Protein AF-A0A8K1C584-F1 (afdb_monomer_lite)

Secondary structure (DSSP, 8-state):
---------PPPP-----------PPP------PPPHHHHHHHHHHS----HHHHHHHHHHHHHHHHHHHHHHHHHHHHHHHHHHHHHHHHHHHHHHHHHHHHHHHHHHHHHHHHHHHHHHHHHHHHHHHHHHS--S-HHHHHHHHHHHHHHHHHHHHGGGS----THHHHTTSTT--PPPP----TTTTTTSS-HHHHHHS-HHHHHHHHHHHHTTS--S-------HHHHHHHHS-HHHHHHHHHHHHHHTS--S--HHHHHH---------------------S-HHHHHHHHHHHHHHHHHHHHHHHHHHHHHHHHHHH-S--EE-TTT-PBPPHHHHHTT--B-TTT-PBPEESS-HHHHHHHHHHHHHHHHHHHHHHHHHHHHHHHHTTSS----------HHHHHHHHHHHHHHHHHHHHHHHHHHHHHHHHH--------HHHHHS----HHHHHHHHHHHHHHHHHHHHHHHHHHHHHHHHHHTT------S-HHHHHHHHHHHHHHHHHHHHHHHHHHHHHHHTTTS--

Foldseek 3Di:
DDDDDDDDDDDDDDDDDDDDDDDDDDDDDDDDDDDDPVVVVVVVVVDDDPDPVNVVVVVVVVVVVVVVVVVVVVVVVVVVVVVVVVVVVVVVVVVVVVVVVVVVVVVVVVVVLVVVLVVLVVVLVVVVVVVVVDPDPDPVVVVVVVVVSVVVNVCSVVVVPDDDDDPVPPVVPPPPDDDDDDDDDDLPCVVVVQDVVNCVVDDPLRNVVVVVVSVVPPDPDDDDDDDPVVVVVVSPDDPVVVVVVVVVVVVVPPDPPDDVVNVVVCPDPPPPPPPPPPDDDDDDDPDPPPVVVVVVVVVVVVVVVVVVVVVVVVVVVQVVLVPDPFFFAFPPPRHGDGPVCVVVVPQADPVPRGGTHGPDDCVVCVVVVVVVVVVVVVVVVVVVVVVVCCVVVVPPDDPPDPPPPQDVVNVVVVVVVVVVVVVVVVVVVVVVVVVVVVVVCPDDPPCPVVNVVPCPDDPVVVVVVVVVVVVVVVVVVVVVVVVVVVVVVVVVVCPPPVPPDDPVVVVVVVVVVVVVVVVVVVVVVVVVVVVVVVPPPDD

Sequence (539 aa):
MSSALASFARGQQEEVVVDVEEEYAKSEDETTTRPTLMDVAREQAATKATTLMEVAQAEQTKTKSKARTQLAALAAQMDQEEEVASQQRAAKIQQAIELTSVQVQKERQNARAADVRQALQEAVKEAEQAYQDDEFETPEDAMAIQRAAELLTQKANSAAAKPALSADRHVLKQQRRLPPSKSTTKAKTMKEQLSQFQFEQLSTTQRRLFLAMLVDDEAKSTPKKRCNMHVINQLAMDKASKERQQRVLEKTRRPVYAKLDDARHCRFKPRLKGTNQSSSRANDSDDDGDNQRTEDFIRRMEATERVRTETIRRTRAEREYNALVDKKECPQCGNPQSYAELTQKRKKCPNCGVTYRSRLAWCEIADEFLERMAAHLRTRLEWQQRQKEDAEGGAKSNNQKQPAPKTWQHVQDEFLGRVQLDMMQRELSKDLILQELTQECTFQPVISDRAKRLQLGDFDERLRRDLENRRIRQEQYRVLTRAIAKAEAHQRRGDNKPLRGGFQKRLRADLEKRRERLNVHSNQRETSRMAWSTGHKRA

Structure (mmCIF, N/CA/C/O backbone):
data_AF-A0A8K1C584-F1
#
_entry.id   AF-A0A8K1C584-F1
#
loop_
_atom_site.group_PDB
_atom_site.id
_atom_site.type_symbol
_atom_site.label_atom_id
_atom_site.label_alt_id
_atom_site.label_comp_id
_atom_site.label_asym_id
_atom_site.label_entity_id
_atom_site.label_seq_id
_atom_site.pdbx_PDB_ins_code
_atom_site.Cartn_x
_atom_site.Cartn_y
_atom_site.Cartn_z
_atom_site.occupancy
_atom_site.B_iso_or_equiv
_atom_site.auth_seq_id
_atom_site.auth_comp_id
_atom_site.auth_asym_id
_atom_site.auth_atom_id
_atom_site.pdbx_PDB_model_num
ATOM 1 N N . MET A 1 1 ? 20.722 41.756 45.043 1.00 38.00 1 MET A N 1
ATOM 2 C CA . MET A 1 1 ? 20.997 43.070 44.429 1.00 38.00 1 MET A CA 1
ATOM 3 C C . MET A 1 1 ? 20.006 43.284 43.296 1.00 38.00 1 MET A C 1
ATOM 5 O O . MET A 1 1 ? 19.945 42.446 42.412 1.00 38.00 1 MET A O 1
ATOM 9 N N . SER A 1 2 ? 19.238 44.370 43.406 1.00 34.06 2 SER A N 1
ATOM 10 C CA . SER A 1 2 ? 18.438 45.059 42.377 1.00 34.06 2 SER A CA 1
ATOM 11 C C . SER A 1 2 ? 17.270 44.340 41.681 1.00 34.06 2 SER A C 1
ATOM 13 O O . SER A 1 2 ? 17.416 43.664 40.673 1.00 34.06 2 SER A O 1
ATOM 15 N N . SER A 1 3 ? 16.095 44.590 42.263 1.00 38.28 3 SER A N 1
ATOM 16 C CA . SER A 1 3 ? 14.815 45.039 41.694 1.00 38.28 3 SER A CA 1
ATOM 17 C C . SER A 1 3 ? 14.615 45.234 40.176 1.00 38.28 3 SER A C 1
ATOM 19 O O . SER A 1 3 ? 15.440 45.839 39.500 1.00 38.28 3 SER A O 1
ATOM 21 N N . ALA A 1 4 ? 13.353 44.963 39.797 1.00 39.34 4 ALA A N 1
ATOM 22 C CA . ALA A 1 4 ? 12.437 45.771 38.966 1.00 39.34 4 ALA A CA 1
ATOM 23 C C . ALA A 1 4 ? 12.147 45.332 37.513 1.00 39.34 4 ALA A C 1
ATOM 25 O O . ALA A 1 4 ? 13.041 45.289 36.677 1.00 39.34 4 ALA A O 1
ATOM 26 N N . LEU A 1 5 ? 10.838 45.131 37.253 1.00 43.69 5 LEU A N 1
ATOM 27 C CA . LEU A 1 5 ? 9.981 45.575 36.120 1.00 43.69 5 LEU A CA 1
ATOM 28 C C . LEU A 1 5 ? 8.956 44.463 35.778 1.00 43.69 5 LEU A C 1
ATOM 30 O O . LEU A 1 5 ? 9.338 43.407 35.296 1.00 43.69 5 LEU A O 1
ATOM 34 N N . ALA A 1 6 ? 7.699 44.510 36.237 1.00 39.28 6 ALA A N 1
ATOM 35 C CA . ALA A 1 6 ? 6.565 45.388 35.884 1.00 39.28 6 ALA A CA 1
ATOM 36 C C . ALA A 1 6 ? 5.687 44.859 34.719 1.00 39.28 6 ALA A C 1
ATOM 38 O O . ALA A 1 6 ? 6.057 44.932 33.555 1.00 39.28 6 ALA A O 1
ATOM 39 N N . SER A 1 7 ? 4.514 44.341 35.114 1.00 41.69 7 SER A N 1
ATOM 40 C CA . SER A 1 7 ? 3.141 44.517 34.593 1.00 41.69 7 SER A CA 1
ATOM 41 C C . SER A 1 7 ? 2.867 44.844 33.117 1.00 41.69 7 SER A C 1
ATOM 43 O O . SER A 1 7 ? 3.251 45.907 32.657 1.00 41.69 7 SER A O 1
ATOM 45 N N . PHE A 1 8 ? 2.015 44.034 32.468 1.00 36.62 8 PHE A N 1
ATOM 46 C CA . PHE A 1 8 ? 1.116 44.361 31.333 1.00 36.62 8 PHE A CA 1
ATOM 47 C C . PHE A 1 8 ? 0.236 43.112 31.065 1.00 36.62 8 PHE A C 1
ATOM 49 O O . PHE A 1 8 ? 0.772 42.012 31.104 1.00 36.62 8 PHE A O 1
ATOM 56 N N . ALA A 1 9 ? -1.062 43.091 30.754 1.00 40.66 9 ALA A N 1
ATOM 57 C CA . ALA A 1 9 ? -2.231 43.955 30.909 1.00 40.66 9 ALA A CA 1
ATOM 58 C C . ALA A 1 9 ? -3.471 43.051 30.659 1.00 40.66 9 ALA A C 1
ATOM 60 O O . ALA A 1 9 ? -3.378 42.039 29.964 1.00 40.66 9 ALA A O 1
ATOM 61 N N . ARG A 1 10 ? -4.619 43.400 31.254 1.00 40.81 10 ARG A N 1
ATOM 62 C CA . ARG A 1 10 ? -5.932 42.742 31.100 1.00 40.81 10 ARG A CA 1
ATOM 63 C C . ARG A 1 10 ? -6.479 42.914 29.677 1.00 40.81 10 ARG A C 1
ATOM 65 O O . ARG A 1 10 ? -6.512 44.037 29.188 1.00 40.81 10 ARG A O 1
ATOM 72 N N . GLY A 1 11 ? -6.974 41.833 29.074 1.00 35.19 11 GLY A N 1
ATOM 73 C CA . GLY A 1 11 ? -7.800 41.858 27.862 1.00 35.19 11 GLY A CA 1
ATOM 74 C C . GLY A 1 11 ? -9.282 41.748 28.219 1.00 35.19 11 GLY A C 1
ATOM 75 O O . GLY A 1 11 ? -9.690 40.774 28.849 1.00 35.19 11 GLY A O 1
ATOM 76 N N . GLN A 1 12 ? -10.042 42.782 27.863 1.00 39.00 12 GLN A N 1
ATOM 77 C CA . GLN A 1 12 ? -11.489 42.922 28.022 1.00 39.00 12 GLN A CA 1
ATOM 78 C C . GLN A 1 12 ? -12.244 42.059 26.998 1.00 39.00 12 GLN A C 1
ATOM 80 O O . GLN A 1 12 ? -11.796 41.901 25.864 1.00 39.00 12 GLN A O 1
ATOM 85 N N . GLN A 1 13 ? -13.386 41.510 27.414 1.00 34.94 13 GLN A N 1
ATOM 86 C CA . GLN A 1 13 ? -14.408 40.938 26.538 1.00 34.94 13 GLN A CA 1
ATOM 87 C C . GLN A 1 13 ? -15.344 42.075 26.103 1.00 34.94 13 GLN A C 1
ATOM 89 O O . GLN A 1 13 ? -15.922 42.740 26.960 1.00 34.94 13 GLN A O 1
ATOM 94 N N . GLU A 1 14 ? -15.459 42.307 24.796 1.00 42.66 14 GLU A N 1
ATOM 95 C CA . GLU A 1 14 ? -16.462 43.186 24.185 1.00 42.66 14 GLU A CA 1
ATOM 96 C C . GLU A 1 14 ? -17.694 42.351 23.808 1.00 42.66 14 GLU A C 1
ATOM 98 O O . GLU A 1 14 ? -17.618 41.445 22.976 1.00 42.66 14 GLU A O 1
ATOM 103 N N . GLU A 1 15 ? -18.824 42.653 24.450 1.00 38.62 15 GLU A N 1
ATOM 104 C CA . GLU A 1 15 ? -20.166 42.288 23.996 1.00 38.62 15 GLU A CA 1
ATOM 105 C C . GLU A 1 15 ? -20.544 43.174 22.804 1.00 38.62 15 GLU A C 1
ATOM 107 O O . GLU A 1 15 ? -20.558 44.400 22.910 1.00 38.62 15 GLU A O 1
ATOM 112 N N . VAL A 1 16 ? -20.880 42.552 21.674 1.00 44.66 16 VAL A N 1
ATOM 113 C CA . VAL A 1 16 ? -21.474 43.232 20.519 1.00 44.66 16 VAL A CA 1
ATOM 114 C C . VAL A 1 16 ? -22.989 43.068 20.603 1.00 44.66 16 VAL A C 1
ATOM 116 O O . VAL A 1 16 ? -23.525 41.987 20.362 1.00 44.66 16 VAL A O 1
ATOM 119 N N . VAL A 1 17 ? -23.661 44.160 20.963 1.00 38.69 17 VAL A N 1
ATOM 120 C CA . VAL A 1 17 ? -25.110 44.357 20.841 1.00 38.69 17 VAL A CA 1
ATOM 121 C C . VAL A 1 17 ? -25.399 44.741 19.387 1.00 38.69 17 VAL A C 1
ATOM 123 O O . VAL A 1 17 ? -24.793 45.676 18.869 1.00 38.69 17 VAL A O 1
ATOM 126 N N . VAL A 1 18 ? -26.285 44.002 18.715 1.00 46.09 18 VAL A N 1
ATOM 127 C CA . VAL A 1 18 ? -26.754 44.318 17.358 1.00 46.09 18 VAL A CA 1
ATOM 128 C C . VAL A 1 18 ? -28.174 44.867 17.466 1.00 46.09 18 VAL A C 1
ATOM 130 O O . VAL A 1 18 ? -29.098 44.129 17.804 1.00 46.09 18 VAL A O 1
ATOM 133 N N . ASP A 1 19 ? -28.305 46.166 17.198 1.00 35.56 19 ASP A N 1
ATOM 134 C CA . ASP A 1 19 ? -29.565 46.885 17.006 1.00 35.56 19 ASP A CA 1
ATOM 135 C C . ASP A 1 19 ? -30.297 46.378 15.753 1.00 35.56 19 ASP A C 1
ATOM 137 O O . ASP A 1 19 ? -29.706 46.230 14.680 1.00 35.56 19 ASP A O 1
ATOM 141 N N . VAL A 1 20 ? -31.598 46.122 15.896 1.00 45.09 20 VAL A N 1
ATOM 142 C CA . VAL A 1 20 ? -32.529 45.802 14.807 1.00 45.09 20 VAL A CA 1
ATOM 143 C C . VAL A 1 20 ? -33.456 47.004 14.650 1.00 45.09 20 VAL A C 1
ATOM 145 O O . VAL A 1 20 ? -34.381 47.180 15.440 1.00 45.09 20 VAL A O 1
ATOM 148 N N . GLU A 1 21 ? -33.189 47.844 13.650 1.00 45.06 21 GLU A N 1
ATOM 149 C CA . GLU A 1 21 ? -34.095 48.915 13.227 1.00 45.06 21 GLU A CA 1
ATOM 150 C C . GLU A 1 21 ? -35.191 48.352 12.310 1.00 45.06 21 GLU A C 1
ATOM 152 O O . GLU A 1 21 ? -34.932 47.709 11.291 1.00 45.06 21 GLU A O 1
ATOM 157 N N . GLU A 1 22 ? -36.436 48.594 12.714 1.00 42.34 22 GLU A N 1
ATOM 158 C CA . GLU A 1 22 ? -37.676 48.204 12.052 1.00 42.34 22 GLU A CA 1
ATOM 159 C C . GLU A 1 22 ? -38.249 49.446 11.343 1.00 42.34 22 GLU A C 1
ATOM 161 O O . GLU A 1 22 ? -38.812 50.338 11.977 1.00 42.34 22 GLU A O 1
ATOM 166 N N . GLU A 1 23 ? -38.069 49.543 10.022 1.00 46.88 23 GLU A N 1
ATOM 167 C CA . GLU A 1 23 ? -38.537 50.678 9.215 1.00 46.88 23 GLU A CA 1
ATOM 168 C C . GLU A 1 23 ? -39.870 50.335 8.518 1.00 46.88 23 GLU A C 1
ATOM 170 O O . GLU A 1 23 ? -39.927 49.627 7.511 1.00 46.88 23 GLU A O 1
ATOM 175 N N . TYR A 1 24 ? -40.971 50.835 9.088 1.00 38.78 24 TYR A N 1
ATOM 176 C CA . TYR A 1 24 ? -42.315 50.826 8.504 1.00 38.78 24 TYR A CA 1
ATOM 177 C C . TYR A 1 24 ? -42.479 52.014 7.542 1.00 38.78 24 TYR A C 1
ATOM 179 O O . TYR A 1 24 ? -42.545 53.165 7.977 1.00 38.78 24 TYR A O 1
ATOM 187 N N . ALA A 1 25 ? -42.625 51.745 6.241 1.00 44.28 25 ALA A N 1
ATOM 188 C CA . ALA A 1 25 ? -42.972 52.753 5.238 1.00 44.28 25 ALA A CA 1
ATOM 189 C C . ALA A 1 25 ? -44.446 52.654 4.806 1.00 44.28 25 ALA A C 1
ATOM 191 O O . ALA A 1 25 ? -44.965 51.590 4.467 1.00 44.28 25 ALA A O 1
ATOM 192 N N . LYS A 1 26 ? -45.088 53.824 4.854 1.00 39.50 26 LYS A N 1
ATOM 193 C CA . LYS A 1 26 ? -46.493 54.151 4.595 1.00 39.50 26 LYS A CA 1
ATOM 194 C C . LYS A 1 26 ? -46.975 53.808 3.184 1.00 39.50 26 LYS A C 1
ATOM 196 O O . LYS A 1 26 ? -46.299 54.054 2.193 1.00 39.50 26 LYS A O 1
ATOM 201 N N . SER A 1 27 ? -48.226 53.365 3.146 1.00 37.41 27 SER A N 1
ATOM 202 C CA . SER A 1 27 ? -49.145 53.375 2.013 1.00 37.41 27 SER A CA 1
ATOM 203 C C . SER A 1 27 ? -49.559 54.801 1.625 1.00 37.41 27 SER A C 1
ATOM 205 O O . SER A 1 27 ? -50.009 55.555 2.491 1.00 37.41 27 SER A O 1
ATOM 207 N N . GLU A 1 28 ? -49.502 55.121 0.333 1.00 44.59 28 GLU A N 1
ATOM 208 C CA . GLU A 1 28 ? -50.219 56.249 -0.270 1.00 44.59 28 GLU A CA 1
ATOM 209 C C . GLU A 1 28 ? -51.244 55.719 -1.281 1.00 44.59 28 GLU A C 1
ATOM 211 O O . GLU A 1 28 ? -50.932 54.904 -2.152 1.00 44.59 28 GLU A O 1
ATOM 216 N N . ASP A 1 29 ? -52.486 56.162 -1.088 1.00 38.84 29 ASP A N 1
ATOM 217 C CA . ASP A 1 29 ? -53.618 56.011 -1.993 1.00 38.84 29 ASP A CA 1
ATOM 218 C C . ASP A 1 29 ? -53.401 56.876 -3.238 1.00 38.84 29 ASP A C 1
ATOM 220 O O . ASP A 1 29 ? -53.208 58.085 -3.117 1.00 38.84 29 ASP A O 1
ATOM 224 N N . GLU A 1 30 ? -53.558 56.307 -4.435 1.00 45.28 30 GLU A N 1
ATOM 225 C CA . GLU A 1 30 ? -53.890 57.122 -5.600 1.00 45.28 30 GLU A CA 1
ATOM 226 C C . GLU A 1 30 ? -54.935 56.442 -6.487 1.00 45.28 30 GLU A C 1
ATOM 228 O O . GLU A 1 30 ? -54.817 55.314 -6.968 1.00 45.28 30 GLU A O 1
ATOM 233 N N . THR A 1 31 ? -56.027 57.177 -6.635 1.00 45.78 31 THR A N 1
ATOM 234 C CA . THR A 1 31 ? -57.262 56.845 -7.323 1.00 45.78 31 THR A CA 1
ATOM 235 C C . THR A 1 31 ? -57.059 56.765 -8.830 1.00 45.78 31 THR A C 1
ATOM 237 O O . THR A 1 31 ? -56.782 57.773 -9.476 1.00 45.78 31 THR A O 1
ATOM 240 N N . THR A 1 32 ? -57.312 55.601 -9.423 1.00 46.44 32 THR A N 1
ATOM 241 C CA . THR A 1 32 ? -57.521 55.477 -10.871 1.00 46.44 32 THR A CA 1
ATOM 242 C C . THR A 1 32 ? -58.774 54.649 -11.148 1.00 46.44 32 THR A C 1
ATOM 244 O O . THR A 1 32 ? -58.867 53.461 -10.850 1.00 46.44 32 THR A O 1
ATOM 247 N N . THR A 1 33 ? -59.785 55.366 -11.638 1.00 54.75 33 THR A N 1
ATOM 248 C CA . THR A 1 33 ? -60.921 54.946 -12.472 1.00 54.75 33 THR A CA 1
ATOM 249 C C . THR A 1 33 ? -61.041 53.439 -12.732 1.00 54.75 33 THR A C 1
ATOM 251 O O . THR A 1 33 ? -60.396 52.883 -13.617 1.00 54.75 33 THR A O 1
ATOM 254 N N . ARG A 1 34 ? -61.937 52.776 -11.989 1.00 50.44 34 ARG A N 1
ATOM 255 C CA . ARG A 1 34 ? -62.334 51.388 -12.260 1.00 50.44 34 ARG A CA 1
ATOM 256 C C . ARG A 1 34 ? -63.116 51.306 -13.584 1.00 50.44 34 ARG A C 1
ATOM 258 O O . ARG A 1 34 ? -64.165 51.947 -13.674 1.00 50.44 34 ARG A O 1
ATOM 265 N N . PRO A 1 35 ? -62.676 50.505 -14.572 1.00 65.00 35 PRO A N 1
ATOM 266 C CA . PRO A 1 35 ? -63.495 50.167 -15.734 1.00 65.00 35 PRO A CA 1
ATOM 267 C C . PRO A 1 35 ? -64.724 49.371 -15.283 1.00 65.00 35 PRO A C 1
ATOM 269 O O . PRO A 1 35 ? -64.657 48.568 -14.346 1.00 65.00 35 PRO A O 1
ATOM 272 N N . THR A 1 36 ? -65.872 49.619 -15.911 1.00 68.94 36 THR A N 1
ATOM 273 C CA . THR A 1 36 ? -67.116 48.951 -15.524 1.00 68.94 36 THR A CA 1
ATOM 274 C C . THR A 1 36 ? -67.088 47.476 -15.930 1.00 68.94 36 THR A C 1
ATOM 276 O O . THR A 1 36 ? -66.428 47.090 -16.891 1.00 68.94 36 THR A O 1
ATOM 279 N N . LEU A 1 37 ? -67.808 46.620 -15.196 1.00 54.31 37 LEU A N 1
ATOM 280 C CA . LEU A 1 37 ? -67.831 45.161 -15.401 1.00 54.31 37 LEU A CA 1
ATOM 281 C C . LEU A 1 37 ? -68.178 44.759 -16.853 1.00 54.31 37 LEU A C 1
ATOM 283 O O . LEU A 1 37 ? -67.731 43.723 -17.340 1.00 54.31 37 LEU A O 1
ATOM 287 N N . MET A 1 38 ? -68.947 45.597 -17.554 1.00 61.03 38 MET A N 1
ATOM 288 C CA . MET A 1 38 ? -69.290 45.393 -18.963 1.00 61.03 38 MET A CA 1
ATOM 289 C C . MET A 1 38 ? -68.116 45.649 -19.919 1.00 61.03 38 MET A C 1
ATOM 291 O O . MET A 1 38 ? -68.039 44.990 -20.956 1.00 61.03 38 MET A O 1
ATOM 295 N N . ASP A 1 39 ? -67.187 46.540 -19.566 1.00 64.56 39 ASP A N 1
ATOM 296 C CA . ASP A 1 39 ? -65.988 46.822 -20.364 1.00 64.56 39 ASP A CA 1
ATOM 297 C C . ASP A 1 39 ? -64.989 45.659 -20.262 1.00 64.56 39 ASP A C 1
ATOM 299 O O . ASP A 1 39 ? -64.463 45.193 -21.273 1.00 64.56 39 ASP A O 1
ATOM 303 N N . VAL A 1 40 ? -64.844 45.081 -19.062 1.00 62.47 40 VAL A N 1
ATOM 304 C CA . VAL A 1 40 ? -64.011 43.887 -18.827 1.00 62.47 40 VAL A CA 1
ATOM 305 C C . VAL A 1 40 ? -64.585 42.650 -19.532 1.00 62.47 40 VAL A C 1
ATOM 307 O O . VAL A 1 40 ? -63.839 41.862 -20.114 1.00 62.47 40 VAL A O 1
ATOM 310 N N . ALA A 1 41 ? -65.912 42.485 -19.546 1.00 59.12 41 ALA A N 1
ATOM 311 C CA . ALA A 1 41 ? -66.555 41.357 -20.224 1.00 59.12 41 ALA A CA 1
ATOM 312 C C . ALA A 1 41 ? -66.424 41.423 -21.759 1.00 59.12 41 ALA A C 1
ATOM 314 O O . ALA A 1 41 ? -66.357 40.383 -22.416 1.00 59.12 41 ALA A O 1
ATOM 315 N N . ARG A 1 42 ? -66.356 42.628 -22.344 1.00 62.09 42 ARG A N 1
ATOM 316 C CA . ARG A 1 42 ? -66.184 42.802 -23.797 1.00 62.09 42 ARG A CA 1
ATOM 317 C C . ARG A 1 42 ? -64.745 42.570 -24.256 1.00 62.09 42 ARG A C 1
ATOM 319 O O . ARG A 1 42 ? -64.558 41.964 -25.310 1.00 62.09 42 ARG A O 1
ATOM 326 N N . GLU A 1 43 ? -63.739 42.953 -23.471 1.00 58.19 43 GLU A N 1
ATOM 327 C CA . GLU A 1 43 ? -62.333 42.652 -23.796 1.00 58.19 43 GLU A CA 1
ATOM 328 C C . GLU A 1 43 ? -61.975 41.165 -23.614 1.00 58.19 43 GLU A C 1
ATOM 330 O O . GLU A 1 43 ? -61.213 40.607 -24.411 1.00 58.19 43 GLU A O 1
ATOM 335 N N . GLN A 1 44 ? -62.579 40.478 -22.637 1.00 56.06 44 GLN A N 1
ATOM 336 C CA . GLN A 1 44 ? -62.366 39.037 -22.423 1.00 56.06 44 GLN A CA 1
ATOM 337 C C . GLN A 1 44 ? -63.030 38.145 -23.485 1.00 56.06 44 GLN A C 1
ATOM 339 O O . GLN A 1 44 ? -62.620 37.001 -23.660 1.00 56.06 44 GLN A O 1
ATOM 344 N N . ALA A 1 45 ? -64.012 38.654 -24.235 1.00 53.97 45 ALA A N 1
ATOM 345 C CA . ALA A 1 45 ? -64.607 37.928 -25.358 1.00 53.97 45 ALA A CA 1
ATOM 346 C C . ALA A 1 45 ? -63.774 38.031 -26.655 1.00 53.97 45 ALA A C 1
ATOM 348 O O . ALA A 1 45 ? -63.922 37.195 -27.547 1.00 53.97 45 ALA A O 1
ATOM 349 N N . ALA A 1 46 ? -62.896 39.037 -26.771 1.00 54.47 46 ALA A N 1
ATOM 350 C CA . ALA A 1 46 ? -62.122 39.313 -27.987 1.00 54.47 46 ALA A CA 1
ATOM 351 C C . ALA A 1 46 ? -60.694 38.732 -27.969 1.00 54.47 46 ALA A C 1
ATOM 353 O O . ALA A 1 46 ? -60.075 38.581 -29.026 1.00 54.47 46 ALA A O 1
ATOM 354 N N . THR A 1 47 ? -60.165 38.358 -26.800 1.00 57.12 47 THR A N 1
ATOM 355 C CA . THR A 1 47 ? -58.859 37.698 -26.683 1.00 57.12 47 THR A CA 1
ATOM 356 C C . THR A 1 47 ? -59.045 36.199 -26.462 1.00 57.12 47 THR A C 1
ATOM 358 O O . THR A 1 47 ? -59.751 35.745 -25.570 1.00 57.12 47 THR A O 1
ATOM 361 N N . LYS A 1 48 ? -58.459 35.415 -27.370 1.00 55.00 48 LYS A N 1
ATOM 362 C CA . LYS A 1 48 ? -58.546 33.953 -27.437 1.00 55.00 48 LYS A CA 1
ATOM 363 C C . LYS A 1 48 ? -58.324 33.320 -26.062 1.00 55.00 48 LYS A C 1
ATOM 365 O O . LYS A 1 48 ? -57.377 33.679 -25.372 1.00 55.00 48 LYS A O 1
ATOM 370 N N . ALA A 1 49 ? -59.169 32.347 -25.730 1.00 51.38 49 ALA A N 1
ATOM 371 C CA . ALA A 1 49 ? -59.140 31.551 -24.511 1.00 51.38 49 ALA A CA 1
ATOM 372 C C . ALA A 1 49 ? -57.772 30.881 -24.261 1.00 51.38 49 ALA A C 1
ATOM 374 O O . ALA A 1 49 ? -57.575 29.713 -24.579 1.00 51.38 49 ALA A O 1
ATOM 375 N N . THR A 1 50 ? -56.834 31.605 -23.658 1.00 57.50 50 THR A N 1
ATOM 376 C CA . THR A 1 50 ? -55.825 31.011 -22.782 1.00 57.50 50 THR A CA 1
ATOM 377 C C . THR A 1 50 ? -56.506 30.802 -21.446 1.00 57.50 50 THR A C 1
ATOM 379 O O . THR A 1 50 ? -56.876 31.760 -20.763 1.00 57.50 50 THR A O 1
ATOM 382 N N . THR A 1 51 ? -56.757 29.545 -21.108 1.00 62.41 51 THR A N 1
ATOM 383 C CA . THR A 1 51 ? -57.404 29.173 -19.850 1.00 62.41 51 THR A CA 1
ATOM 384 C C . THR A 1 51 ? -56.687 29.820 -18.660 1.00 62.41 51 THR A C 1
ATOM 386 O O . THR A 1 51 ? -55.463 29.788 -18.580 1.00 62.41 51 THR A O 1
ATOM 389 N N . LEU A 1 52 ? -57.434 30.369 -17.694 1.00 55.41 52 LEU A N 1
ATOM 390 C CA . LEU A 1 52 ? -56.904 30.925 -16.431 1.00 55.41 52 LEU A CA 1
ATOM 391 C C . LEU A 1 52 ? -55.909 29.977 -15.729 1.00 55.41 52 LEU A C 1
ATOM 393 O O . LEU A 1 52 ? -54.979 30.417 -15.056 1.00 55.41 52 LEU A O 1
ATOM 397 N N . MET A 1 53 ? -56.072 28.670 -15.945 1.00 54.72 53 MET A N 1
ATOM 398 C CA . MET A 1 53 ? -55.165 27.630 -15.470 1.00 54.72 53 MET A CA 1
ATOM 399 C C . MET A 1 53 ? -53.774 27.679 -16.131 1.00 54.72 53 MET A C 1
ATOM 401 O O . MET A 1 53 ? -52.779 27.469 -15.444 1.00 54.72 53 MET A O 1
ATOM 405 N N . GLU A 1 54 ? -53.668 28.012 -17.419 1.00 61.16 54 GLU A N 1
ATOM 406 C CA . GLU A 1 54 ? -52.384 28.189 -18.117 1.00 61.16 54 GLU A CA 1
ATOM 407 C C . GLU A 1 54 ? -51.666 29.467 -17.673 1.00 61.16 54 GLU A C 1
ATOM 409 O O . GLU A 1 54 ? -50.448 29.456 -17.507 1.00 61.16 54 GLU A O 1
ATOM 414 N N . VAL A 1 55 ? -52.406 30.548 -17.402 1.00 58.94 55 VAL A N 1
ATOM 415 C CA . VAL A 1 55 ? -51.827 31.792 -16.864 1.00 58.94 55 VAL A CA 1
ATOM 416 C C . VAL A 1 55 ? -51.287 31.562 -15.446 1.00 58.94 55 VAL A C 1
ATOM 418 O O . VAL A 1 55 ? -50.153 31.941 -15.152 1.00 58.94 55 VAL A O 1
ATOM 421 N N . ALA A 1 56 ? -52.028 30.844 -14.595 1.00 56.91 56 ALA A N 1
ATOM 422 C CA . ALA A 1 56 ? -51.568 30.471 -13.255 1.00 56.91 56 ALA A CA 1
ATOM 423 C C . ALA A 1 56 ? -50.351 29.520 -13.281 1.00 56.91 56 ALA A C 1
ATOM 425 O O . ALA A 1 56 ? -49.429 29.662 -12.474 1.00 56.91 56 ALA A O 1
ATOM 426 N N . GLN A 1 57 ? -50.297 28.576 -14.228 1.00 62.12 57 GLN A N 1
ATOM 427 C CA . GLN A 1 57 ? -49.135 27.697 -14.412 1.00 62.12 57 GLN A CA 1
ATOM 428 C C . GLN A 1 57 ? -47.910 28.456 -14.959 1.00 62.12 57 GLN A C 1
ATOM 430 O O . GLN A 1 57 ? -46.783 28.220 -14.511 1.00 62.12 57 GLN A O 1
ATOM 435 N N . ALA A 1 58 ? -48.100 29.410 -15.872 1.00 60.69 58 ALA A N 1
ATOM 436 C CA . ALA A 1 58 ? -47.023 30.251 -16.394 1.00 60.69 58 ALA A CA 1
ATOM 437 C C . ALA A 1 58 ? -46.434 31.184 -15.316 1.00 60.69 58 ALA A C 1
ATOM 439 O O . ALA A 1 58 ? -45.218 31.355 -15.242 1.00 60.69 58 ALA A O 1
ATOM 440 N N . GLU A 1 59 ? -47.263 31.739 -14.431 1.00 61.16 59 GLU A N 1
ATOM 441 C CA . GLU A 1 59 ? -46.823 32.533 -13.273 1.00 61.16 59 GLU A CA 1
ATOM 442 C C . GLU A 1 59 ? -46.039 31.681 -12.253 1.00 61.16 59 GLU A C 1
ATOM 444 O O . GLU A 1 59 ? -44.956 32.073 -11.806 1.00 61.16 59 GLU A O 1
ATOM 449 N N . GLN A 1 60 ? -46.506 30.463 -11.941 1.00 60.84 60 GLN A N 1
ATOM 450 C CA . GLN A 1 60 ? -45.800 29.551 -11.028 1.00 60.84 60 GLN A CA 1
ATOM 451 C C . GLN A 1 60 ? -44.450 29.063 -11.570 1.00 60.84 60 GLN A C 1
ATOM 453 O O . GLN A 1 60 ? -43.512 28.850 -10.800 1.00 60.84 60 GLN A O 1
ATOM 458 N N . THR A 1 61 ? -44.317 28.862 -12.882 1.00 63.94 61 THR A N 1
ATOM 459 C CA . THR A 1 61 ? -43.030 28.461 -13.477 1.00 63.94 61 THR A CA 1
ATOM 460 C C . THR A 1 61 ? -42.024 29.612 -13.489 1.00 63.94 61 THR A C 1
ATOM 462 O O . THR A 1 61 ? -40.846 29.374 -13.223 1.00 63.94 61 THR A O 1
ATOM 465 N N . LYS A 1 62 ? -42.476 30.859 -13.688 1.00 64.12 62 LYS A N 1
ATOM 466 C CA . LYS A 1 62 ? -41.630 32.065 -13.630 1.00 64.12 62 LYS A CA 1
ATOM 467 C C . LYS A 1 62 ? -41.132 32.382 -12.218 1.00 64.12 62 LYS A C 1
ATOM 469 O O . LYS A 1 62 ? -39.979 32.781 -12.048 1.00 64.12 62 LYS A O 1
ATOM 474 N N . THR A 1 63 ? -41.963 32.203 -11.191 1.00 65.56 63 THR A N 1
ATOM 475 C CA . THR A 1 63 ? -41.536 32.394 -9.792 1.00 65.56 63 THR A CA 1
ATOM 476 C C . THR A 1 63 ? -40.574 31.291 -9.351 1.00 65.56 63 THR A C 1
ATOM 478 O O . THR A 1 63 ? -39.526 31.589 -8.776 1.00 65.56 63 THR A O 1
ATOM 481 N N . LYS A 1 64 ? -40.838 30.030 -9.726 1.00 67.12 64 LYS A N 1
ATOM 482 C CA . LYS A 1 64 ? -39.917 28.904 -9.489 1.00 67.12 64 LYS A CA 1
ATOM 483 C C . LYS A 1 64 ? -38.584 29.066 -10.217 1.00 67.12 64 LYS A C 1
ATOM 485 O O . LYS A 1 64 ? -37.548 28.739 -9.642 1.00 67.12 64 LYS A O 1
ATOM 490 N N . SER A 1 65 ? -38.574 29.578 -11.451 1.00 72.12 65 SER A N 1
ATOM 491 C CA . SER A 1 65 ? -37.324 29.807 -12.183 1.00 72.12 65 SER A CA 1
ATOM 492 C C . SER A 1 65 ? -36.493 30.921 -11.549 1.00 72.12 65 SER A C 1
ATOM 494 O O . SER A 1 65 ? -35.290 30.748 -11.396 1.00 72.12 65 SER A O 1
ATOM 496 N N . LYS A 1 66 ? -37.116 32.025 -11.108 1.00 75.88 66 LYS A N 1
ATOM 497 C CA . LYS A 1 66 ? -36.418 33.107 -10.389 1.00 75.88 66 LYS A CA 1
ATOM 498 C C . LYS A 1 66 ? -35.835 32.628 -9.056 1.00 75.88 66 LYS A C 1
ATOM 500 O O . LYS A 1 66 ? -34.656 32.862 -8.808 1.00 75.88 66 LYS A O 1
ATOM 505 N N . ALA A 1 67 ? -36.614 31.896 -8.256 1.00 74.00 67 ALA A N 1
ATOM 506 C CA . ALA A 1 67 ? -36.142 31.323 -6.993 1.00 74.00 67 ALA A CA 1
ATOM 507 C C . ALA A 1 67 ? -34.992 30.323 -7.208 1.00 74.00 67 ALA A C 1
ATOM 509 O O . ALA A 1 67 ? -34.003 30.340 -6.481 1.00 74.00 67 ALA A O 1
ATOM 510 N N . ARG A 1 68 ? -35.066 29.488 -8.254 1.00 75.19 68 ARG A N 1
ATOM 511 C CA . ARG A 1 68 ? -33.991 28.549 -8.604 1.00 75.19 68 ARG A CA 1
ATOM 512 C C . ARG A 1 68 ? -32.708 29.267 -9.029 1.00 75.19 68 ARG A C 1
ATOM 514 O O . ARG A 1 68 ? -31.631 28.832 -8.639 1.00 75.19 68 ARG A O 1
ATOM 521 N N . THR A 1 69 ? -32.810 30.355 -9.791 1.00 82.31 69 THR A N 1
ATOM 522 C CA . THR A 1 69 ? -31.643 31.164 -10.176 1.00 82.31 69 THR A CA 1
ATOM 523 C C . THR A 1 69 ? -31.027 31.873 -8.970 1.00 82.31 69 THR A C 1
ATOM 525 O O . THR A 1 69 ? -29.808 31.899 -8.851 1.00 82.31 69 THR A O 1
ATOM 528 N N . GLN A 1 70 ? -31.843 32.388 -8.044 1.00 86.00 70 GLN A N 1
ATOM 529 C CA . GLN A 1 70 ? -31.354 32.997 -6.801 1.00 86.00 70 GLN A CA 1
ATOM 530 C C . GLN A 1 70 ? -30.651 31.976 -5.895 1.00 86.00 70 GLN A C 1
ATOM 532 O O . GLN A 1 70 ? -29.562 32.252 -5.404 1.00 86.00 70 GLN A O 1
ATOM 537 N N . LEU A 1 71 ? -31.210 30.771 -5.735 1.00 78.50 71 LEU A N 1
ATOM 538 C CA . LEU A 1 71 ? -30.566 29.700 -4.965 1.00 78.50 71 LEU A CA 1
ATOM 539 C C . LEU A 1 71 ? -29.268 29.212 -5.619 1.00 78.50 71 LEU A C 1
ATOM 541 O O . LEU A 1 71 ? -28.302 28.936 -4.918 1.00 78.50 71 LEU A O 1
ATOM 545 N N . ALA A 1 72 ? -29.218 29.144 -6.953 1.00 84.44 72 ALA A N 1
ATOM 546 C CA . ALA A 1 72 ? -27.991 28.809 -7.673 1.00 84.44 72 ALA A CA 1
ATOM 547 C C . ALA A 1 72 ? -26.911 29.895 -7.518 1.00 84.44 72 ALA A C 1
ATOM 549 O O . ALA A 1 72 ? -25.737 29.565 -7.383 1.00 84.44 72 ALA A O 1
ATOM 550 N N . ALA A 1 73 ? -27.299 31.174 -7.502 1.00 85.81 73 ALA A N 1
ATOM 551 C CA . ALA A 1 73 ? -26.379 32.281 -7.254 1.00 85.81 73 ALA A CA 1
ATOM 552 C C . ALA A 1 73 ? -25.833 32.263 -5.816 1.00 85.81 73 ALA A C 1
ATOM 554 O O . ALA A 1 73 ? -24.632 32.428 -5.627 1.00 85.81 73 ALA A O 1
ATOM 555 N N . LEU A 1 74 ? -26.685 31.989 -4.821 1.00 81.69 74 LEU A N 1
ATOM 556 C CA . LEU A 1 74 ? -26.261 31.832 -3.425 1.00 81.69 74 LEU A CA 1
ATOM 557 C C . LEU A 1 74 ? -25.324 30.633 -3.240 1.00 81.69 74 LEU A C 1
ATOM 559 O O . LEU A 1 74 ? -24.312 30.760 -2.561 1.00 81.69 74 LEU A O 1
ATOM 563 N N . ALA A 1 75 ? -25.612 29.497 -3.882 1.00 82.12 75 ALA A N 1
ATOM 564 C CA . ALA A 1 75 ? -24.720 28.338 -3.857 1.00 82.12 75 ALA A CA 1
ATOM 565 C C . ALA A 1 75 ? -23.345 28.670 -4.461 1.00 82.12 75 ALA A C 1
ATOM 567 O O . ALA A 1 75 ? -22.323 28.391 -3.846 1.00 82.12 75 ALA A O 1
ATOM 568 N N . ALA A 1 76 ? -23.313 29.356 -5.610 1.00 85.62 76 ALA A N 1
ATOM 569 C CA . ALA A 1 76 ? -22.058 29.781 -6.231 1.00 85.62 76 ALA A CA 1
ATOM 570 C C . ALA A 1 76 ? -21.270 30.778 -5.361 1.00 85.62 76 ALA A C 1
ATOM 572 O O . ALA A 1 76 ? -20.041 30.751 -5.363 1.00 85.62 76 ALA A O 1
ATOM 573 N N . GLN A 1 77 ? -21.956 31.648 -4.614 1.00 89.69 77 GLN A N 1
ATOM 574 C CA . GLN A 1 77 ? -21.310 32.551 -3.662 1.00 89.69 77 GLN A CA 1
ATOM 575 C C . GLN A 1 77 ? -20.716 31.783 -2.472 1.00 89.69 77 GLN A C 1
ATOM 577 O O . GLN A 1 77 ? -19.575 32.044 -2.098 1.00 89.69 77 GLN A O 1
ATOM 582 N N . MET A 1 78 ? -21.441 30.804 -1.920 1.00 82.50 78 MET A N 1
ATOM 583 C CA . MET A 1 78 ? -20.929 29.948 -0.844 1.00 82.50 78 MET A CA 1
ATOM 584 C C . MET A 1 78 ? -19.699 29.147 -1.284 1.00 82.50 78 MET A C 1
ATOM 586 O O . MET A 1 78 ? -18.721 29.092 -0.542 1.00 82.50 78 MET A O 1
ATOM 590 N N . ASP A 1 79 ? -19.714 28.595 -2.499 1.00 86.00 79 ASP A N 1
ATOM 591 C CA . ASP A 1 79 ? -18.571 27.865 -3.056 1.00 86.00 79 ASP A CA 1
ATOM 592 C C . ASP A 1 79 ? -17.342 28.784 -3.198 1.00 86.00 79 ASP A C 1
ATOM 594 O O . ASP A 1 79 ? -16.226 28.403 -2.842 1.00 86.00 79 ASP A O 1
ATOM 598 N N . GLN A 1 80 ? -17.533 30.030 -3.652 1.00 90.75 80 GLN A N 1
ATOM 599 C CA . GLN A 1 80 ? -16.450 31.019 -3.740 1.00 90.75 80 GLN A CA 1
ATOM 600 C C . GLN A 1 80 ? -15.896 31.404 -2.362 1.00 90.75 80 GLN A C 1
ATOM 602 O O . GLN A 1 80 ? -14.678 31.504 -2.191 1.00 90.75 80 GLN A O 1
ATOM 607 N N . GLU A 1 81 ? -16.761 31.611 -1.369 1.00 89.12 81 GLU A N 1
ATOM 608 C CA . GLU A 1 81 ? -16.343 31.913 0.003 1.00 89.12 81 GLU A CA 1
ATOM 609 C C . GLU A 1 81 ? -15.582 30.735 0.633 1.00 89.12 81 GLU A C 1
ATOM 611 O O . GLU A 1 81 ? -14.553 30.940 1.288 1.00 89.12 81 GLU A O 1
ATOM 616 N N . GLU A 1 82 ? -16.019 29.497 0.382 1.00 91.38 82 GLU A N 1
ATOM 617 C CA . GLU A 1 82 ? -15.330 28.289 0.836 1.00 91.38 82 GLU A CA 1
ATOM 618 C C . GLU A 1 82 ? -13.959 28.126 0.164 1.00 91.38 82 GLU A C 1
ATOM 620 O O . GLU A 1 82 ? -12.969 27.836 0.846 1.00 91.38 82 GLU A O 1
ATOM 625 N N . GLU A 1 83 ? -13.853 28.377 -1.144 1.00 89.62 83 GLU A N 1
ATOM 626 C CA . GLU A 1 83 ? -12.575 28.352 -1.861 1.00 89.62 83 GLU A CA 1
ATOM 627 C C . GLU A 1 83 ? -11.592 29.392 -1.308 1.00 89.62 83 GLU A C 1
ATOM 629 O O . GLU A 1 83 ? -10.430 29.064 -1.043 1.00 89.62 83 GLU A O 1
ATOM 634 N N . VAL A 1 84 ? -12.044 30.626 -1.067 1.00 93.38 84 VAL A N 1
ATOM 635 C CA . VAL A 1 84 ? -11.205 31.686 -0.484 1.00 93.38 84 VAL A CA 1
ATOM 636 C C . VAL A 1 84 ? -10.779 31.320 0.940 1.00 93.38 84 VAL A C 1
ATOM 638 O O . VAL A 1 84 ? -9.597 31.440 1.282 1.00 93.38 84 VAL A O 1
ATOM 641 N N . ALA A 1 85 ? -11.692 30.809 1.770 1.00 91.25 85 ALA A N 1
ATOM 642 C CA . ALA A 1 85 ? -11.371 30.357 3.122 1.00 91.25 85 ALA A CA 1
ATOM 643 C C . ALA A 1 85 ? -10.372 29.185 3.113 1.00 91.25 85 ALA A C 1
ATOM 645 O O . ALA A 1 85 ? -9.442 29.145 3.926 1.00 91.25 85 ALA A O 1
ATOM 646 N N . SER A 1 86 ? -10.520 28.249 2.174 1.00 91.00 86 SER A N 1
ATOM 647 C CA . SER A 1 86 ? -9.606 27.122 1.972 1.00 91.00 86 SER A CA 1
ATOM 648 C C . SER A 1 86 ? -8.209 27.594 1.555 1.00 91.00 86 SER A C 1
ATOM 650 O O . SER A 1 86 ? -7.212 27.177 2.151 1.00 91.00 86 SER A O 1
ATOM 652 N N . GLN A 1 87 ? -8.117 28.547 0.621 1.00 93.88 87 GLN A N 1
ATOM 653 C CA . GLN A 1 87 ? -6.846 29.151 0.206 1.00 93.88 87 GLN A CA 1
ATOM 654 C C . GLN A 1 87 ? -6.155 29.889 1.360 1.00 93.88 87 GLN A C 1
ATOM 656 O O . GLN A 1 87 ? -4.949 29.729 1.561 1.00 93.88 87 GLN A O 1
ATOM 661 N N . GLN A 1 88 ? -6.903 30.637 2.177 1.00 94.38 88 GLN A N 1
ATOM 662 C CA . GLN A 1 88 ? -6.352 31.305 3.361 1.00 94.38 88 GLN A CA 1
ATOM 663 C C . GLN A 1 88 ? -5.841 30.304 4.406 1.00 94.38 88 GLN A C 1
ATOM 665 O O . GLN A 1 88 ? -4.773 30.509 4.989 1.00 94.38 88 GLN A O 1
ATOM 670 N N . ARG A 1 89 ? -6.568 29.202 4.641 1.00 92.69 89 ARG A N 1
ATOM 671 C CA . ARG A 1 89 ? -6.118 28.116 5.529 1.00 92.69 89 ARG A CA 1
ATOM 672 C C . ARG A 1 89 ? -4.841 27.468 4.995 1.00 92.69 89 ARG A C 1
ATOM 674 O O . ARG A 1 89 ? -3.889 27.300 5.756 1.00 92.69 89 ARG A O 1
ATOM 681 N N . ALA A 1 90 ? -4.783 27.173 3.698 1.00 90.12 90 ALA A N 1
ATOM 682 C CA . ALA A 1 90 ? -3.595 26.620 3.053 1.00 90.12 90 ALA A CA 1
ATOM 683 C C . ALA A 1 90 ? -2.380 27.560 3.167 1.00 90.12 90 ALA A C 1
ATOM 685 O O . ALA A 1 90 ? -1.291 27.101 3.514 1.00 90.12 90 ALA A O 1
ATOM 686 N N . ALA A 1 91 ? -2.564 28.868 2.967 1.00 94.50 91 ALA A N 1
ATOM 687 C CA . ALA A 1 91 ? -1.500 29.861 3.121 1.00 94.50 91 ALA A CA 1
ATOM 688 C C . ALA A 1 91 ? -0.976 29.941 4.567 1.00 94.50 91 ALA A C 1
ATOM 690 O O . ALA A 1 91 ? 0.237 29.954 4.783 1.00 94.50 91 ALA A O 1
ATOM 691 N N . LYS A 1 92 ? -1.865 29.915 5.572 1.00 94.94 92 LYS A N 1
ATOM 692 C CA . LYS A 1 92 ? -1.470 29.879 6.995 1.00 94.94 92 LYS A CA 1
ATOM 693 C C . LYS A 1 92 ? -0.668 28.620 7.335 1.00 94.94 92 LYS A C 1
ATOM 695 O O . LYS A 1 92 ? 0.330 28.702 8.048 1.00 94.94 92 LYS A O 1
ATOM 700 N N . ILE A 1 93 ? -1.069 27.465 6.799 1.00 91.06 93 ILE A N 1
ATOM 701 C CA . ILE A 1 93 ? -0.341 26.201 6.983 1.00 91.06 93 ILE A CA 1
ATOM 702 C C . ILE A 1 93 ? 1.049 26.281 6.338 1.00 91.06 93 ILE A C 1
ATOM 704 O O . ILE A 1 93 ? 2.029 25.884 6.964 1.00 91.06 93 ILE A O 1
ATOM 708 N N . GLN A 1 94 ? 1.162 26.830 5.125 1.00 92.06 94 GLN A N 1
ATOM 709 C CA . GLN A 1 94 ? 2.455 27.002 4.454 1.00 92.06 94 GLN A CA 1
ATOM 710 C C . GLN A 1 94 ? 3.398 27.914 5.248 1.00 92.06 94 GLN A C 1
ATOM 712 O O . GLN A 1 94 ? 4.544 27.538 5.478 1.00 92.06 94 GLN A O 1
ATOM 717 N N . GLN A 1 95 ? 2.906 29.046 5.760 1.00 95.62 95 GLN A N 1
ATOM 718 C CA . GLN A 1 95 ? 3.699 29.939 6.613 1.00 95.62 95 GLN A CA 1
ATOM 719 C C . GLN A 1 95 ? 4.167 29.248 7.903 1.00 95.62 95 GLN A C 1
ATOM 721 O O . GLN A 1 95 ? 5.325 29.387 8.295 1.00 95.62 95 GLN A O 1
ATOM 726 N N . ALA A 1 96 ? 3.306 28.453 8.546 1.00 92.88 96 ALA A N 1
ATOM 727 C CA . ALA A 1 96 ? 3.684 27.685 9.733 1.00 92.88 96 ALA A CA 1
ATOM 728 C C . ALA A 1 96 ? 4.764 26.629 9.423 1.00 92.88 96 ALA A C 1
ATOM 730 O O . ALA A 1 96 ? 5.707 26.450 10.200 1.00 92.88 96 ALA A O 1
ATOM 731 N N . ILE A 1 97 ? 4.673 25.957 8.270 1.00 91.69 97 ILE A N 1
ATOM 732 C CA . ILE A 1 97 ? 5.690 25.000 7.809 1.00 91.69 97 ILE A CA 1
ATOM 733 C C . ILE A 1 97 ? 7.022 25.710 7.538 1.00 91.69 97 ILE A C 1
ATOM 735 O O . ILE A 1 97 ? 8.076 25.214 7.933 1.00 91.69 97 ILE A O 1
ATOM 739 N N . GLU A 1 98 ? 7.005 26.882 6.905 1.00 94.44 98 GLU A N 1
ATOM 740 C CA . GLU A 1 98 ? 8.224 27.649 6.641 1.00 94.44 98 GLU A CA 1
ATOM 741 C C . GLU A 1 98 ? 8.904 28.092 7.941 1.00 94.44 98 GLU A C 1
ATOM 743 O O . GLU A 1 98 ? 10.095 27.826 8.124 1.00 94.44 98 GLU A O 1
ATOM 748 N N . LEU A 1 99 ? 8.150 28.667 8.884 1.00 95.62 99 LEU A N 1
ATOM 749 C CA . LEU A 1 99 ? 8.675 29.092 10.186 1.00 95.62 99 LEU A CA 1
ATOM 750 C C . LEU A 1 99 ? 9.276 27.924 10.979 1.00 95.62 99 LEU A C 1
ATOM 752 O O . LEU A 1 99 ? 10.403 28.020 11.471 1.00 95.62 99 LEU A O 1
ATOM 756 N N . THR A 1 100 ? 8.566 26.795 11.048 1.00 92.62 100 THR A N 1
ATOM 757 C CA . THR A 1 100 ? 9.071 25.591 11.729 1.00 92.62 100 THR A CA 1
ATOM 758 C C . THR A 1 100 ? 10.301 25.017 11.028 1.00 92.62 100 THR A C 1
ATOM 760 O O . THR A 1 100 ? 11.252 24.609 11.693 1.00 92.62 100 THR A O 1
ATOM 763 N N . SER A 1 101 ? 10.357 25.052 9.693 1.00 92.88 101 SER A N 1
ATOM 764 C CA . SER A 1 101 ? 11.527 24.585 8.941 1.00 92.88 101 SER A CA 1
ATOM 765 C C . SER A 1 101 ? 12.782 25.420 9.222 1.00 92.88 101 SER A C 1
ATOM 767 O O . SER A 1 101 ? 13.866 24.857 9.392 1.00 92.88 101 SER A O 1
ATOM 769 N N . VAL A 1 102 ? 12.641 26.746 9.341 1.00 95.12 102 VAL A N 1
ATOM 770 C CA . VAL A 1 102 ? 13.738 27.660 9.689 1.00 95.12 102 VAL A CA 1
ATOM 771 C C . VAL A 1 102 ? 14.212 27.405 11.119 1.00 95.12 102 VAL A C 1
ATOM 773 O O . VAL A 1 102 ? 15.420 27.341 11.364 1.00 95.12 102 VAL A O 1
ATOM 776 N N . GLN A 1 103 ? 13.285 27.189 12.054 1.00 94.94 103 GLN A N 1
ATOM 777 C CA . GLN A 1 103 ? 13.626 26.861 13.436 1.00 94.94 103 GLN A CA 1
ATOM 778 C C . GLN A 1 103 ? 14.390 25.533 13.537 1.00 94.94 103 GLN A C 1
ATOM 780 O O . GLN A 1 103 ? 15.472 25.499 14.122 1.00 94.94 103 GLN A O 1
ATOM 785 N N . VAL A 1 104 ? 13.909 24.473 12.880 1.00 93.62 104 VAL A N 1
ATOM 786 C CA . VAL A 1 104 ? 14.587 23.165 12.851 1.00 93.62 104 VAL A CA 1
ATOM 787 C C . VAL A 1 104 ? 15.970 23.265 12.203 1.00 93.62 104 VAL A C 1
ATOM 789 O O . VAL A 1 104 ? 16.921 22.623 12.653 1.00 93.62 104 VAL A O 1
ATOM 792 N N . GLN A 1 105 ? 16.132 24.075 11.151 1.00 92.06 105 GLN A N 1
ATOM 793 C CA . GLN A 1 105 ? 17.449 24.311 10.554 1.00 92.06 105 GLN A CA 1
ATOM 794 C C . GLN A 1 105 ? 18.406 25.000 11.531 1.00 92.06 105 GLN A C 1
ATOM 796 O O . GLN A 1 105 ? 19.563 24.584 11.626 1.00 92.06 105 GLN A O 1
ATOM 801 N N . LYS A 1 106 ? 17.935 26.005 12.277 1.00 93.69 106 LYS A N 1
ATOM 802 C CA . LYS A 1 106 ? 18.728 26.705 13.294 1.00 93.69 106 LYS A CA 1
ATOM 803 C C . LYS A 1 106 ? 19.116 25.777 14.447 1.00 93.69 106 LYS A C 1
ATOM 805 O O . LYS A 1 106 ? 20.281 25.740 14.829 1.00 93.69 106 LYS A O 1
ATOM 810 N N . GLU A 1 107 ? 18.181 24.975 14.950 1.00 92.75 107 GLU A N 1
ATOM 811 C CA . GLU A 1 107 ? 18.448 23.978 15.994 1.00 92.75 107 GLU A CA 1
ATOM 812 C C . GLU A 1 107 ? 19.466 22.932 15.529 1.00 92.75 107 GLU A C 1
ATOM 814 O O . GLU A 1 107 ? 20.419 22.642 16.245 1.00 92.75 107 GLU A O 1
ATOM 819 N N . ARG A 1 108 ? 19.357 22.442 14.287 1.00 89.88 108 ARG A N 1
ATOM 820 C CA . ARG A 1 108 ? 20.345 21.517 13.705 1.00 89.88 108 ARG A CA 1
ATOM 821 C C . ARG A 1 108 ? 21.724 22.145 13.534 1.00 89.88 108 ARG A C 1
ATOM 823 O O . ARG A 1 108 ? 22.725 21.454 13.706 1.00 89.88 108 ARG A O 1
ATOM 830 N N . GLN A 1 109 ? 21.800 23.420 13.157 1.00 89.81 109 GLN A N 1
ATOM 831 C CA . GLN A 1 109 ? 23.077 24.134 13.078 1.00 89.81 109 GLN A CA 1
ATOM 832 C C . GLN A 1 109 ? 23.706 24.290 14.465 1.00 89.81 109 GLN A C 1
ATOM 834 O O . GLN A 1 109 ? 24.901 24.047 14.612 1.00 89.81 109 GLN A O 1
ATOM 839 N N . ASN A 1 110 ? 22.900 24.615 15.476 1.00 91.94 110 ASN A N 1
ATOM 840 C CA . ASN A 1 110 ? 23.352 24.718 16.860 1.00 91.94 110 ASN A CA 1
ATOM 841 C C . ASN A 1 110 ? 23.818 23.365 17.414 1.00 91.94 110 ASN A C 1
ATOM 843 O O . ASN A 1 110 ? 24.885 23.309 18.016 1.00 91.94 110 ASN A O 1
ATOM 847 N N . ALA A 1 111 ? 23.074 22.284 17.159 1.00 91.12 111 ALA A N 1
ATOM 848 C CA . ALA A 1 111 ? 23.447 20.929 17.563 1.00 91.12 111 ALA A CA 1
ATOM 849 C C . ALA A 1 111 ? 24.781 20.511 16.932 1.00 91.12 111 ALA A C 1
ATOM 851 O O . ALA A 1 111 ? 25.712 20.169 17.645 1.00 91.12 111 ALA A O 1
ATOM 852 N N . ARG A 1 112 ? 24.949 20.692 15.613 1.00 88.75 112 ARG A N 1
ATOM 853 C CA . ARG A 1 112 ? 26.236 20.414 14.950 1.00 88.75 112 ARG A CA 1
ATOM 854 C C . ARG A 1 112 ? 27.381 21.257 15.501 1.00 88.75 112 ARG A C 1
ATOM 856 O O . ARG A 1 112 ? 28.502 20.774 15.596 1.00 88.75 112 ARG A O 1
ATOM 863 N N . ALA A 1 113 ? 27.127 22.526 15.820 1.00 86.94 113 ALA A N 1
ATOM 864 C CA . ALA A 1 113 ? 28.139 23.379 16.428 1.00 86.94 113 ALA A CA 1
ATOM 865 C C . ALA A 1 113 ? 28.513 22.894 17.839 1.00 86.94 113 ALA A C 1
ATOM 867 O O . ALA A 1 113 ? 29.676 23.010 18.213 1.00 86.94 113 ALA A O 1
ATOM 868 N N . ALA A 1 114 ? 27.562 22.347 18.602 1.00 90.62 114 ALA A N 1
ATOM 869 C CA . ALA A 1 114 ? 27.819 21.725 19.897 1.00 90.62 114 ALA A CA 1
ATOM 870 C C . ALA A 1 114 ? 28.609 20.414 19.749 1.00 90.62 114 ALA A C 1
ATOM 872 O O . ALA A 1 114 ? 29.642 20.278 20.398 1.00 90.62 114 ALA A O 1
ATOM 873 N N . ASP A 1 115 ? 28.213 19.530 18.830 1.00 88.69 115 ASP A N 1
ATOM 874 C CA . ASP A 1 115 ? 28.899 18.257 18.564 1.00 88.69 115 ASP A CA 1
ATOM 875 C C . ASP A 1 115 ? 30.358 18.483 18.147 1.00 88.69 115 ASP A C 1
ATOM 877 O O . ASP A 1 115 ? 31.267 17.831 18.649 1.00 88.69 115 ASP A O 1
ATOM 881 N N . VAL A 1 116 ? 30.611 19.459 17.264 1.00 88.31 116 VAL A N 1
ATOM 882 C CA . VAL A 1 116 ? 31.977 19.814 16.845 1.00 88.31 116 VAL A CA 1
ATOM 883 C C . VAL A 1 116 ? 32.795 20.353 18.020 1.00 88.31 116 VAL A C 1
ATOM 885 O O . VAL A 1 116 ? 33.974 20.028 18.133 1.00 88.31 116 VAL A O 1
ATOM 888 N N . ARG A 1 117 ? 32.197 21.158 18.910 1.00 85.69 117 ARG A N 1
ATOM 889 C CA . ARG A 1 117 ? 32.891 21.633 20.119 1.00 85.69 117 ARG A CA 1
ATOM 890 C C . ARG A 1 117 ? 33.216 20.480 21.062 1.00 85.69 117 ARG A C 1
ATOM 892 O O . ARG A 1 117 ? 34.326 20.446 21.578 1.00 85.69 117 ARG A O 1
ATOM 899 N N . GLN A 1 118 ? 32.284 19.552 21.261 1.00 90.88 118 GLN A N 1
ATOM 900 C CA . GLN A 1 118 ? 32.496 18.384 22.110 1.00 90.88 118 GLN A CA 1
ATOM 901 C C . GLN A 1 118 ? 33.586 17.473 21.534 1.00 90.88 118 GLN A C 1
ATOM 903 O O . GLN A 1 118 ? 34.532 17.152 22.243 1.00 90.88 118 GLN A O 1
ATOM 908 N N . ALA A 1 119 ? 33.524 17.145 20.242 1.00 87.69 119 ALA A N 1
ATOM 909 C CA . ALA A 1 119 ? 34.537 16.327 19.577 1.00 87.69 119 ALA A CA 1
ATOM 910 C C . ALA A 1 119 ? 35.932 16.975 19.622 1.00 87.69 119 ALA A C 1
ATOM 912 O O . ALA A 1 119 ? 36.930 16.286 19.808 1.00 87.69 119 ALA A O 1
ATOM 913 N N . LEU A 1 120 ? 36.019 18.307 19.496 1.00 86.12 120 LEU A N 1
ATOM 914 C CA . LEU A 1 120 ? 37.281 19.029 19.680 1.00 86.12 120 LEU A CA 1
ATOM 915 C C . LEU A 1 120 ? 37.790 18.938 21.124 1.00 86.12 120 LEU A C 1
ATOM 917 O O . LEU A 1 120 ? 38.984 18.752 21.324 1.00 86.12 120 LEU A O 1
ATOM 921 N N . GLN A 1 121 ? 36.914 19.054 22.126 1.00 85.50 121 GLN A N 1
ATOM 922 C CA . GLN A 1 121 ? 37.300 18.893 23.532 1.00 85.50 121 GLN A CA 1
ATOM 923 C C . GLN A 1 121 ? 37.757 17.464 23.845 1.00 85.50 121 GLN A C 1
ATOM 925 O O . GLN A 1 121 ? 38.724 17.287 24.578 1.00 85.50 121 GLN A O 1
ATOM 930 N N . GLU A 1 122 ? 37.088 16.453 23.293 1.00 88.56 122 GLU A N 1
ATOM 931 C CA . GLU A 1 122 ? 37.468 15.045 23.442 1.00 88.56 122 GLU A CA 1
ATOM 932 C C . GLU A 1 122 ? 38.816 14.759 22.774 1.00 88.56 122 GLU A C 1
ATOM 934 O O . GLU A 1 122 ? 39.686 14.186 23.418 1.00 88.56 122 GLU A O 1
ATOM 939 N N . ALA A 1 123 ? 39.042 15.250 21.551 1.00 82.94 123 ALA A N 1
ATOM 940 C CA . ALA A 1 123 ? 40.325 15.101 20.862 1.00 82.94 123 ALA A CA 1
ATOM 941 C C . ALA A 1 123 ? 41.482 15.795 21.602 1.00 82.94 123 ALA A C 1
ATOM 943 O O . ALA A 1 123 ? 42.601 15.290 21.612 1.00 82.94 123 ALA A O 1
ATOM 944 N N . VAL A 1 124 ? 41.224 16.945 22.239 1.00 84.44 124 VAL A N 1
ATOM 945 C CA . VAL A 1 124 ? 42.222 17.620 23.085 1.00 84.44 124 VAL A CA 1
ATOM 946 C C . VAL A 1 124 ? 42.525 16.792 24.334 1.00 84.44 124 VAL A C 1
ATOM 948 O O . VAL A 1 124 ? 43.695 16.601 24.640 1.00 84.44 124 VAL A O 1
ATOM 951 N N . LYS A 1 125 ? 41.510 16.237 25.008 1.00 85.56 125 LYS A N 1
ATOM 952 C CA . LYS A 1 125 ? 41.712 15.353 26.171 1.00 85.56 125 LYS A CA 1
ATOM 953 C C . LYS A 1 125 ? 42.455 14.067 25.812 1.00 85.56 125 LYS A C 1
ATOM 955 O O . LYS A 1 125 ? 43.311 13.637 26.571 1.00 85.56 125 LYS A O 1
ATOM 960 N N . GLU A 1 126 ? 42.131 13.456 24.674 1.00 86.19 126 GLU A N 1
ATOM 961 C CA . GLU A 1 126 ? 42.817 12.256 24.183 1.00 86.19 126 GLU A CA 1
ATOM 962 C C . GLU A 1 126 ? 44.287 12.560 23.871 1.00 86.19 126 GLU A C 1
ATOM 964 O O . GLU A 1 126 ? 45.167 11.801 24.267 1.00 86.19 126 GLU A O 1
ATOM 969 N N . ALA A 1 127 ? 44.569 13.708 23.241 1.00 79.31 127 ALA A N 1
ATOM 970 C CA . ALA A 1 127 ? 45.938 14.162 23.023 1.00 79.31 127 ALA A CA 1
ATOM 971 C C . ALA A 1 127 ? 46.673 14.415 24.352 1.00 79.31 127 ALA A C 1
ATOM 973 O O . ALA A 1 127 ? 47.797 13.957 24.514 1.00 79.31 127 ALA A O 1
ATOM 974 N N . GLU A 1 128 ? 46.045 15.090 25.320 1.00 78.12 128 GLU A N 1
ATOM 975 C CA . GLU A 1 128 ? 46.621 15.312 26.656 1.00 78.12 128 GLU A CA 1
ATOM 976 C C . GLU A 1 128 ? 46.940 13.999 27.385 1.00 78.12 128 GLU A C 1
ATOM 978 O O . GLU A 1 128 ? 47.991 13.905 28.010 1.00 78.12 128 GLU A O 1
ATOM 983 N N . GLN A 1 129 ? 46.070 12.988 27.290 1.00 80.44 129 GLN A N 1
ATOM 984 C CA . GLN A 1 129 ? 46.299 11.666 27.882 1.00 80.44 129 GLN A CA 1
ATOM 985 C C . GLN A 1 129 ? 47.438 10.917 27.188 1.00 80.44 129 GLN A C 1
ATOM 987 O O . GLN A 1 129 ? 48.335 10.428 27.865 1.00 80.44 129 GLN A O 1
ATOM 992 N N . ALA A 1 130 ? 47.456 10.894 25.851 1.00 76.56 130 ALA A N 1
ATOM 993 C CA . ALA A 1 130 ? 48.542 10.277 25.091 1.00 76.56 130 ALA A CA 1
ATOM 994 C C . ALA A 1 130 ? 49.907 10.901 25.436 1.00 76.56 130 ALA A C 1
ATOM 996 O O . ALA A 1 130 ? 50.905 10.197 25.533 1.00 76.56 130 ALA A O 1
ATOM 997 N N . TYR A 1 131 ? 49.941 12.211 25.695 1.00 73.19 131 TYR A N 1
ATOM 998 C CA . TYR A 1 131 ? 51.155 12.913 26.110 1.00 73.19 131 TYR A CA 1
ATOM 999 C C . TYR A 1 131 ? 51.546 12.716 27.581 1.00 73.19 131 TYR A C 1
ATOM 1001 O O . TYR A 1 131 ? 52.682 13.016 27.933 1.00 73.19 131 TYR A O 1
ATOM 1009 N N . GLN A 1 132 ? 50.647 12.250 28.450 1.00 72.19 132 GLN A N 1
ATOM 1010 C CA . GLN A 1 132 ? 51.005 11.882 29.827 1.00 72.19 132 GLN A CA 1
ATOM 1011 C C . GLN A 1 132 ? 51.661 10.500 29.903 1.00 72.19 132 GLN A C 1
ATOM 1013 O O . GLN A 1 132 ? 52.460 10.267 30.809 1.00 72.19 132 GLN A O 1
ATOM 1018 N N . ASP A 1 133 ? 51.340 9.614 28.958 1.00 70.56 133 ASP A N 1
ATOM 1019 C CA . ASP A 1 133 ? 51.890 8.258 28.896 1.00 70.56 133 ASP A CA 1
ATOM 1020 C C . ASP A 1 133 ? 53.273 8.206 28.212 1.00 70.56 133 ASP A C 1
ATOM 1022 O O . ASP A 1 133 ? 54.062 7.300 28.490 1.00 70.56 133 ASP A O 1
ATOM 1026 N N . ASP A 1 134 ? 53.599 9.189 27.365 1.00 67.19 134 ASP A N 1
ATOM 1027 C CA . ASP A 1 134 ? 54.923 9.337 26.753 1.00 67.19 134 ASP A CA 1
ATOM 1028 C C . ASP A 1 134 ? 55.859 10.152 27.674 1.00 67.19 134 ASP A C 1
ATOM 1030 O O . ASP A 1 134 ? 55.670 11.348 27.899 1.00 67.19 134 ASP A O 1
ATOM 1034 N N . GLU A 1 135 ? 56.898 9.510 28.217 1.00 64.75 135 GLU A N 1
ATOM 1035 C CA . GLU A 1 135 ? 57.916 10.139 29.071 1.00 64.75 135 GLU A CA 1
ATOM 1036 C C . GLU A 1 135 ? 58.765 11.125 28.243 1.00 64.75 135 GLU A C 1
ATOM 1038 O O . GLU A 1 135 ? 59.738 10.757 27.584 1.00 64.75 135 GLU A O 1
ATOM 1043 N N . PHE A 1 136 ? 58.356 12.395 28.214 1.00 58.78 136 PHE A N 1
ATOM 1044 C CA . PHE A 1 136 ? 59.074 13.444 27.490 1.00 58.78 136 PHE A CA 1
ATOM 1045 C C . PHE A 1 136 ? 60.468 13.686 28.077 1.00 58.78 136 PHE A C 1
ATOM 1047 O O . PHE A 1 136 ? 60.631 13.889 29.279 1.00 58.78 136 PHE A O 1
ATOM 1054 N N . GLU A 1 137 ? 61.474 13.759 27.202 1.00 60.56 137 GLU A N 1
ATOM 1055 C CA . GLU A 1 137 ? 62.880 13.935 27.586 1.00 60.56 137 GLU A CA 1
ATOM 1056 C C . GLU A 1 137 ? 63.169 15.297 28.254 1.00 60.56 137 GLU A C 1
ATOM 1058 O O . GLU A 1 137 ? 64.164 15.417 28.972 1.00 60.56 137 GLU A O 1
ATOM 1063 N N . THR A 1 138 ? 62.316 16.324 28.072 1.00 69.38 138 THR A N 1
ATOM 1064 C CA . THR A 1 138 ? 62.465 17.624 28.752 1.00 69.38 138 THR A CA 1
ATOM 1065 C C . THR A 1 138 ? 61.125 18.263 29.187 1.00 69.38 138 THR A C 1
ATOM 1067 O O . THR A 1 138 ? 60.158 18.270 28.422 1.00 69.38 138 THR A O 1
ATOM 1070 N N . PRO A 1 139 ? 61.036 18.866 30.395 1.00 72.38 139 PRO A N 1
ATOM 1071 C CA . PRO A 1 139 ? 59.817 19.534 30.887 1.00 72.38 139 PRO A CA 1
ATOM 1072 C C . PRO A 1 139 ? 59.375 20.774 30.087 1.00 72.38 139 PRO A C 1
ATOM 1074 O O . PRO A 1 139 ? 58.224 21.204 30.193 1.00 72.38 139 PRO A O 1
ATOM 1077 N N . GLU A 1 140 ? 60.277 21.387 29.317 1.00 74.19 140 GLU A N 1
ATOM 1078 C CA . GLU A 1 140 ? 59.996 22.617 28.563 1.00 74.19 140 GLU A CA 1
ATOM 1079 C C . GLU A 1 140 ? 59.129 22.352 27.322 1.00 74.19 140 GLU A C 1
ATOM 1081 O O . GLU A 1 140 ? 58.231 23.145 27.017 1.00 74.19 140 GLU A O 1
ATOM 1086 N N . ASP A 1 141 ? 59.323 21.205 26.665 1.00 71.62 141 ASP A N 1
ATOM 1087 C CA . ASP A 1 141 ? 58.561 20.810 25.476 1.00 71.62 141 ASP A CA 1
ATOM 1088 C C . ASP A 1 141 ? 57.092 20.509 25.811 1.00 71.62 141 ASP A C 1
ATOM 1090 O O . ASP A 1 141 ? 56.182 20.941 25.095 1.00 71.62 141 ASP A O 1
ATOM 1094 N N . ALA A 1 142 ? 56.837 19.869 26.958 1.00 70.38 142 ALA A N 1
ATOM 1095 C CA . ALA A 1 142 ? 55.484 19.600 27.447 1.00 70.38 142 ALA A CA 1
ATOM 1096 C C . ALA A 1 142 ? 54.680 20.899 27.667 1.00 70.38 142 ALA A C 1
ATOM 1098 O O . ALA A 1 142 ? 53.517 21.001 27.263 1.00 70.38 142 ALA A O 1
ATOM 1099 N N . MET A 1 143 ? 55.309 21.940 28.228 1.00 76.88 143 MET A N 1
ATOM 1100 C CA . MET A 1 143 ? 54.658 23.242 28.428 1.00 76.88 143 MET A CA 1
ATOM 1101 C C . MET A 1 143 ? 54.426 24.011 27.118 1.00 76.88 143 MET A C 1
ATOM 1103 O O . MET A 1 143 ? 53.427 24.728 26.992 1.00 76.88 143 MET A O 1
ATOM 1107 N N . ALA A 1 144 ? 55.318 23.883 26.130 1.00 78.31 144 ALA A N 1
ATOM 1108 C CA . ALA A 1 144 ? 55.144 24.513 24.821 1.00 78.31 144 ALA A CA 1
ATOM 1109 C C . ALA A 1 144 ? 53.953 23.913 24.051 1.00 78.31 144 ALA A C 1
ATOM 1111 O O . ALA A 1 144 ? 53.167 24.651 23.445 1.00 78.31 144 ALA A O 1
ATOM 1112 N N . ILE A 1 145 ? 53.782 22.590 24.131 1.00 73.19 145 ILE A N 1
ATOM 1113 C CA . ILE A 1 145 ? 52.669 21.862 23.508 1.00 73.19 145 ILE A CA 1
ATOM 1114 C C . ILE A 1 145 ? 51.339 22.208 24.194 1.00 73.19 145 ILE A C 1
ATOM 1116 O O . ILE A 1 145 ? 50.367 22.515 23.498 1.00 73.19 145 ILE A O 1
ATOM 1120 N N . GLN A 1 146 ? 51.301 22.272 25.531 1.00 75.38 146 GLN A N 1
ATOM 1121 C CA . GLN A 1 146 ? 50.103 22.693 26.274 1.00 75.38 146 GLN A CA 1
ATOM 1122 C C . GLN A 1 146 ? 49.644 24.107 25.881 1.00 75.38 146 GLN A C 1
ATOM 1124 O O . GLN A 1 146 ? 48.474 24.308 25.551 1.00 75.38 146 GLN A O 1
ATOM 1129 N N . ARG A 1 147 ? 50.561 25.083 25.786 1.00 80.44 147 ARG A N 1
ATOM 1130 C CA . ARG A 1 147 ? 50.204 26.440 25.318 1.00 80.44 147 ARG A CA 1
ATOM 1131 C C . ARG A 1 147 ? 49.697 26.458 23.876 1.00 80.44 147 ARG A C 1
ATOM 1133 O O . ARG A 1 147 ? 48.811 27.245 23.546 1.00 80.44 147 ARG A O 1
ATOM 1140 N N . ALA A 1 148 ? 50.247 25.621 22.996 1.00 78.50 148 ALA A N 1
ATOM 1141 C CA . ALA A 1 148 ? 49.778 25.525 21.616 1.00 78.50 148 ALA A CA 1
ATOM 1142 C C . ALA A 1 148 ? 48.351 24.946 21.536 1.00 78.50 148 ALA A C 1
ATOM 1144 O O . ALA A 1 148 ? 47.526 25.457 20.772 1.00 78.50 148 ALA A O 1
ATOM 1145 N N . ALA A 1 149 ? 48.035 23.939 22.358 1.00 76.44 149 ALA A N 1
ATOM 1146 C CA . ALA A 1 149 ? 46.694 23.365 22.470 1.00 76.44 149 ALA A CA 1
ATOM 1147 C C . ALA A 1 149 ? 45.671 24.374 23.034 1.00 76.44 149 ALA A C 1
ATOM 1149 O O . ALA A 1 149 ? 44.570 24.520 22.489 1.00 76.44 149 ALA A O 1
ATOM 1150 N N . GLU A 1 150 ? 46.049 25.152 24.054 1.00 79.12 150 GLU A N 1
ATOM 1151 C CA . GLU A 1 150 ? 45.224 26.240 24.601 1.00 79.12 150 GLU A CA 1
ATOM 1152 C C . GLU A 1 150 ? 44.951 27.347 23.569 1.00 79.12 150 GLU A C 1
ATOM 1154 O O . GLU A 1 150 ? 43.824 27.828 23.429 1.00 79.12 150 GLU A O 1
ATOM 1159 N N . LEU A 1 151 ? 45.956 27.734 22.776 1.00 79.38 151 LEU A N 1
ATOM 1160 C CA . LEU A 1 151 ? 45.776 28.730 21.717 1.00 79.38 151 LEU A CA 1
ATOM 1161 C C . LEU A 1 151 ? 44.850 28.227 20.597 1.00 79.38 151 LEU A C 1
ATOM 1163 O O . LEU A 1 151 ? 44.063 29.008 20.051 1.00 79.38 151 LEU A O 1
ATOM 1167 N N . LEU A 1 152 ? 44.897 26.933 20.260 1.00 75.19 152 LEU A N 1
ATOM 1168 C CA . LEU A 1 152 ? 43.996 26.330 19.272 1.00 75.19 152 LEU A CA 1
ATOM 1169 C C . LEU A 1 152 ? 42.548 26.259 19.775 1.00 75.19 152 LEU A C 1
ATOM 1171 O O . LEU A 1 152 ? 41.629 26.598 19.024 1.00 75.19 152 LEU A O 1
ATOM 1175 N N . THR A 1 153 ? 42.332 25.906 21.043 1.00 73.88 153 THR A N 1
ATOM 1176 C CA . THR A 1 153 ? 40.992 25.885 21.655 1.00 73.88 153 THR A CA 1
ATOM 1177 C C . THR A 1 153 ? 40.409 27.293 21.819 1.00 73.88 153 THR A C 1
ATOM 1179 O O . THR A 1 153 ? 39.247 27.519 21.467 1.00 73.88 153 THR A O 1
ATOM 1182 N N . GLN A 1 154 ? 41.203 28.289 22.226 1.00 77.44 154 GLN A N 1
ATOM 1183 C CA . GLN A 1 154 ? 40.766 29.695 22.259 1.00 77.44 154 GLN A CA 1
ATOM 1184 C C . GLN A 1 154 ? 40.422 30.239 20.861 1.00 77.44 154 GLN A C 1
ATOM 1186 O O . GLN A 1 154 ? 39.439 30.973 20.684 1.00 77.44 154 GLN A O 1
ATOM 1191 N N . LYS A 1 155 ? 41.186 29.852 19.833 1.00 76.81 155 LYS A N 1
ATOM 1192 C CA . LYS A 1 155 ? 40.915 30.239 18.442 1.00 76.81 155 LYS A CA 1
ATOM 1193 C C . LYS A 1 155 ? 39.651 29.572 17.888 1.00 76.81 155 LYS A C 1
ATOM 1195 O O . LYS A 1 155 ? 38.891 30.222 17.173 1.00 76.81 155 LYS A O 1
ATOM 1200 N N . ALA A 1 156 ? 39.379 28.319 18.254 1.00 66.75 156 ALA A N 1
ATOM 1201 C CA . ALA A 1 156 ? 38.141 27.627 17.894 1.00 66.75 156 ALA A CA 1
ATOM 1202 C C . ALA A 1 156 ? 36.901 28.276 18.541 1.00 66.75 156 ALA A C 1
ATOM 1204 O O . ALA A 1 156 ? 35.879 28.455 17.877 1.00 66.75 156 ALA A O 1
ATOM 1205 N N . ASN A 1 157 ? 37.009 28.715 19.800 1.00 68.81 157 ASN A N 1
ATOM 1206 C CA . ASN A 1 157 ? 35.914 29.373 20.520 1.00 68.81 157 ASN A CA 1
ATOM 1207 C C . ASN A 1 157 ? 35.607 30.789 19.997 1.00 68.81 157 ASN A C 1
ATOM 1209 O O . ASN A 1 157 ? 34.450 31.208 19.994 1.00 68.81 157 ASN A O 1
ATOM 1213 N N . SER A 1 158 ? 36.614 31.514 19.500 1.00 67.06 158 SER A N 1
ATOM 1214 C CA . SER A 1 158 ? 36.449 32.864 18.931 1.00 67.06 158 SER A CA 1
ATOM 1215 C C . SER A 1 158 ? 36.058 32.879 17.442 1.00 67.06 158 SER A C 1
ATOM 1217 O O . SER A 1 158 ? 35.469 33.853 16.968 1.00 67.06 158 SER A O 1
ATOM 1219 N N . ALA A 1 159 ? 36.304 31.793 16.698 1.00 57.88 159 ALA A N 1
ATOM 1220 C CA . ALA A 1 159 ? 35.950 31.674 15.278 1.00 57.88 159 ALA A CA 1
ATOM 1221 C C . ALA A 1 159 ? 34.442 31.475 15.011 1.00 57.88 159 ALA A C 1
ATOM 1223 O O . ALA A 1 159 ? 33.995 31.636 13.875 1.00 57.88 159 ALA A O 1
ATOM 1224 N N . ALA A 1 160 ? 33.633 31.195 16.039 1.00 54.81 160 ALA A N 1
ATOM 1225 C CA . ALA A 1 160 ? 32.184 31.011 15.910 1.00 54.81 160 ALA A CA 1
ATOM 1226 C C . ALA A 1 160 ? 31.401 32.298 15.554 1.00 54.81 160 ALA A C 1
ATOM 1228 O O . ALA A 1 160 ? 30.198 32.227 15.312 1.00 54.81 160 ALA A O 1
ATOM 1229 N N . ALA A 1 161 ? 32.054 33.468 15.500 1.00 51.81 161 ALA A N 1
ATOM 1230 C CA . ALA A 1 161 ? 31.391 34.759 15.296 1.00 51.81 161 ALA A CA 1
ATOM 1231 C C . ALA A 1 161 ? 31.472 35.340 13.867 1.00 51.81 161 ALA A C 1
ATOM 1233 O O . ALA A 1 161 ? 30.855 36.376 13.615 1.00 51.81 161 ALA A O 1
ATOM 1234 N N . LYS A 1 162 ? 32.199 34.735 12.909 1.00 51.44 162 LYS A N 1
ATOM 1235 C CA . LYS A 1 162 ? 32.256 35.251 11.521 1.00 51.44 162 LYS A CA 1
ATOM 1236 C C . LYS A 1 162 ? 32.294 34.125 10.477 1.00 51.44 162 LYS A C 1
ATOM 1238 O O . LYS A 1 162 ? 33.156 33.255 10.572 1.00 51.44 162 LYS A O 1
ATOM 1243 N N . PRO A 1 163 ? 31.439 34.152 9.435 1.00 45.34 163 PRO A N 1
ATOM 1244 C CA . PRO A 1 163 ? 31.550 33.221 8.318 1.00 45.34 163 PRO A CA 1
ATOM 1245 C C . PRO A 1 163 ? 32.800 33.570 7.495 1.00 45.34 163 PRO A C 1
ATOM 1247 O O . PRO A 1 163 ? 32.828 34.564 6.770 1.00 45.34 163 PRO A O 1
ATOM 1250 N N . ALA A 1 164 ? 33.863 32.778 7.633 1.00 42.50 164 ALA A N 1
ATOM 1251 C CA . ALA A 1 164 ? 35.087 32.955 6.863 1.00 42.50 164 ALA A CA 1
ATOM 1252 C C . ALA A 1 164 ? 34.869 32.531 5.400 1.00 42.50 164 ALA A C 1
ATOM 1254 O O . ALA A 1 164 ? 34.602 31.367 5.098 1.00 42.50 164 ALA A O 1
ATOM 1255 N N . LEU A 1 165 ? 34.999 33.488 4.478 1.00 46.53 165 LEU A N 1
ATOM 1256 C CA . LEU A 1 165 ? 35.139 33.222 3.049 1.00 46.53 165 LEU A CA 1
ATOM 1257 C C . LEU A 1 165 ? 36.476 32.505 2.795 1.00 46.53 165 LEU A C 1
ATOM 1259 O O . LEU A 1 165 ? 37.533 32.952 3.230 1.00 46.53 165 LEU A O 1
ATOM 1263 N N . SER A 1 166 ? 36.386 31.377 2.091 1.00 40.50 166 SER A N 1
ATOM 1264 C CA . SER A 1 166 ? 37.452 30.433 1.731 1.00 40.50 166 SER A CA 1
ATOM 1265 C C . SER A 1 166 ? 38.785 31.078 1.306 1.00 40.50 166 SER A C 1
ATOM 1267 O O . SER A 1 166 ? 38.865 31.783 0.297 1.00 40.50 166 SER A O 1
ATOM 1269 N N . ALA A 1 167 ? 39.852 30.740 2.038 1.00 46.78 167 ALA A N 1
ATOM 1270 C CA . ALA A 1 167 ? 41.247 31.071 1.732 1.00 46.78 167 ALA A CA 1
ATOM 1271 C C . ALA A 1 167 ? 41.898 30.135 0.680 1.00 46.78 167 ALA A C 1
ATOM 1273 O O . ALA A 1 167 ? 43.036 30.362 0.270 1.00 46.78 167 ALA A O 1
ATOM 1274 N N . ASP A 1 168 ? 41.182 29.126 0.166 1.00 47.75 168 ASP A N 1
ATOM 1275 C CA . ASP A 1 168 ? 41.748 28.113 -0.747 1.00 47.75 168 ASP A CA 1
ATOM 1276 C C . ASP A 1 168 ? 41.966 28.604 -2.184 1.00 47.75 168 ASP A C 1
ATOM 1278 O O . ASP A 1 168 ? 42.630 27.954 -2.997 1.00 47.75 168 ASP A O 1
ATOM 1282 N N . ARG A 1 169 ? 41.448 29.783 -2.539 1.00 47.78 169 ARG A N 1
ATOM 1283 C CA . ARG A 1 169 ? 41.534 30.273 -3.920 1.00 47.78 169 ARG A CA 1
ATOM 1284 C C . ARG A 1 169 ? 42.896 30.884 -4.276 1.00 47.78 169 ARG A C 1
ATOM 1286 O O . ARG A 1 169 ? 43.185 31.044 -5.464 1.00 47.78 169 ARG A O 1
ATOM 1293 N N . HIS A 1 170 ? 43.736 31.210 -3.289 1.00 44.38 170 HIS A N 1
ATOM 1294 C CA . HIS A 1 170 ? 45.014 31.896 -3.522 1.00 44.38 170 HIS A CA 1
ATOM 1295 C C . HIS A 1 170 ? 46.228 30.950 -3.588 1.00 44.38 170 HIS A C 1
ATOM 1297 O O . HIS A 1 170 ? 47.187 31.240 -4.303 1.00 44.38 170 HIS A O 1
ATOM 1303 N N . VAL A 1 171 ? 46.165 29.779 -2.944 1.00 48.16 171 VAL A N 1
ATOM 1304 C CA . VAL A 1 171 ? 47.275 28.801 -2.916 1.00 48.16 171 VAL A CA 1
ATOM 1305 C C . VAL A 1 171 ? 47.384 28.018 -4.236 1.00 48.16 171 VAL A C 1
ATOM 1307 O O . VAL A 1 171 ? 48.479 27.734 -4.720 1.00 48.16 171 VAL A O 1
ATOM 1310 N N . LEU A 1 172 ? 46.264 27.782 -4.925 1.00 47.75 172 LEU A N 1
ATOM 1311 C CA . LEU A 1 172 ? 46.224 27.027 -6.188 1.00 47.75 172 LEU A CA 1
ATOM 1312 C C . LEU A 1 172 ? 46.782 27.768 -7.421 1.00 47.75 172 LEU A C 1
ATOM 1314 O O . LEU A 1 172 ? 46.946 27.156 -8.478 1.00 47.75 172 LEU A O 1
ATOM 1318 N N . LYS A 1 173 ? 47.104 29.067 -7.328 1.00 47.22 173 LYS A N 1
ATOM 1319 C CA . LYS A 1 173 ? 47.656 29.837 -8.464 1.00 47.22 173 LYS A CA 1
ATOM 1320 C C . LYS A 1 173 ? 49.187 29.886 -8.525 1.00 47.22 173 LYS A C 1
ATOM 1322 O O . LYS A 1 173 ? 49.710 30.183 -9.598 1.00 47.22 173 LYS A O 1
ATOM 1327 N N . GLN A 1 174 ? 49.911 29.565 -7.450 1.00 46.03 174 GLN A N 1
ATOM 1328 C CA . GLN A 1 174 ? 51.378 29.698 -7.425 1.00 46.03 174 GLN A CA 1
ATOM 1329 C C . GLN A 1 174 ? 52.156 28.456 -7.899 1.00 46.03 174 GLN A C 1
ATOM 1331 O O . GLN A 1 174 ? 53.306 28.592 -8.300 1.00 46.03 174 GLN A O 1
ATOM 1336 N N . GLN A 1 175 ? 51.547 27.269 -7.992 1.00 44.03 175 GLN A N 1
ATOM 1337 C CA . GLN A 1 175 ? 52.259 26.039 -8.399 1.00 44.03 175 GLN A CA 1
ATOM 1338 C C . GLN A 1 175 ? 52.430 25.833 -9.919 1.00 44.03 175 GLN A C 1
ATOM 1340 O O . GLN A 1 175 ? 52.874 24.776 -10.360 1.00 44.03 175 GLN A O 1
ATOM 1345 N N . ARG A 1 176 ? 52.101 26.820 -10.764 1.00 44.38 176 ARG A N 1
ATOM 1346 C CA . ARG A 1 176 ? 52.086 26.644 -12.231 1.00 44.38 176 ARG A CA 1
ATOM 1347 C C . ARG A 1 176 ? 53.341 27.084 -12.990 1.00 44.38 176 ARG A C 1
ATOM 1349 O O . ARG A 1 176 ? 53.287 27.199 -14.213 1.00 44.38 176 ARG A O 1
ATOM 1356 N N . ARG A 1 177 ? 54.471 27.322 -12.321 1.00 41.09 177 ARG A N 1
ATOM 1357 C CA . ARG A 1 177 ? 55.707 27.742 -13.002 1.00 41.09 177 ARG A CA 1
ATOM 1358 C C . ARG A 1 177 ? 56.943 27.050 -12.437 1.00 41.09 177 ARG A C 1
ATOM 1360 O O . ARG A 1 177 ? 57.579 27.622 -11.572 1.00 41.09 177 ARG A O 1
ATOM 1367 N N . LEU A 1 178 ? 57.278 25.863 -12.949 1.00 44.28 178 LEU A N 1
ATOM 1368 C CA . LEU A 1 178 ? 58.647 25.318 -13.057 1.00 44.28 178 LEU A CA 1
ATOM 1369 C C . LEU A 1 178 ? 58.621 24.042 -13.933 1.00 44.28 178 LEU A C 1
ATOM 1371 O O . LEU A 1 178 ? 57.663 23.272 -13.838 1.00 44.28 178 LEU A O 1
ATOM 1375 N N . PRO A 1 179 ? 59.614 23.812 -14.815 1.00 46.06 179 PRO A N 1
ATOM 1376 C CA . PRO A 1 179 ? 59.631 22.654 -15.705 1.00 46.06 179 PRO A CA 1
ATOM 1377 C C . PRO A 1 179 ? 60.296 21.442 -15.024 1.00 46.06 179 PRO A C 1
ATOM 1379 O O . PRO A 1 179 ? 61.351 21.604 -14.410 1.00 46.06 179 PRO A O 1
ATOM 1382 N N . PRO A 1 180 ? 59.747 20.218 -15.139 1.00 44.16 180 PRO A N 1
ATOM 1383 C CA . PRO A 1 180 ? 60.381 19.044 -14.553 1.00 44.16 180 PRO A CA 1
ATOM 1384 C C . PRO A 1 180 ? 61.491 18.490 -15.458 1.00 44.16 180 PRO A C 1
ATOM 1386 O O . PRO A 1 180 ? 61.295 18.231 -16.650 1.00 44.16 180 PRO A O 1
ATOM 1389 N N . SER A 1 181 ? 62.663 18.291 -14.857 1.00 39.09 181 SER A N 1
ATOM 1390 C CA . SER A 1 181 ? 63.812 17.582 -15.413 1.00 39.09 181 SER A CA 1
ATOM 1391 C C . SER A 1 181 ? 63.553 16.070 -15.488 1.00 39.09 181 SER A C 1
ATOM 1393 O O . SER A 1 181 ? 62.797 15.488 -14.709 1.00 39.09 181 SER A O 1
ATOM 1395 N N . LYS A 1 182 ? 64.165 15.427 -16.485 1.00 46.25 182 LYS A N 1
ATOM 1396 C CA . LYS A 1 182 ? 64.024 13.998 -16.788 1.00 46.25 182 LYS A CA 1
ATOM 1397 C C . LYS A 1 182 ? 64.904 13.170 -15.846 1.00 46.25 182 LYS A C 1
ATOM 1399 O O . LYS A 1 182 ? 66.104 13.406 -15.786 1.00 46.25 182 LYS A O 1
ATOM 1404 N N . SER A 1 183 ? 64.327 12.159 -15.200 1.00 36.59 183 SER A N 1
ATOM 1405 C CA . SER A 1 183 ? 65.054 11.068 -14.542 1.00 36.59 183 SER A CA 1
ATOM 1406 C C . SER A 1 183 ? 64.348 9.742 -14.836 1.00 36.59 183 SER A C 1
ATOM 1408 O O . SER A 1 183 ? 63.124 9.627 -14.742 1.00 36.59 183 SER A O 1
ATOM 1410 N N . THR A 1 184 ? 65.137 8.782 -15.302 1.00 47.03 184 THR A N 1
ATOM 1411 C CA . THR A 1 184 ? 64.761 7.459 -15.799 1.00 47.03 184 THR A CA 1
ATOM 1412 C C . THR A 1 184 ? 64.637 6.432 -14.667 1.00 47.03 184 THR A C 1
ATOM 1414 O O . THR A 1 184 ? 65.272 6.569 -13.630 1.00 47.03 184 THR A O 1
ATOM 1417 N N . THR A 1 185 ? 63.871 5.362 -14.925 1.00 52.38 185 THR A N 1
ATOM 1418 C CA . THR A 1 185 ? 63.694 4.116 -14.133 1.00 52.38 185 THR A CA 1
ATOM 1419 C C . THR A 1 185 ? 62.818 4.202 -12.865 1.00 52.38 185 THR A C 1
ATOM 1421 O O . THR A 1 185 ? 63.301 4.440 -11.768 1.00 52.38 185 THR A O 1
ATOM 1424 N N . LYS A 1 186 ? 61.499 3.958 -13.012 1.00 50.06 186 LYS A N 1
ATOM 1425 C CA . LYS A 1 186 ? 60.511 3.881 -11.902 1.00 50.06 186 LYS A CA 1
ATOM 1426 C C . LYS A 1 186 ? 59.526 2.696 -11.957 1.00 50.06 186 LYS A C 1
ATOM 1428 O O . LYS A 1 186 ? 58.669 2.582 -11.090 1.00 50.06 186 LYS A O 1
ATOM 1433 N N . ALA A 1 187 ? 59.616 1.802 -12.943 1.00 48.34 187 ALA A N 1
ATOM 1434 C CA . ALA A 1 187 ? 58.597 0.756 -13.116 1.00 48.34 187 ALA A CA 1
ATOM 1435 C C . ALA A 1 187 ? 58.763 -0.448 -12.165 1.00 48.34 187 ALA A C 1
ATOM 1437 O O . ALA A 1 187 ? 57.783 -1.118 -11.853 1.00 48.34 187 ALA A O 1
ATOM 1438 N N . LYS A 1 188 ? 59.974 -0.716 -11.650 1.00 48.44 188 LYS A N 1
ATOM 1439 C CA . LYS A 1 188 ? 60.217 -1.898 -10.802 1.00 48.44 188 LYS A CA 1
ATOM 1440 C C . LYS A 1 188 ? 59.938 -1.691 -9.308 1.00 48.44 188 LYS A C 1
ATOM 1442 O O . LYS A 1 188 ? 59.719 -2.673 -8.616 1.00 48.44 188 LYS A O 1
ATOM 1447 N N . THR A 1 189 ? 59.868 -0.451 -8.821 1.00 49.53 189 THR A N 1
ATOM 1448 C CA . THR A 1 189 ? 59.744 -0.158 -7.380 1.00 49.53 189 THR A CA 1
ATOM 1449 C C . THR A 1 189 ? 58.310 0.104 -6.907 1.00 49.53 189 THR A C 1
ATOM 1451 O O . THR A 1 189 ? 58.036 -0.035 -5.723 1.00 49.53 189 THR A O 1
ATOM 1454 N N . MET A 1 190 ? 57.343 0.404 -7.787 1.00 49.50 190 MET A N 1
ATOM 1455 C CA . MET A 1 190 ? 55.957 0.673 -7.345 1.00 49.50 190 MET A CA 1
ATOM 1456 C C . MET A 1 190 ? 55.121 -0.578 -7.042 1.00 49.50 190 MET A C 1
ATOM 1458 O O . MET A 1 190 ? 54.094 -0.473 -6.376 1.00 49.50 190 MET A O 1
ATOM 1462 N N . LYS A 1 191 ? 55.555 -1.767 -7.482 1.00 51.09 191 LYS A N 1
ATOM 1463 C CA . LYS A 1 191 ? 54.923 -3.037 -7.084 1.00 51.09 191 LYS A CA 1
ATOM 1464 C C . LYS A 1 191 ? 55.279 -3.428 -5.641 1.00 51.09 191 LYS A C 1
ATOM 1466 O O . LYS A 1 191 ? 54.478 -4.092 -4.996 1.00 51.09 191 LYS A O 1
ATOM 1471 N N . GLU A 1 192 ? 56.439 -2.987 -5.149 1.00 52.62 192 GLU A N 1
ATOM 1472 C CA . GLU A 1 192 ? 56.924 -3.227 -3.779 1.00 52.62 192 GLU A CA 1
ATOM 1473 C C . GLU A 1 192 ? 56.566 -2.101 -2.796 1.00 52.62 192 GLU A C 1
ATOM 1475 O O . GLU A 1 192 ? 56.624 -2.311 -1.590 1.00 52.62 192 GLU A O 1
ATOM 1480 N N . GLN A 1 193 ? 56.157 -0.918 -3.274 1.00 55.19 193 GLN A N 1
ATOM 1481 C CA . GLN A 1 193 ? 55.808 0.211 -2.395 1.00 55.19 193 GLN A CA 1
ATOM 1482 C C . GLN A 1 193 ? 54.390 0.182 -1.818 1.00 55.19 193 GLN A C 1
ATOM 1484 O O . GLN A 1 193 ? 54.087 0.975 -0.930 1.00 55.19 193 GLN A O 1
ATOM 1489 N N . LEU A 1 194 ? 53.532 -0.737 -2.263 1.00 54.75 194 LEU A N 1
ATOM 1490 C CA . LEU A 1 194 ? 52.365 -1.098 -1.468 1.00 54.75 194 LEU A CA 1
ATOM 1491 C C . LEU A 1 194 ? 52.776 -2.270 -0.589 1.00 54.75 194 LEU A C 1
ATOM 1493 O O . LEU A 1 194 ? 53.001 -3.371 -1.094 1.00 54.75 194 LEU A O 1
ATOM 1497 N N . SER A 1 195 ? 52.854 -2.020 0.721 1.00 63.50 195 SER A N 1
ATOM 1498 C CA . SER A 1 195 ? 52.965 -3.083 1.723 1.00 63.50 195 SER A CA 1
ATOM 1499 C C . SER A 1 195 ? 51.964 -4.186 1.372 1.00 63.50 195 SER A C 1
ATOM 1501 O O . SER A 1 195 ? 50.834 -3.892 0.971 1.00 63.50 195 SER A O 1
ATOM 1503 N N . GLN A 1 196 ? 52.358 -5.454 1.496 1.00 62.38 196 GLN A N 1
ATOM 1504 C CA . GLN A 1 196 ? 51.518 -6.611 1.157 1.00 62.38 196 GLN A CA 1
ATOM 1505 C C . GLN A 1 196 ? 50.117 -6.505 1.796 1.00 62.38 196 GLN A C 1
ATOM 1507 O O . GLN A 1 196 ? 49.113 -6.852 1.174 1.00 62.38 196 GLN A O 1
ATOM 1512 N N . PHE A 1 197 ? 50.047 -5.862 2.966 1.00 57.12 197 PHE A N 1
ATOM 1513 C CA . PHE A 1 197 ? 48.823 -5.489 3.669 1.00 57.12 197 PHE A CA 1
ATOM 1514 C C . PHE A 1 197 ? 47.931 -4.486 2.908 1.00 57.12 197 PHE A C 1
ATOM 1516 O O . PHE A 1 197 ? 46.722 -4.674 2.805 1.00 57.12 197 PHE A O 1
ATOM 1523 N N . GLN A 1 198 ? 48.497 -3.435 2.311 1.00 67.94 198 GLN A N 1
ATOM 1524 C CA . GLN A 1 198 ? 47.760 -2.466 1.487 1.00 67.94 198 GLN A CA 1
ATOM 1525 C C . GLN A 1 198 ? 47.290 -3.083 0.168 1.00 67.94 198 GLN A C 1
ATOM 1527 O O . GLN A 1 198 ? 46.195 -2.778 -0.310 1.00 67.94 198 GLN A O 1
ATOM 1532 N N . PHE A 1 199 ? 48.077 -4.004 -0.396 1.00 68.75 199 PHE A N 1
ATOM 1533 C CA . PHE A 1 199 ? 47.649 -4.778 -1.557 1.00 68.75 199 PHE A CA 1
ATOM 1534 C C . PHE A 1 199 ? 46.479 -5.706 -1.205 1.00 68.75 199 PHE A C 1
ATOM 1536 O O . PHE A 1 199 ? 45.589 -5.913 -2.030 1.00 68.75 199 PHE A O 1
ATOM 1543 N N . GLU A 1 200 ? 46.429 -6.212 0.031 1.00 68.50 200 GLU A N 1
ATOM 1544 C CA . GLU A 1 200 ? 45.324 -7.021 0.543 1.00 68.50 200 GLU A CA 1
ATOM 1545 C C . GLU A 1 200 ? 44.053 -6.224 0.894 1.00 68.50 200 GLU A C 1
ATOM 1547 O O . GLU A 1 200 ? 42.936 -6.736 0.776 1.00 68.50 200 GLU A O 1
ATOM 1552 N N . GLN A 1 201 ? 44.186 -4.942 1.216 1.00 65.44 201 GLN A N 1
ATOM 1553 C CA . GLN A 1 201 ? 43.061 -4.044 1.509 1.00 65.44 201 GLN A CA 1
ATOM 1554 C C . GLN A 1 201 ? 42.299 -3.594 0.249 1.00 65.44 201 GLN A C 1
ATOM 1556 O O . GLN A 1 201 ? 41.127 -3.220 0.314 1.00 65.44 201 GLN A O 1
ATOM 1561 N N . LEU A 1 202 ? 42.929 -3.661 -0.928 1.00 70.62 202 LEU A N 1
ATOM 1562 C CA . LEU A 1 202 ? 42.270 -3.324 -2.188 1.00 70.62 202 LEU A CA 1
ATOM 1563 C C . LEU A 1 202 ? 41.218 -4.380 -2.551 1.00 70.62 202 LEU A C 1
ATOM 1565 O O . LEU A 1 202 ? 41.482 -5.588 -2.546 1.00 70.62 202 LEU A O 1
ATOM 1569 N N . SER A 1 203 ? 40.023 -3.927 -2.943 1.00 75.81 203 SER A N 1
ATOM 1570 C CA . SER A 1 203 ? 38.995 -4.822 -3.486 1.00 75.81 203 SER A CA 1
ATOM 1571 C C . SER A 1 203 ? 39.529 -5.563 -4.714 1.00 75.81 203 SER A C 1
ATOM 1573 O O . SER A 1 203 ? 40.358 -5.043 -5.460 1.00 75.81 203 SER A O 1
ATOM 1575 N N . THR A 1 204 ? 39.036 -6.772 -4.984 1.00 70.81 204 THR A N 1
ATOM 1576 C CA . THR A 1 204 ? 39.516 -7.601 -6.105 1.00 70.81 204 THR A CA 1
ATOM 1577 C C . THR A 1 204 ? 39.444 -6.865 -7.450 1.00 70.81 204 THR A C 1
ATOM 1579 O O . THR A 1 204 ? 40.282 -7.070 -8.322 1.00 70.81 204 THR A O 1
ATOM 1582 N N . THR A 1 205 ? 38.470 -5.967 -7.610 1.00 66.31 205 THR A N 1
ATOM 1583 C CA . THR A 1 205 ? 38.325 -5.067 -8.761 1.00 66.31 205 THR A CA 1
ATOM 1584 C C . THR A 1 205 ? 39.389 -3.976 -8.803 1.00 66.31 205 THR A C 1
ATOM 1586 O O . THR A 1 205 ? 39.960 -3.750 -9.864 1.00 66.31 205 THR A O 1
ATOM 1589 N N . GLN A 1 206 ? 39.713 -3.344 -7.673 1.00 77.88 206 GLN A N 1
ATOM 1590 C CA . GLN A 1 206 ? 40.796 -2.358 -7.593 1.00 77.88 206 GLN A CA 1
ATOM 1591 C C . GLN A 1 206 ? 42.165 -3.010 -7.796 1.00 77.88 206 GLN A C 1
ATOM 1593 O O . GLN A 1 206 ? 42.969 -2.463 -8.538 1.00 77.88 206 GLN A O 1
ATOM 1598 N N . ARG A 1 207 ? 42.407 -4.210 -7.244 1.00 76.19 207 ARG A N 1
ATOM 1599 C CA . ARG A 1 207 ? 43.639 -4.978 -7.504 1.00 76.19 207 ARG A CA 1
ATOM 1600 C C . ARG A 1 207 ? 43.794 -5.305 -8.984 1.00 76.19 207 ARG A C 1
ATOM 1602 O O . ARG A 1 207 ? 44.874 -5.147 -9.537 1.00 76.19 207 ARG A O 1
ATOM 1609 N N . ARG A 1 208 ? 42.712 -5.732 -9.645 1.00 67.81 208 ARG A N 1
ATOM 1610 C CA . ARG A 1 208 ? 42.717 -6.026 -11.087 1.00 67.81 208 ARG A CA 1
ATOM 1611 C C . ARG A 1 208 ? 42.905 -4.774 -11.937 1.00 67.81 208 ARG A C 1
ATOM 1613 O O . ARG A 1 208 ? 43.619 -4.850 -12.923 1.00 67.81 208 ARG A O 1
ATOM 1620 N N . LEU A 1 209 ? 42.302 -3.645 -11.559 1.00 68.06 209 LEU A N 1
ATOM 1621 C CA . LEU A 1 209 ? 42.510 -2.362 -12.237 1.00 68.06 209 LEU A CA 1
ATOM 1622 C C . LEU A 1 209 ? 43.943 -1.861 -12.051 1.00 68.06 209 LEU A C 1
ATOM 1624 O O . LEU A 1 209 ? 44.569 -1.469 -13.023 1.00 68.06 209 LEU A O 1
ATOM 1628 N N . PHE A 1 210 ? 44.485 -1.944 -10.838 1.00 75.31 210 PHE A N 1
ATOM 1629 C CA . PHE A 1 210 ? 45.866 -1.572 -10.540 1.00 75.31 210 PHE A CA 1
ATOM 1630 C C . PHE A 1 210 ? 46.865 -2.442 -11.315 1.00 75.31 210 PHE A C 1
ATOM 1632 O O . PHE A 1 210 ? 47.745 -1.916 -11.984 1.00 75.31 210 PHE A O 1
ATOM 1639 N N . LEU A 1 211 ? 46.676 -3.766 -11.320 1.00 71.81 211 LEU A N 1
ATOM 1640 C CA . LEU A 1 211 ? 47.488 -4.682 -12.125 1.00 71.81 211 LEU A CA 1
ATOM 1641 C C . LEU A 1 211 ? 47.325 -4.440 -13.632 1.00 71.81 211 LEU A C 1
ATOM 1643 O O . LEU A 1 211 ? 48.313 -4.497 -14.351 1.00 71.81 211 LEU A O 1
ATOM 1647 N N . ALA A 1 212 ? 46.116 -4.141 -14.115 1.00 65.31 212 ALA A N 1
ATOM 1648 C CA . ALA A 1 212 ? 45.887 -3.815 -15.522 1.00 65.31 212 ALA A CA 1
ATOM 1649 C C . ALA A 1 212 ? 46.593 -2.514 -15.934 1.00 65.31 212 ALA A C 1
ATOM 1651 O O . ALA A 1 212 ? 47.202 -2.480 -16.995 1.00 65.31 212 ALA A O 1
ATOM 1652 N N . MET A 1 213 ? 46.588 -1.490 -15.074 1.00 64.31 213 MET A N 1
ATOM 1653 C CA . MET A 1 213 ? 47.320 -0.242 -15.321 1.00 64.31 213 MET A CA 1
ATOM 1654 C C . MET A 1 213 ? 48.841 -0.436 -15.322 1.00 64.31 213 MET A C 1
ATOM 1656 O O . MET A 1 213 ? 49.535 0.291 -16.019 1.00 64.31 213 MET A O 1
ATOM 1660 N N . LEU A 1 214 ? 49.365 -1.414 -14.575 1.00 63.00 214 LEU A N 1
ATOM 1661 C CA . LEU A 1 214 ? 50.796 -1.739 -14.577 1.00 63.00 214 LEU A CA 1
ATOM 1662 C C . LEU A 1 214 ? 51.232 -2.550 -15.809 1.00 63.00 214 LEU A C 1
ATOM 1664 O O . LEU A 1 214 ? 52.393 -2.485 -16.201 1.00 63.00 214 LEU A O 1
ATOM 1668 N N . VAL A 1 215 ? 50.323 -3.316 -16.422 1.00 58.81 215 VAL A N 1
ATOM 1669 C CA . VAL A 1 215 ? 50.607 -4.110 -17.635 1.00 58.81 215 VAL A CA 1
ATOM 1670 C C . VAL A 1 215 ? 50.702 -3.226 -18.889 1.00 58.81 215 VAL A C 1
ATOM 1672 O O . VAL A 1 215 ? 51.364 -3.609 -19.854 1.00 58.81 215 VAL A O 1
ATOM 1675 N N . ASP A 1 216 ? 50.111 -2.028 -18.870 1.00 52.59 216 ASP A N 1
ATOM 1676 C CA . ASP A 1 216 ? 50.096 -1.105 -20.013 1.00 52.59 216 ASP A CA 1
ATOM 1677 C C . ASP A 1 216 ? 51.450 -0.404 -20.282 1.00 52.59 216 ASP A C 1
ATOM 1679 O O . ASP A 1 216 ? 51.652 0.117 -21.381 1.00 52.59 216 ASP A O 1
ATOM 1683 N N . ASP A 1 217 ? 52.410 -0.442 -19.348 1.00 50.31 217 ASP A N 1
ATOM 1684 C CA . ASP A 1 217 ? 53.707 0.248 -19.490 1.00 50.31 217 ASP A CA 1
ATOM 1685 C C . ASP A 1 217 ? 54.825 -0.598 -20.147 1.00 50.31 217 ASP A C 1
ATOM 1687 O O . ASP A 1 217 ? 55.847 -0.052 -20.570 1.00 50.31 217 ASP A O 1
ATOM 1691 N N . GLU A 1 218 ? 54.647 -1.916 -20.302 1.00 44.72 218 GLU A N 1
ATOM 1692 C CA . GLU A 1 218 ? 55.696 -2.820 -20.824 1.00 44.72 218 GLU A CA 1
ATOM 1693 C C . GLU A 1 218 ? 55.718 -2.952 -22.365 1.00 44.72 218 GLU A C 1
ATOM 1695 O O . GLU A 1 218 ? 56.660 -3.502 -22.932 1.00 44.72 218 GLU A O 1
ATOM 1700 N N . ALA A 1 219 ? 54.738 -2.417 -23.103 1.00 43.88 219 ALA A N 1
ATOM 1701 C CA . ALA A 1 219 ? 54.611 -2.688 -24.541 1.00 43.88 219 ALA A CA 1
ATOM 1702 C C . ALA A 1 219 ? 54.978 -1.494 -25.446 1.00 43.88 219 ALA A C 1
ATOM 1704 O O . ALA A 1 219 ? 54.130 -0.860 -26.080 1.00 43.88 219 ALA A O 1
ATOM 1705 N N . LYS A 1 220 ? 56.280 -1.232 -25.608 1.00 48.69 220 LYS A N 1
ATOM 1706 C CA . LYS A 1 220 ? 56.791 -0.462 -26.758 1.00 48.69 220 LYS A CA 1
ATOM 1707 C C . LYS A 1 220 ? 56.774 -1.336 -28.024 1.00 48.69 220 LYS A C 1
ATOM 1709 O O . LYS A 1 220 ? 57.684 -2.133 -28.207 1.00 48.69 220 LYS A O 1
ATOM 1714 N N . SER A 1 221 ? 55.780 -1.160 -28.909 1.00 46.72 221 SER A N 1
ATOM 1715 C CA . SER A 1 221 ? 55.920 -1.101 -30.394 1.00 46.72 221 SER A CA 1
ATOM 1716 C C . SER A 1 221 ? 54.621 -1.403 -31.184 1.00 46.72 221 SER A C 1
ATOM 1718 O O . SER A 1 221 ? 54.349 -2.526 -31.577 1.00 46.72 221 SER A O 1
ATOM 1720 N N . THR A 1 222 ? 53.892 -0.347 -31.583 1.00 41.41 222 THR A N 1
ATOM 1721 C CA . THR A 1 222 ? 52.962 -0.281 -32.753 1.00 41.41 222 THR A CA 1
ATOM 1722 C C . THR A 1 222 ? 51.748 -1.255 -32.831 1.00 41.41 222 THR A C 1
ATOM 1724 O O . THR A 1 222 ? 51.596 -2.163 -32.031 1.00 41.41 222 THR A O 1
ATOM 1727 N N . PRO A 1 223 ? 50.789 -1.042 -33.760 1.00 50.75 223 PRO A N 1
ATOM 1728 C CA . PRO A 1 223 ? 49.774 0.001 -33.718 1.00 50.75 223 PRO A CA 1
ATOM 1729 C C . PRO A 1 223 ? 48.362 -0.524 -33.365 1.00 50.75 223 PRO A C 1
ATOM 1731 O O . PRO A 1 223 ? 47.907 -1.557 -33.845 1.00 50.75 223 PRO A O 1
ATOM 1734 N N . LYS A 1 224 ? 47.634 0.290 -32.587 1.00 54.94 224 LYS A N 1
ATOM 1735 C CA . LYS A 1 224 ? 46.162 0.428 -32.513 1.00 54.94 224 LYS A CA 1
ATOM 1736 C C . LYS A 1 224 ? 45.332 -0.857 -32.691 1.00 54.94 224 LYS A C 1
ATOM 1738 O O . LYS A 1 224 ? 44.570 -0.985 -33.648 1.00 54.94 224 LYS A O 1
ATOM 1743 N N . LYS A 1 225 ? 45.308 -1.711 -31.667 1.00 49.06 225 LYS A N 1
ATOM 1744 C CA . LYS A 1 225 ? 44.066 -2.423 -31.335 1.00 49.06 225 LYS A CA 1
ATOM 1745 C C . LYS A 1 225 ? 43.228 -1.466 -30.501 1.00 49.06 225 LYS A C 1
ATOM 1747 O O . LYS A 1 225 ? 43.669 -1.029 -29.443 1.00 49.06 225 LYS A O 1
ATOM 1752 N N . ARG A 1 226 ? 42.056 -1.079 -31.021 1.00 51.72 226 ARG A N 1
ATOM 1753 C CA . ARG A 1 226 ? 41.018 -0.401 -30.235 1.00 51.72 226 ARG A CA 1
ATOM 1754 C C . ARG A 1 226 ? 40.925 -1.146 -28.911 1.00 51.72 226 ARG A C 1
ATOM 1756 O O . ARG A 1 226 ? 40.613 -2.337 -28.917 1.00 51.72 226 ARG A O 1
ATOM 1763 N N . CYS A 1 227 ? 41.258 -0.460 -27.817 1.00 48.50 227 CYS A N 1
ATOM 1764 C CA . CYS A 1 227 ? 41.000 -0.965 -26.483 1.00 48.50 227 CYS A CA 1
ATOM 1765 C C . CYS A 1 227 ? 39.563 -1.474 -26.493 1.00 48.50 227 CYS A C 1
ATOM 1767 O O . CYS A 1 227 ? 38.662 -0.819 -27.032 1.00 48.50 227 CYS A O 1
ATOM 1769 N N . ASN A 1 228 ? 39.380 -2.705 -26.028 1.00 57.16 228 ASN A N 1
ATOM 1770 C CA . ASN A 1 228 ? 38.096 -3.374 -26.062 1.00 57.16 228 ASN A CA 1
ATOM 1771 C C . ASN A 1 228 ? 37.234 -2.691 -24.994 1.00 57.16 228 ASN A C 1
ATOM 1773 O O . ASN A 1 228 ? 37.083 -3.175 -23.878 1.00 57.16 228 ASN A O 1
ATOM 1777 N N . MET A 1 229 ? 36.751 -1.489 -25.312 1.00 60.16 229 MET A N 1
ATOM 1778 C CA . MET A 1 229 ? 36.056 -0.590 -24.397 1.00 60.16 229 MET A CA 1
ATOM 1779 C C . MET A 1 229 ? 34.786 -1.250 -23.868 1.00 60.16 229 MET A C 1
ATOM 1781 O O . MET A 1 229 ? 34.308 -0.940 -22.785 1.00 60.16 229 MET A O 1
ATOM 1785 N N . HIS A 1 230 ? 34.297 -2.253 -24.594 1.00 58.72 230 HIS A N 1
ATOM 1786 C CA . HIS A 1 230 ? 33.240 -3.130 -24.145 1.00 58.72 230 HIS A CA 1
ATOM 1787 C C . HIS A 1 230 ? 33.624 -3.972 -22.917 1.00 58.72 230 HIS A C 1
ATOM 1789 O O . HIS A 1 230 ? 32.796 -4.126 -22.024 1.00 58.72 230 HIS A O 1
ATOM 1795 N N . VAL A 1 231 ? 34.863 -4.464 -22.838 1.00 65.50 231 VAL A N 1
ATOM 1796 C CA . VAL A 1 231 ? 35.383 -5.253 -21.708 1.00 65.50 231 VAL A CA 1
ATOM 1797 C C . VAL A 1 231 ? 35.614 -4.357 -20.493 1.00 65.50 231 VAL A C 1
ATOM 1799 O O . VAL A 1 231 ? 35.226 -4.721 -19.388 1.00 65.50 231 VAL A O 1
ATOM 1802 N N . ILE A 1 232 ? 36.151 -3.149 -20.697 1.00 65.00 232 ILE A N 1
ATOM 1803 C CA . ILE A 1 232 ? 36.315 -2.155 -19.623 1.00 65.00 232 ILE A CA 1
ATOM 1804 C C . ILE A 1 232 ? 34.941 -1.719 -19.091 1.00 65.00 232 ILE A C 1
ATOM 1806 O O . ILE A 1 232 ? 34.722 -1.743 -17.882 1.00 65.00 232 ILE A O 1
ATOM 1810 N N . ASN A 1 233 ? 33.974 -1.441 -19.973 1.00 70.25 233 ASN A N 1
ATOM 1811 C CA . ASN A 1 233 ? 32.604 -1.116 -19.570 1.00 70.25 233 ASN A CA 1
ATOM 1812 C C . ASN A 1 233 ? 31.897 -2.288 -18.870 1.00 70.25 233 ASN A C 1
ATOM 1814 O O . ASN A 1 233 ? 31.195 -2.056 -17.894 1.00 70.25 233 ASN A O 1
ATOM 1818 N N . GLN A 1 234 ? 32.101 -3.542 -19.298 1.00 68.75 234 GLN A N 1
ATOM 1819 C CA . GLN A 1 234 ? 31.559 -4.725 -18.609 1.00 68.75 234 GLN A CA 1
ATOM 1820 C C . GLN A 1 234 ? 32.192 -4.947 -17.228 1.00 68.75 234 GLN A C 1
ATOM 1822 O O . GLN A 1 234 ? 31.517 -5.387 -16.294 1.00 68.75 234 GLN A O 1
ATOM 1827 N N . LEU A 1 235 ? 33.483 -4.652 -17.073 1.00 68.25 235 LEU A N 1
ATOM 1828 C CA . LEU A 1 235 ? 34.177 -4.755 -15.791 1.00 68.25 235 LEU A CA 1
ATOM 1829 C C . LEU A 1 235 ? 33.770 -3.630 -14.829 1.00 68.25 235 LEU A C 1
ATOM 1831 O O . LEU A 1 235 ? 33.653 -3.900 -13.636 1.00 68.25 235 LEU A O 1
ATOM 1835 N N . ALA A 1 236 ? 33.478 -2.435 -15.351 1.00 71.38 236 ALA A N 1
ATOM 1836 C CA . ALA A 1 236 ? 33.046 -1.261 -14.592 1.00 71.38 236 ALA A CA 1
ATOM 1837 C C . ALA A 1 236 ? 31.558 -1.264 -14.186 1.00 71.38 236 ALA A C 1
ATOM 1839 O O . ALA A 1 236 ? 31.154 -0.429 -13.379 1.00 71.38 236 ALA A O 1
ATOM 1840 N N . MET A 1 237 ? 30.729 -2.180 -14.708 1.00 75.31 237 MET A N 1
ATOM 1841 C CA . MET A 1 237 ? 29.333 -2.285 -14.262 1.00 75.31 237 MET A CA 1
ATOM 1842 C C . MET A 1 237 ? 29.262 -2.757 -12.806 1.00 75.31 237 MET A C 1
ATOM 1844 O O . MET A 1 237 ? 29.848 -3.787 -12.447 1.00 75.31 237 MET A O 1
ATOM 1848 N N . ASP A 1 238 ? 28.508 -2.024 -11.985 1.00 69.81 238 ASP A N 1
ATOM 1849 C CA . ASP A 1 238 ? 28.245 -2.384 -10.595 1.00 69.81 238 ASP A CA 1
ATOM 1850 C C . ASP A 1 238 ? 27.448 -3.699 -10.493 1.00 69.81 238 ASP A C 1
ATOM 1852 O O . ASP A 1 238 ? 26.837 -4.186 -11.452 1.00 69.81 238 ASP A O 1
ATOM 1856 N N . LYS A 1 239 ? 27.480 -4.320 -9.308 1.00 78.62 239 LYS A N 1
ATOM 1857 C CA . LYS A 1 239 ? 26.830 -5.618 -9.075 1.00 78.62 239 LYS A CA 1
ATOM 1858 C C . LYS A 1 239 ? 25.325 -5.549 -9.369 1.00 78.62 239 LYS A C 1
ATOM 1860 O O . LYS A 1 239 ? 24.793 -6.479 -9.964 1.00 78.62 239 LYS A O 1
ATOM 1865 N N . ALA A 1 240 ? 24.679 -4.426 -9.049 1.00 70.06 240 ALA A N 1
ATOM 1866 C CA . ALA A 1 240 ? 23.259 -4.195 -9.300 1.00 70.06 240 ALA A CA 1
ATOM 1867 C C . ALA A 1 240 ? 22.924 -4.084 -10.800 1.00 70.06 240 ALA A C 1
ATOM 1869 O O . ALA A 1 240 ? 21.932 -4.653 -11.252 1.00 70.06 240 ALA A O 1
ATOM 1870 N N . SER A 1 241 ? 23.754 -3.416 -11.606 1.00 77.81 241 SER A N 1
ATOM 1871 C CA . SER A 1 241 ? 23.560 -3.315 -13.058 1.00 77.81 241 SER A CA 1
ATOM 1872 C C . SER A 1 241 ? 23.900 -4.616 -13.769 1.00 77.81 241 SER A C 1
ATOM 1874 O O . SER A 1 241 ? 23.225 -4.955 -14.740 1.00 77.81 241 SER A O 1
ATOM 1876 N N . LYS A 1 242 ? 24.883 -5.380 -13.271 1.00 79.56 242 LYS A N 1
ATOM 1877 C CA . LYS A 1 242 ? 25.140 -6.752 -13.736 1.00 79.56 242 LYS A CA 1
ATOM 1878 C C . LYS A 1 242 ? 23.971 -7.672 -13.432 1.00 79.56 242 LYS A C 1
ATOM 1880 O O . LYS A 1 242 ? 23.561 -8.410 -14.316 1.00 79.56 242 LYS A O 1
ATOM 1885 N N . GLU A 1 243 ? 23.392 -7.587 -12.240 1.00 78.38 243 GLU A N 1
ATOM 1886 C CA . GLU A 1 243 ? 22.218 -8.376 -11.866 1.00 78.38 243 GLU A CA 1
ATOM 1887 C C . GLU A 1 243 ? 20.980 -7.951 -12.669 1.00 78.38 243 GLU A C 1
ATOM 1889 O O . GLU A 1 243 ? 20.202 -8.788 -13.112 1.00 78.38 243 GLU A O 1
ATOM 1894 N N . ARG A 1 244 ? 20.823 -6.655 -12.971 1.00 80.69 244 ARG A N 1
ATOM 1895 C CA . ARG A 1 244 ? 19.766 -6.155 -13.861 1.00 80.69 244 ARG A CA 1
ATOM 1896 C C . ARG A 1 244 ? 19.961 -6.629 -15.302 1.00 80.69 244 ARG A C 1
ATOM 1898 O O . ARG A 1 244 ? 18.989 -7.039 -15.930 1.00 80.69 244 ARG A O 1
ATOM 1905 N N . GLN A 1 245 ? 21.191 -6.613 -15.819 1.00 78.94 245 GLN A N 1
ATOM 1906 C CA . GLN A 1 245 ? 21.511 -7.179 -17.132 1.00 78.94 245 GLN A CA 1
ATOM 1907 C C . GLN A 1 245 ? 21.347 -8.695 -17.157 1.00 78.94 245 GLN A C 1
ATOM 1909 O O . GLN A 1 245 ? 20.827 -9.201 -18.141 1.00 78.94 245 GLN A O 1
ATOM 1914 N N . GLN A 1 246 ? 21.714 -9.409 -16.092 1.00 75.75 246 GLN A N 1
ATOM 1915 C CA . GLN A 1 246 ? 21.457 -10.840 -15.954 1.00 75.75 246 GLN A CA 1
ATOM 1916 C C . GLN A 1 246 ? 19.963 -11.122 -15.916 1.00 75.75 246 GLN A C 1
ATOM 1918 O O . GLN A 1 246 ? 19.527 -11.953 -16.686 1.00 75.75 246 GLN A O 1
ATOM 1923 N N . ARG A 1 247 ? 19.148 -10.371 -15.169 1.00 76.56 247 ARG A N 1
ATOM 1924 C CA . ARG A 1 247 ? 17.681 -10.525 -15.176 1.00 76.56 247 ARG A CA 1
ATOM 1925 C C . ARG A 1 247 ? 17.058 -10.217 -16.538 1.00 76.56 247 ARG A C 1
ATOM 1927 O O . ARG A 1 247 ? 16.060 -10.831 -16.903 1.00 76.56 247 ARG A O 1
ATOM 1934 N N . VAL A 1 248 ? 17.619 -9.271 -17.296 1.00 77.19 248 VAL A N 1
ATOM 1935 C CA . VAL A 1 248 ? 17.199 -8.984 -18.680 1.00 77.19 248 VAL A CA 1
ATOM 1936 C C . VAL A 1 248 ? 17.630 -10.112 -19.617 1.00 77.19 248 VAL A C 1
ATOM 1938 O O . VAL A 1 248 ? 16.806 -10.582 -20.393 1.00 77.19 248 VAL A O 1
ATOM 1941 N N . LEU A 1 249 ? 18.870 -10.593 -19.501 1.00 67.44 249 LEU A N 1
ATOM 1942 C CA . LEU A 1 249 ? 19.402 -11.726 -20.257 1.00 67.44 249 LEU A CA 1
ATOM 1943 C C . LEU A 1 249 ? 18.713 -13.041 -19.893 1.00 67.44 249 LEU A C 1
ATOM 1945 O O . LEU A 1 249 ? 18.539 -13.865 -20.766 1.00 67.44 249 LEU A O 1
ATOM 1949 N N . GLU A 1 250 ? 18.281 -13.251 -18.656 1.00 67.44 250 GLU A N 1
ATOM 1950 C CA . GLU A 1 250 ? 17.501 -14.404 -18.192 1.00 67.44 250 GLU A CA 1
ATOM 1951 C C . GLU A 1 250 ? 16.038 -14.294 -18.621 1.00 67.44 250 GLU A C 1
ATOM 1953 O O . GLU A 1 250 ? 15.402 -15.304 -18.903 1.00 67.44 250 GLU A O 1
ATOM 1958 N N . LYS A 1 251 ? 15.499 -13.073 -18.751 1.00 66.94 251 LYS A N 1
ATOM 1959 C CA . LYS A 1 251 ? 14.191 -12.847 -19.382 1.00 66.94 251 LYS A CA 1
ATOM 1960 C C . LYS A 1 251 ? 14.222 -13.100 -20.886 1.00 66.94 251 LYS A C 1
ATOM 1962 O O . LYS A 1 251 ? 13.253 -13.650 -21.401 1.00 66.94 251 LYS A O 1
ATOM 1967 N N . THR A 1 252 ? 15.299 -12.728 -21.580 1.00 56.78 252 THR A N 1
ATOM 1968 C CA . THR A 1 252 ? 15.480 -13.025 -23.013 1.00 56.78 252 THR A CA 1
ATOM 1969 C C . THR A 1 252 ? 16.010 -14.440 -23.264 1.00 56.78 252 THR A C 1
ATOM 1971 O O . THR A 1 252 ? 15.795 -14.979 -24.342 1.00 56.78 252 THR A O 1
ATOM 1974 N N . ARG A 1 253 ? 16.625 -15.073 -22.257 1.00 51.47 253 ARG A N 1
ATOM 1975 C CA . ARG A 1 253 ? 16.957 -16.506 -22.172 1.00 51.47 253 ARG A CA 1
ATOM 1976 C C . ARG A 1 253 ? 15.913 -17.294 -21.388 1.00 51.47 253 ARG A C 1
ATOM 1978 O O . ARG A 1 253 ? 16.229 -18.362 -20.867 1.00 51.47 253 ARG A O 1
ATOM 1985 N N . ARG A 1 254 ? 14.660 -16.826 -21.324 1.00 48.84 254 ARG A N 1
ATOM 1986 C CA . ARG A 1 254 ? 13.579 -17.775 -21.073 1.00 48.84 254 ARG A CA 1
ATOM 1987 C C . ARG A 1 254 ? 13.652 -18.779 -22.220 1.00 48.84 254 ARG A C 1
ATOM 1989 O O . ARG A 1 254 ? 13.543 -18.357 -23.372 1.00 48.84 254 ARG A O 1
ATOM 1996 N N . PRO A 1 255 ? 13.931 -20.057 -21.931 1.00 47.50 255 PRO A N 1
ATOM 1997 C CA . PRO A 1 255 ? 14.099 -21.056 -22.961 1.00 47.50 255 PRO A CA 1
ATOM 1998 C C . PRO A 1 255 ? 12.772 -21.149 -23.704 1.00 47.50 255 PRO A C 1
ATOM 2000 O O . PRO A 1 255 ? 11.759 -21.566 -23.145 1.00 47.50 255 PRO A O 1
ATOM 2003 N N . VAL A 1 256 ? 12.775 -20.719 -24.964 1.00 52.97 256 VAL A N 1
ATOM 2004 C CA . VAL A 1 256 ? 11.838 -21.244 -25.953 1.00 52.97 256 VAL A CA 1
ATOM 2005 C C . VAL A 1 256 ? 11.945 -22.760 -25.817 1.00 52.97 256 VAL A C 1
ATOM 2007 O O . VAL A 1 256 ? 13.045 -23.291 -25.914 1.00 52.97 256 VAL A O 1
ATOM 2010 N N . TYR A 1 257 ? 10.839 -23.396 -25.443 1.00 48.50 257 TYR A N 1
ATOM 2011 C CA . TYR A 1 257 ? 10.688 -24.791 -25.029 1.00 48.50 257 TYR A CA 1
ATOM 2012 C C . TYR A 1 257 ? 11.381 -25.826 -25.937 1.00 48.50 257 TYR A C 1
ATOM 2014 O O . TYR A 1 257 ? 10.733 -26.527 -26.703 1.00 48.50 257 TYR A O 1
ATOM 2022 N N . ALA A 1 258 ? 12.697 -25.950 -25.831 1.00 51.44 258 ALA A N 1
ATOM 2023 C CA . ALA A 1 258 ? 13.460 -27.060 -26.370 1.00 51.44 258 ALA A CA 1
ATOM 2024 C C . ALA A 1 258 ? 14.674 -27.248 -25.465 1.00 51.44 258 ALA A C 1
ATOM 2026 O O . ALA A 1 258 ? 15.607 -26.439 -25.462 1.00 51.44 258 ALA A O 1
ATOM 2027 N N . LYS A 1 259 ? 14.648 -28.296 -24.641 1.00 62.84 259 LYS A N 1
ATOM 2028 C CA . LYS A 1 259 ? 15.845 -28.717 -23.908 1.00 62.84 259 LYS A CA 1
ATOM 2029 C C . LYS A 1 259 ? 16.917 -29.080 -24.946 1.00 62.84 259 LYS A C 1
ATOM 2031 O O . LYS A 1 259 ? 16.597 -29.508 -26.051 1.00 62.84 259 LYS A O 1
ATOM 2036 N N . LEU A 1 260 ? 18.202 -28.965 -24.603 1.00 61.69 260 LEU A N 1
ATOM 2037 C CA . LEU A 1 260 ? 19.293 -29.468 -25.464 1.00 61.69 260 LEU A CA 1
ATOM 2038 C C . LEU A 1 260 ? 19.115 -30.957 -25.827 1.00 61.69 260 LEU A C 1
ATOM 2040 O O . LEU A 1 260 ? 19.649 -31.414 -26.835 1.00 61.69 260 LEU A O 1
ATOM 2044 N N . ASP A 1 261 ? 18.330 -31.678 -25.026 1.00 68.81 261 ASP A N 1
ATOM 2045 C CA . ASP A 1 261 ? 17.918 -33.053 -25.269 1.00 68.81 261 ASP A CA 1
ATOM 2046 C C . ASP A 1 261 ? 16.835 -33.175 -26.357 1.00 68.81 261 ASP A C 1
ATOM 2048 O O . ASP A 1 261 ? 16.926 -34.055 -27.209 1.00 68.81 261 ASP A O 1
ATOM 2052 N N . ASP A 1 262 ? 15.893 -32.227 -26.445 1.00 63.16 262 ASP A N 1
ATOM 2053 C CA . ASP A 1 262 ? 14.930 -32.153 -27.554 1.00 63.16 262 ASP A CA 1
ATOM 2054 C C . ASP A 1 262 ? 15.645 -31.849 -28.873 1.00 63.16 262 ASP A C 1
ATOM 2056 O O . ASP A 1 262 ? 15.286 -32.397 -29.905 1.00 63.16 262 ASP A O 1
ATOM 2060 N N . ALA A 1 263 ? 16.716 -31.049 -28.872 1.00 65.12 263 ALA A N 1
ATOM 2061 C CA . ALA A 1 263 ? 17.500 -30.801 -30.087 1.00 65.12 263 ALA A CA 1
ATOM 2062 C C . ALA A 1 263 ? 18.224 -32.060 -30.612 1.00 65.12 263 ALA A C 1
ATOM 2064 O O . ALA A 1 263 ? 18.480 -32.163 -31.812 1.00 65.12 263 ALA A O 1
ATOM 2065 N N . ARG A 1 264 ? 18.544 -33.024 -29.734 1.00 71.56 264 ARG A N 1
ATOM 2066 C CA . ARG A 1 264 ? 19.147 -34.315 -30.116 1.00 71.56 264 ARG A CA 1
ATOM 2067 C C . ARG A 1 264 ? 18.099 -35.368 -30.486 1.00 71.56 264 ARG A C 1
ATOM 2069 O O . ARG A 1 264 ? 18.367 -36.193 -31.357 1.00 71.56 264 ARG A O 1
ATOM 2076 N N . HIS A 1 265 ? 16.914 -35.316 -29.876 1.00 72.50 265 HIS A N 1
ATOM 2077 C CA . HIS A 1 265 ? 15.842 -36.299 -30.075 1.00 72.50 265 HIS A CA 1
ATOM 2078 C C . HIS A 1 265 ? 14.740 -35.851 -31.048 1.00 72.50 265 HIS A C 1
ATOM 2080 O O . HIS A 1 265 ? 13.939 -36.675 -31.495 1.00 72.50 265 HIS A O 1
ATOM 2086 N N . CYS A 1 266 ? 14.715 -34.582 -31.462 1.00 66.94 266 CYS A N 1
ATOM 2087 C CA . CYS A 1 266 ? 13.799 -34.095 -32.485 1.00 66.94 266 CYS A CA 1
ATOM 2088 C C . CYS A 1 266 ? 14.263 -34.572 -33.869 1.00 66.94 266 CYS A C 1
ATOM 2090 O O . CYS A 1 266 ? 14.961 -33.887 -34.616 1.00 66.94 266 CYS A O 1
ATOM 2092 N N . ARG A 1 267 ? 13.846 -35.791 -34.229 1.00 64.62 267 ARG A N 1
ATOM 2093 C CA . ARG A 1 267 ? 13.935 -36.333 -35.598 1.00 64.62 267 ARG A CA 1
ATOM 2094 C C . ARG A 1 267 ? 12.981 -35.632 -36.569 1.00 64.62 267 ARG A C 1
ATOM 2096 O O . ARG A 1 267 ? 13.070 -35.835 -37.780 1.00 64.62 267 ARG A O 1
ATOM 2103 N N . PHE A 1 268 ? 12.084 -34.795 -36.053 1.00 62.28 268 PHE A N 1
ATOM 2104 C CA . PHE A 1 268 ? 11.183 -33.989 -36.853 1.00 62.28 268 PHE A CA 1
ATOM 2105 C C . PHE A 1 268 ? 11.935 -32.784 -37.424 1.00 62.28 268 PHE A C 1
ATOM 2107 O O . PHE A 1 268 ? 11.982 -31.704 -36.844 1.00 62.28 268 PHE A O 1
ATOM 2114 N N . LYS A 1 269 ? 12.540 -32.980 -38.596 1.00 68.50 269 LYS A N 1
ATOM 2115 C CA . LYS A 1 269 ? 12.912 -31.881 -39.486 1.00 68.50 269 LYS A CA 1
ATOM 2116 C C . LYS A 1 269 ? 11.666 -31.559 -40.309 1.00 68.50 269 LYS A C 1
ATOM 2118 O O . LYS A 1 269 ? 11.409 -32.302 -41.261 1.00 68.50 269 LYS A O 1
ATOM 2123 N N . PRO A 1 270 ? 10.865 -30.526 -39.980 1.00 62.72 270 PRO A N 1
ATOM 2124 C CA . PRO A 1 270 ? 9.812 -30.112 -40.891 1.00 62.72 270 PRO A CA 1
ATOM 2125 C C . PRO A 1 270 ? 10.490 -29.823 -42.227 1.00 62.72 270 PRO A C 1
ATOM 2127 O O . PRO A 1 270 ? 11.378 -28.972 -42.310 1.00 62.72 270 PRO A O 1
ATOM 2130 N N . ARG A 1 271 ? 10.142 -30.595 -43.264 1.00 56.91 271 ARG A N 1
ATOM 2131 C CA . ARG A 1 271 ? 10.555 -30.276 -44.629 1.00 56.91 271 ARG A CA 1
ATOM 2132 C C . ARG A 1 271 ? 9.949 -28.908 -44.892 1.00 56.91 271 ARG A C 1
ATOM 2134 O O . ARG A 1 271 ? 8.747 -28.816 -45.131 1.00 56.91 271 ARG 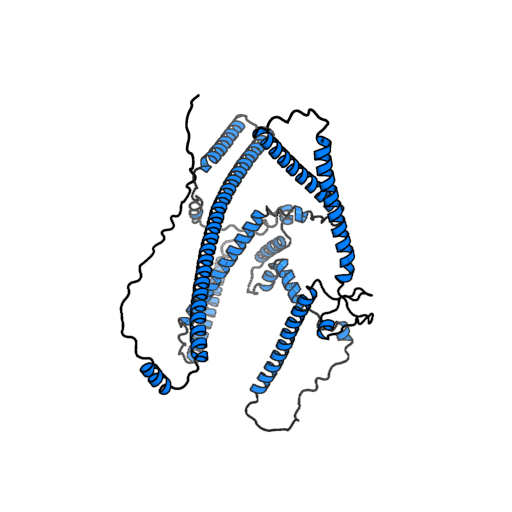A O 1
ATOM 2141 N N . LEU A 1 272 ? 10.767 -27.861 -44.805 1.00 54.56 272 LEU A N 1
ATOM 2142 C CA . LEU A 1 272 ? 10.476 -26.565 -45.392 1.00 54.56 272 LEU A CA 1
ATOM 2143 C C . LEU A 1 272 ? 10.350 -26.837 -46.892 1.00 54.56 272 LEU A C 1
ATOM 2145 O O . LEU A 1 272 ? 11.322 -26.760 -47.639 1.00 54.56 272 LEU A O 1
ATOM 2149 N N . LYS A 1 273 ? 9.165 -27.294 -47.316 1.00 47.84 273 LYS A N 1
ATOM 2150 C CA . LYS A 1 273 ? 8.773 -27.294 -48.715 1.00 47.84 273 LYS A CA 1
ATOM 2151 C C . LYS A 1 273 ? 8.889 -25.835 -49.111 1.00 47.84 273 LYS A C 1
ATOM 2153 O O . LYS A 1 273 ? 8.132 -25.009 -48.604 1.00 47.84 273 LYS A O 1
ATOM 2158 N N . GLY A 1 274 ? 9.905 -25.541 -49.921 1.00 45.75 274 GLY A N 1
ATOM 2159 C CA . GLY A 1 274 ? 10.099 -24.231 -50.510 1.00 45.75 274 GLY A CA 1
ATOM 2160 C C . GLY A 1 274 ? 8.752 -23.738 -51.007 1.00 45.75 274 GLY A C 1
ATOM 2161 O O . GLY A 1 274 ? 8.047 -24.446 -51.728 1.00 45.75 274 GLY A O 1
ATOM 2162 N N . THR A 1 275 ? 8.368 -22.564 -50.532 1.00 49.38 275 THR A N 1
ATOM 2163 C CA . THR A 1 275 ? 7.193 -21.828 -50.969 1.00 49.38 275 THR A CA 1
ATOM 2164 C C . THR A 1 275 ? 7.400 -21.389 -52.416 1.00 49.38 275 THR A C 1
ATOM 2166 O O . THR A 1 275 ? 7.643 -20.223 -52.687 1.00 49.38 275 THR A O 1
ATOM 2169 N N . ASN A 1 276 ? 7.309 -22.345 -53.336 1.00 47.84 276 ASN A N 1
ATOM 2170 C CA . ASN A 1 276 ? 6.854 -22.141 -54.701 1.00 47.84 276 ASN A CA 1
ATOM 2171 C C . ASN A 1 276 ? 5.382 -22.568 -54.716 1.00 47.84 276 ASN A C 1
ATOM 2173 O O . ASN A 1 276 ? 5.043 -23.661 -55.161 1.00 47.84 276 ASN A O 1
ATOM 2177 N N . GLN A 1 277 ? 4.504 -21.731 -54.157 1.00 48.34 277 GLN A N 1
ATOM 2178 C CA . GLN A 1 277 ? 3.070 -21.822 -54.426 1.00 48.34 277 GLN A CA 1
ATOM 2179 C C . GLN A 1 277 ? 2.729 -20.881 -55.578 1.00 48.34 277 GLN A C 1
ATOM 2181 O O . GLN A 1 277 ? 2.139 -19.821 -55.415 1.00 48.34 277 GLN A O 1
ATOM 2186 N N . SER A 1 278 ? 3.099 -21.325 -56.774 1.00 49.25 278 SER A N 1
ATOM 2187 C CA . SER A 1 278 ? 2.287 -21.118 -57.962 1.00 49.25 278 SER A CA 1
ATOM 2188 C C . SER A 1 278 ? 1.043 -22.005 -57.831 1.00 49.25 278 SER A C 1
ATOM 2190 O O . SER A 1 278 ? 1.117 -23.201 -58.107 1.00 49.25 278 SER A O 1
ATOM 2192 N N . SER A 1 279 ? -0.059 -21.464 -57.310 1.00 53.53 279 SER A N 1
ATOM 2193 C CA . SER A 1 279 ? -1.454 -21.842 -57.630 1.00 53.53 279 SER A CA 1
ATOM 2194 C C . SER A 1 279 ? -2.416 -21.426 -56.514 1.00 53.53 279 SER A C 1
ATOM 2196 O O . SER A 1 279 ? -2.855 -22.219 -55.692 1.00 53.53 279 SER A O 1
ATOM 2198 N N . SER A 1 280 ? -2.843 -20.170 -56.554 1.00 44.91 280 SER A N 1
ATOM 2199 C CA . SER A 1 280 ? -4.277 -19.911 -56.450 1.00 44.91 280 SER A CA 1
ATOM 2200 C C . SER A 1 280 ? -4.604 -18.810 -57.448 1.00 44.91 280 SER A C 1
ATOM 2202 O O . SER A 1 280 ? -4.331 -17.636 -57.239 1.00 44.91 280 SER A O 1
ATOM 2204 N N . ARG A 1 281 ? -5.069 -19.253 -58.618 1.00 51.50 281 ARG A N 1
ATOM 2205 C CA . ARG A 1 281 ? -5.810 -18.431 -59.567 1.00 51.50 281 ARG A CA 1
ATOM 2206 C C . ARG A 1 281 ? -7.145 -18.092 -58.907 1.00 51.50 281 ARG A C 1
ATOM 2208 O O . ARG A 1 281 ? -7.944 -19.006 -58.728 1.00 51.50 281 ARG A O 1
ATOM 2215 N N . ALA A 1 282 ? -7.366 -16.823 -58.582 1.00 47.62 282 ALA A N 1
ATOM 2216 C CA . ALA A 1 282 ? -8.678 -16.173 -58.606 1.00 47.62 282 ALA A CA 1
ATOM 2217 C C . ALA A 1 282 ? -8.490 -14.648 -58.465 1.00 47.62 282 ALA A C 1
ATOM 2219 O O . ALA A 1 282 ? -8.143 -14.193 -57.380 1.00 47.62 282 ALA A O 1
ATOM 2220 N N . ASN A 1 283 ? -8.738 -13.921 -59.567 1.00 43.91 283 ASN A N 1
ATOM 2221 C CA . ASN A 1 283 ? -8.790 -12.453 -59.753 1.00 43.91 283 ASN A CA 1
ATOM 2222 C C . ASN A 1 283 ? -7.498 -11.697 -59.396 1.00 43.91 283 ASN A C 1
ATOM 2224 O O . ASN A 1 283 ? -7.229 -11.443 -58.231 1.00 43.91 283 ASN A O 1
ATOM 2228 N N . ASP A 1 284 ? -6.595 -11.377 -60.326 1.00 48.25 284 ASP A N 1
ATOM 2229 C CA . ASP A 1 284 ? -6.761 -10.505 -61.510 1.00 48.25 284 ASP A CA 1
ATOM 2230 C C . ASP A 1 284 ? -7.448 -9.166 -61.189 1.00 48.25 284 ASP A C 1
ATOM 2232 O O . ASP A 1 284 ? -8.584 -8.899 -61.571 1.00 48.25 284 ASP A O 1
ATOM 2236 N N . SER A 1 285 ? -6.753 -8.366 -60.380 1.00 44.31 285 SER A N 1
ATOM 2237 C CA . SER A 1 285 ? -6.824 -6.903 -60.384 1.00 44.31 285 SER A CA 1
ATOM 2238 C C . SER A 1 285 ? -5.491 -6.394 -59.830 1.00 44.31 285 SER A C 1
ATOM 2240 O O . SER A 1 285 ? -5.363 -6.038 -58.659 1.00 44.31 285 SER A O 1
ATOM 2242 N N . ASP A 1 286 ? -4.469 -6.481 -60.675 1.00 55.19 286 ASP A N 1
ATOM 2243 C CA . ASP A 1 286 ? -3.099 -6.046 -60.420 1.00 55.19 286 ASP A CA 1
ATOM 2244 C C . ASP A 1 286 ? -2.997 -4.510 -60.449 1.00 55.19 286 ASP A C 1
ATOM 2246 O O . ASP A 1 286 ? -2.894 -3.961 -61.540 1.00 55.19 286 ASP A O 1
ATOM 2250 N N . ASP A 1 287 ? -3.016 -3.829 -59.287 1.00 49.88 287 ASP A N 1
ATOM 2251 C CA . ASP A 1 287 ? -2.230 -2.585 -59.051 1.00 49.88 287 ASP A CA 1
ATOM 2252 C C . ASP A 1 287 ? -2.195 -2.073 -57.579 1.00 49.88 287 ASP A C 1
ATOM 2254 O O . ASP A 1 287 ? -2.103 -0.876 -57.349 1.00 49.88 287 ASP A O 1
ATOM 2258 N N . ASP A 1 288 ? -2.285 -2.926 -56.541 1.00 53.69 288 ASP A N 1
ATOM 2259 C CA . ASP A 1 288 ? -2.259 -2.458 -55.124 1.00 53.69 288 ASP A CA 1
ATOM 2260 C C . ASP A 1 288 ? -1.530 -3.422 -54.142 1.00 53.69 288 ASP A C 1
ATOM 2262 O O . ASP A 1 288 ? -1.775 -3.464 -52.931 1.00 53.69 288 ASP A O 1
ATOM 2266 N N . GLY A 1 289 ? -0.599 -4.239 -54.649 1.00 56.12 289 GLY A N 1
ATOM 2267 C CA . GLY A 1 289 ? -0.055 -5.422 -53.953 1.00 56.12 289 GLY A CA 1
ATOM 2268 C C . GLY A 1 289 ? 0.824 -5.200 -52.706 1.00 56.12 289 GLY A C 1
ATOM 2269 O O . GLY A 1 289 ? 0.998 -6.135 -51.917 1.00 56.12 289 GLY A O 1
ATOM 2270 N N . ASP A 1 290 ? 1.358 -3.999 -52.470 1.00 61.69 290 ASP A N 1
ATOM 2271 C CA . ASP A 1 290 ? 2.196 -3.716 -51.286 1.00 61.69 290 ASP A CA 1
ATOM 2272 C C . ASP A 1 290 ? 1.393 -3.208 -50.073 1.00 61.69 290 ASP A C 1
ATOM 2274 O O . ASP A 1 290 ? 1.793 -3.415 -48.917 1.00 61.69 290 ASP A O 1
ATOM 2278 N N . ASN A 1 291 ? 0.213 -2.623 -50.302 1.00 67.56 291 ASN A N 1
ATOM 2279 C CA . ASN A 1 291 ? -0.650 -2.156 -49.216 1.00 67.56 291 ASN A CA 1
ATOM 2280 C C . ASN A 1 291 ? -1.264 -3.331 -48.446 1.00 67.56 291 ASN A C 1
ATOM 2282 O O . ASN A 1 291 ? -1.305 -3.305 -47.217 1.00 67.56 291 ASN A O 1
ATOM 2286 N N . GLN A 1 292 ? -1.623 -4.423 -49.123 1.00 74.56 292 GLN A N 1
ATOM 2287 C CA . GLN A 1 292 ? -2.299 -5.554 -48.482 1.00 74.56 292 GLN A CA 1
ATOM 2288 C C . GLN A 1 292 ? -1.405 -6.332 -47.501 1.00 74.56 292 GLN A C 1
ATOM 2290 O O . GLN A 1 292 ? -1.851 -6.744 -46.430 1.00 74.56 292 GLN A O 1
ATOM 2295 N N . ARG A 1 293 ? -0.101 -6.462 -47.790 1.00 76.75 293 ARG A N 1
ATOM 2296 C CA . ARG A 1 293 ? 0.867 -7.054 -46.843 1.00 76.75 293 ARG A CA 1
ATOM 2297 C C . ARG A 1 293 ? 1.062 -6.186 -45.604 1.00 76.75 293 ARG A C 1
ATOM 2299 O O . ARG A 1 293 ? 1.232 -6.709 -44.498 1.00 76.75 293 ARG A O 1
ATOM 2306 N N . THR A 1 294 ? 1.040 -4.871 -45.800 1.00 80.50 294 THR A N 1
ATOM 2307 C CA . THR A 1 294 ? 1.138 -3.886 -44.722 1.00 80.50 294 THR A CA 1
ATOM 2308 C C . THR A 1 294 ? -0.122 -3.925 -43.856 1.00 80.50 294 THR A C 1
ATOM 2310 O O . THR A 1 294 ? -0.014 -4.000 -42.633 1.00 80.50 294 THR A O 1
ATOM 2313 N N . GLU A 1 295 ? -1.307 -4.013 -44.462 1.00 85.12 295 GLU A N 1
ATOM 2314 C CA . GLU A 1 295 ? -2.575 -4.199 -43.751 1.00 85.12 295 GLU A CA 1
ATOM 2315 C C . GLU A 1 295 ? -2.630 -5.509 -42.961 1.00 85.12 295 GLU A C 1
ATOM 2317 O O . GLU A 1 295 ? -3.037 -5.502 -41.802 1.00 85.12 295 GLU A O 1
ATOM 2322 N N . ASP A 1 296 ? -2.171 -6.630 -43.519 1.00 84.75 296 ASP A N 1
ATOM 2323 C CA . ASP A 1 296 ? -2.146 -7.915 -42.810 1.00 84.75 296 ASP A CA 1
ATOM 2324 C C . ASP A 1 296 ? -1.174 -7.918 -41.624 1.00 84.75 296 ASP A C 1
ATOM 2326 O O . ASP A 1 296 ? -1.388 -8.595 -40.611 1.00 84.75 296 ASP A O 1
ATOM 2330 N N . PHE A 1 297 ? -0.067 -7.183 -41.730 1.00 88.19 297 PHE A N 1
ATOM 2331 C CA . PHE A 1 297 ? 0.821 -6.950 -40.597 1.00 88.19 297 PHE A CA 1
ATOM 2332 C C . PHE A 1 297 ? 0.135 -6.090 -39.529 1.00 88.19 297 PHE A C 1
ATOM 2334 O O . PHE A 1 297 ? 0.133 -6.474 -38.358 1.00 88.19 297 PHE A O 1
ATOM 2341 N N . ILE A 1 298 ? -0.508 -4.988 -39.929 1.00 91.25 298 ILE A N 1
ATOM 2342 C CA . ILE A 1 298 ? -1.257 -4.107 -39.024 1.00 91.25 298 ILE A CA 1
ATOM 2343 C C . ILE A 1 298 ? -2.372 -4.890 -38.322 1.00 91.25 298 ILE A C 1
ATOM 2345 O O . ILE A 1 298 ? -2.428 -4.875 -37.097 1.00 91.25 298 ILE A O 1
ATOM 2349 N N . ARG A 1 299 ? -3.179 -5.681 -39.038 1.00 93.62 299 ARG A N 1
ATOM 2350 C CA . ARG A 1 299 ? -4.247 -6.516 -38.457 1.00 93.62 299 ARG A CA 1
ATOM 2351 C C . ARG A 1 299 ? -3.713 -7.520 -37.436 1.00 93.62 299 ARG A C 1
ATOM 2353 O O . ARG A 1 299 ? -4.331 -7.716 -36.390 1.00 93.62 299 ARG A O 1
ATOM 2360 N N . ARG A 1 300 ? -2.554 -8.141 -37.692 1.00 92.12 300 ARG A N 1
ATOM 2361 C CA . ARG A 1 300 ? -1.904 -9.059 -36.735 1.00 92.12 300 ARG A CA 1
ATOM 2362 C C . ARG A 1 300 ? -1.373 -8.332 -35.501 1.00 92.12 300 ARG A C 1
ATOM 2364 O O . ARG A 1 300 ? -1.538 -8.829 -34.383 1.00 92.12 300 ARG A O 1
ATOM 2371 N N . MET A 1 301 ? -0.774 -7.159 -35.686 1.00 95.31 301 MET A N 1
ATOM 2372 C CA . MET A 1 301 ? -0.309 -6.317 -34.582 1.00 95.31 301 MET A CA 1
ATOM 2373 C C . MET A 1 301 ? -1.480 -5.810 -33.736 1.00 95.31 301 MET A C 1
ATOM 2375 O O . MET A 1 301 ? -1.444 -5.928 -32.514 1.00 95.31 301 MET A O 1
ATOM 2379 N N . GLU A 1 302 ? -2.559 -5.351 -34.367 1.00 96.38 302 GLU A N 1
ATOM 2380 C CA . GLU A 1 302 ? -3.789 -4.934 -33.697 1.00 96.38 302 GLU A CA 1
ATOM 2381 C C . GLU A 1 302 ? -4.459 -6.082 -32.947 1.00 96.38 302 GLU A C 1
ATOM 2383 O O . GLU A 1 302 ? -4.883 -5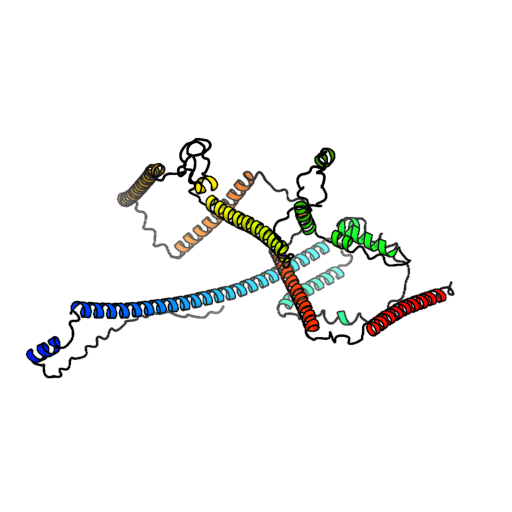.898 -31.811 1.00 96.38 302 GLU A O 1
ATOM 2388 N N . ALA A 1 303 ? -4.547 -7.279 -33.534 1.00 95.12 303 ALA A N 1
ATOM 2389 C CA . ALA A 1 303 ? -5.085 -8.448 -32.842 1.00 95.12 303 ALA A CA 1
ATOM 2390 C C . ALA A 1 303 ? -4.254 -8.788 -31.594 1.00 95.12 303 ALA A C 1
ATOM 2392 O O . ALA A 1 303 ? -4.812 -9.066 -30.533 1.00 95.12 303 ALA A O 1
ATOM 2393 N N . THR A 1 304 ? -2.925 -8.695 -31.696 1.00 94.94 304 THR A N 1
ATOM 2394 C CA . THR A 1 304 ? -2.014 -8.910 -30.563 1.00 94.94 304 THR A CA 1
ATOM 2395 C C . THR A 1 304 ? -2.224 -7.856 -29.471 1.00 94.94 304 THR A C 1
ATOM 2397 O O . THR A 1 304 ? -2.312 -8.197 -28.290 1.00 94.94 304 THR A O 1
ATOM 2400 N N . GLU A 1 305 ? -2.379 -6.585 -29.845 1.00 96.69 305 GLU A N 1
ATOM 2401 C CA . GLU A 1 305 ? -2.672 -5.501 -28.901 1.00 96.69 305 GLU A CA 1
ATOM 2402 C C . GLU A 1 305 ? -4.079 -5.610 -28.288 1.00 96.69 305 GLU A C 1
ATOM 2404 O O . GLU A 1 305 ? -4.247 -5.374 -27.090 1.00 96.69 305 GLU A O 1
ATOM 2409 N N . ARG A 1 306 ? -5.093 -6.065 -29.036 1.00 97.25 306 ARG A N 1
ATOM 2410 C CA . ARG A 1 306 ? -6.429 -6.375 -28.488 1.00 97.25 306 ARG A CA 1
ATOM 2411 C C . ARG A 1 306 ? -6.355 -7.488 -27.442 1.00 97.25 306 ARG A C 1
ATOM 2413 O O . ARG A 1 306 ? -6.892 -7.336 -26.350 1.00 97.25 306 ARG A O 1
ATOM 2420 N N . VAL A 1 307 ? -5.627 -8.572 -27.719 1.00 96.31 307 VAL A N 1
ATOM 2421 C CA . VAL A 1 307 ? -5.421 -9.660 -26.743 1.00 96.31 307 VAL A CA 1
ATOM 2422 C C . VAL A 1 307 ? -4.679 -9.150 -25.506 1.00 96.31 307 VAL A C 1
ATOM 2424 O O . VAL A 1 307 ? -5.036 -9.493 -24.376 1.00 96.31 307 VAL A O 1
ATOM 2427 N N . ARG A 1 308 ? -3.669 -8.295 -25.691 1.00 97.56 308 ARG A N 1
ATOM 2428 C CA . ARG A 1 308 ? -2.906 -7.705 -24.587 1.00 97.56 308 ARG A CA 1
ATOM 2429 C C . ARG A 1 308 ? -3.769 -6.798 -23.713 1.00 97.56 308 ARG A C 1
ATOM 2431 O O . ARG A 1 308 ? -3.733 -6.930 -22.489 1.00 97.56 308 ARG A O 1
ATOM 2438 N N . THR A 1 309 ? -4.526 -5.886 -24.316 1.00 96.56 309 THR A N 1
ATOM 2439 C CA . THR A 1 309 ? -5.398 -4.955 -23.587 1.00 96.56 309 THR A CA 1
ATOM 2440 C C . THR A 1 309 ? -6.509 -5.699 -22.856 1.00 96.56 309 THR A C 1
ATOM 2442 O O . THR A 1 309 ? -6.730 -5.426 -21.676 1.00 96.56 309 THR A O 1
ATOM 2445 N N . GLU A 1 310 ? -7.112 -6.713 -23.479 1.00 96.62 310 GLU A N 1
ATOM 2446 C CA . GLU A 1 310 ? -8.119 -7.562 -22.838 1.00 96.62 310 GLU A CA 1
ATOM 2447 C C . GLU A 1 310 ? -7.532 -8.371 -21.674 1.00 96.62 310 GLU A C 1
ATOM 2449 O O . GLU A 1 310 ? -8.118 -8.435 -20.596 1.00 96.62 310 GLU A O 1
ATOM 2454 N N . THR A 1 311 ? -6.316 -8.905 -21.823 1.00 96.19 311 THR A N 1
ATOM 2455 C CA . THR A 1 311 ? -5.619 -9.592 -20.724 1.00 96.19 311 THR A CA 1
ATOM 2456 C C . THR A 1 311 ? -5.374 -8.647 -19.545 1.00 96.19 311 THR A C 1
ATOM 2458 O O . THR A 1 311 ? -5.608 -9.017 -18.394 1.00 96.19 311 THR A O 1
ATOM 2461 N N . ILE A 1 312 ? -4.935 -7.410 -19.807 1.00 95.94 312 ILE A N 1
ATOM 2462 C CA . ILE A 1 312 ? -4.720 -6.397 -18.762 1.00 95.94 312 ILE A CA 1
ATOM 2463 C C . ILE A 1 312 ? -6.045 -6.032 -18.091 1.00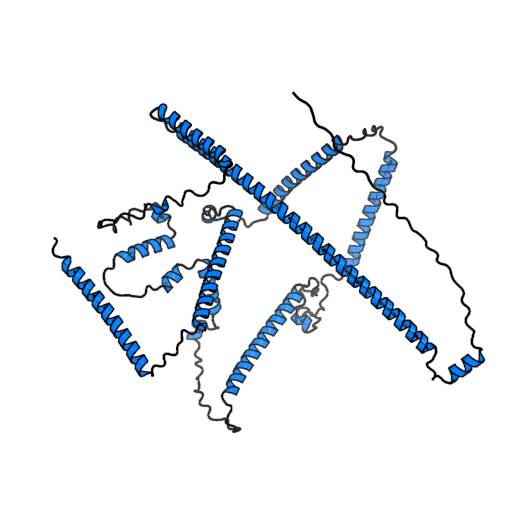 95.94 312 ILE A C 1
ATOM 2465 O O . ILE A 1 312 ? -6.101 -5.973 -16.862 1.00 95.94 312 ILE A O 1
ATOM 2469 N N . ARG A 1 313 ? -7.107 -5.811 -18.874 1.00 97.12 313 ARG A N 1
ATOM 2470 C CA . ARG A 1 313 ? -8.449 -5.504 -18.369 1.00 97.12 313 ARG A CA 1
ATOM 2471 C C . ARG A 1 313 ? -8.962 -6.623 -17.466 1.00 97.12 313 ARG A C 1
ATOM 2473 O O . ARG A 1 313 ? -9.348 -6.354 -16.332 1.00 97.12 313 ARG A O 1
ATOM 2480 N N . ARG A 1 314 ? -8.875 -7.872 -17.927 1.00 95.75 314 ARG A N 1
ATOM 2481 C CA . ARG A 1 314 ? -9.247 -9.064 -17.159 1.00 95.75 314 ARG A CA 1
ATOM 2482 C C . ARG A 1 314 ? -8.436 -9.190 -15.872 1.00 95.75 314 ARG A C 1
ATOM 2484 O O . ARG A 1 314 ? -9.015 -9.415 -14.820 1.00 95.75 314 ARG A O 1
ATOM 2491 N N . THR A 1 315 ? -7.121 -8.976 -15.933 1.00 95.88 315 THR A N 1
ATOM 2492 C CA . THR A 1 315 ? -6.243 -9.043 -14.750 1.00 95.88 315 THR A CA 1
ATOM 2493 C C . THR A 1 315 ? -6.584 -7.960 -13.722 1.00 95.88 315 THR A C 1
ATOM 2495 O O . THR A 1 315 ? -6.499 -8.203 -12.520 1.00 95.88 315 THR A O 1
ATOM 2498 N N . ARG A 1 316 ? -6.964 -6.752 -14.167 1.00 97.62 316 ARG A N 1
ATOM 2499 C CA . ARG A 1 316 ? -7.417 -5.677 -13.269 1.00 97.62 316 ARG A CA 1
ATOM 2500 C C . ARG A 1 316 ? -8.727 -6.047 -12.585 1.00 97.62 316 ARG A C 1
ATOM 2502 O O . ARG A 1 316 ? -8.774 -6.012 -11.363 1.00 97.62 316 ARG A O 1
ATOM 2509 N N . ALA A 1 317 ? -9.722 -6.490 -13.350 1.00 96.06 317 ALA A N 1
ATOM 2510 C CA . ALA A 1 317 ? -11.011 -6.900 -12.802 1.00 96.06 317 ALA A CA 1
ATOM 2511 C C . ALA A 1 317 ? -10.887 -8.102 -11.846 1.00 96.06 317 ALA A C 1
ATOM 2513 O O . ALA A 1 317 ? -11.522 -8.133 -10.796 1.00 96.06 317 ALA A O 1
ATOM 2514 N N . GLU A 1 318 ? -10.018 -9.068 -12.158 1.00 96.31 318 GLU A N 1
ATOM 2515 C CA . GLU A 1 318 ? -9.713 -10.191 -11.268 1.00 96.31 318 GLU A CA 1
ATOM 2516 C C . GLU A 1 318 ? -9.035 -9.727 -9.973 1.00 96.31 318 GLU A C 1
ATOM 2518 O O . GLU A 1 318 ? -9.369 -10.210 -8.894 1.00 96.31 318 GLU A O 1
ATOM 2523 N N . ARG A 1 319 ? -8.110 -8.761 -10.049 1.00 96.12 319 ARG A N 1
ATOM 2524 C CA . ARG A 1 319 ? -7.469 -8.183 -8.861 1.00 96.12 319 ARG A CA 1
ATOM 2525 C C . ARG A 1 319 ? -8.460 -7.405 -7.998 1.00 96.12 319 ARG A C 1
ATOM 2527 O O . ARG A 1 319 ? -8.426 -7.563 -6.784 1.00 96.12 319 ARG A O 1
ATOM 2534 N N . GLU A 1 320 ? -9.318 -6.595 -8.610 1.00 96.62 320 GLU A N 1
ATOM 2535 C CA . GLU A 1 320 ? -10.382 -5.855 -7.920 1.00 96.62 320 GLU A CA 1
ATOM 2536 C C . GLU A 1 320 ? -11.331 -6.819 -7.207 1.00 96.62 320 GLU A C 1
ATOM 2538 O O . GLU A 1 320 ? -11.584 -6.667 -6.017 1.00 96.62 320 GLU A O 1
ATOM 2543 N N . TYR A 1 321 ? -11.762 -7.880 -7.891 1.00 96.19 321 TYR A N 1
ATOM 2544 C CA . TYR A 1 321 ? -12.578 -8.926 -7.286 1.00 96.19 321 TYR A CA 1
ATOM 2545 C C . TYR A 1 321 ? -11.857 -9.646 -6.137 1.00 96.19 321 TYR A C 1
ATOM 2547 O O . TYR A 1 321 ? -12.437 -9.886 -5.081 1.00 96.19 321 TYR A O 1
ATOM 2555 N N . ASN A 1 322 ? -10.571 -9.958 -6.306 1.00 94.19 322 ASN A N 1
ATOM 2556 C CA . ASN A 1 322 ? -9.776 -10.598 -5.263 1.00 94.19 322 ASN A CA 1
ATOM 2557 C C . ASN A 1 322 ? -9.522 -9.695 -4.047 1.00 94.19 322 ASN A C 1
ATOM 2559 O O . ASN A 1 322 ? -9.250 -10.227 -2.971 1.00 94.19 322 ASN A O 1
ATOM 2563 N N . ALA A 1 323 ? -9.621 -8.375 -4.198 1.00 94.62 323 ALA A N 1
ATOM 2564 C CA . ALA A 1 323 ? -9.506 -7.419 -3.102 1.00 94.62 323 ALA A CA 1
ATOM 2565 C C . ALA A 1 323 ? -10.803 -7.271 -2.285 1.00 94.62 323 ALA A C 1
ATOM 2567 O O . ALA A 1 323 ? -10.746 -6.775 -1.163 1.00 94.62 323 ALA A O 1
ATOM 2568 N N . LEU A 1 324 ? -11.958 -7.708 -2.807 1.00 93.56 324 LEU A N 1
ATOM 2569 C CA . LEU A 1 324 ? -13.217 -7.689 -2.057 1.00 93.56 324 LEU A CA 1
ATOM 2570 C C . LEU A 1 324 ? -13.136 -8.641 -0.856 1.00 93.56 324 LEU A C 1
ATOM 2572 O O . LEU A 1 324 ? -12.799 -9.814 -1.012 1.00 93.56 324 LEU A O 1
ATOM 2576 N N . VAL A 1 325 ? -13.464 -8.138 0.335 1.00 87.19 325 VAL A N 1
ATOM 2577 C CA . VAL A 1 325 ? -13.462 -8.925 1.581 1.00 87.19 325 VAL A CA 1
ATOM 2578 C C . VAL A 1 325 ? -14.637 -9.907 1.601 1.00 87.19 325 VAL A C 1
ATOM 2580 O O . VAL A 1 325 ? -14.465 -11.070 1.954 1.00 87.19 325 VAL A O 1
ATOM 2583 N N . ASP A 1 326 ? -15.796 -9.482 1.097 1.00 90.50 326 ASP A N 1
ATOM 2584 C CA . ASP A 1 326 ? -17.047 -10.250 1.139 1.00 90.50 326 ASP A CA 1
ATOM 2585 C C . ASP A 1 326 ? -17.221 -11.170 -0.078 1.00 90.50 326 ASP A C 1
ATOM 2587 O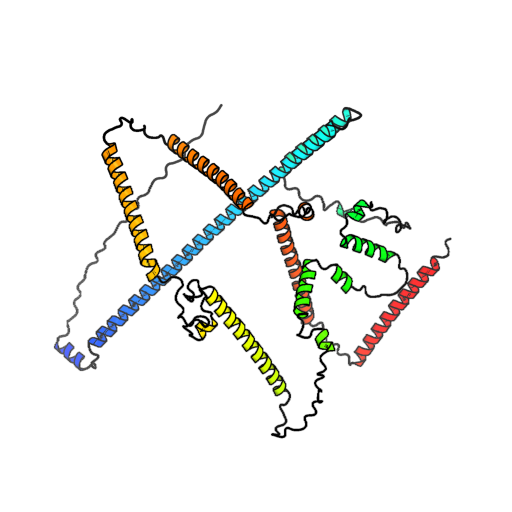 O . ASP A 1 326 ? -18.266 -11.209 -0.741 1.00 90.50 326 ASP A O 1
ATOM 2591 N N . LYS A 1 327 ? -16.169 -11.922 -0.414 1.00 95.00 327 LYS A N 1
ATOM 2592 C CA . LYS A 1 327 ? -16.271 -12.973 -1.428 1.00 95.00 327 LYS A CA 1
ATOM 2593 C C . LYS A 1 327 ? -17.177 -14.092 -0.920 1.00 95.00 327 LYS A C 1
ATOM 2595 O O . LYS A 1 327 ? -17.206 -14.430 0.261 1.00 95.00 327 LYS A O 1
ATOM 2600 N N . LYS A 1 328 ? -17.940 -14.681 -1.839 1.00 96.25 328 LYS A N 1
ATOM 2601 C CA . LYS A 1 328 ? -18.740 -15.863 -1.520 1.00 96.25 328 LYS A CA 1
ATOM 2602 C C . LYS A 1 328 ? -17.813 -17.066 -1.449 1.00 96.25 328 LYS A C 1
ATOM 2604 O O . LYS A 1 328 ? -16.982 -17.243 -2.330 1.00 96.25 328 LYS A O 1
ATOM 2609 N N . GLU A 1 329 ? -17.978 -17.897 -0.440 1.00 96.38 329 GLU A N 1
ATOM 2610 C CA . GLU A 1 329 ? -17.170 -19.078 -0.174 1.00 96.38 329 GLU A CA 1
ATOM 2611 C C . GLU A 1 329 ? -18.065 -20.318 -0.159 1.00 96.38 329 GLU A C 1
ATOM 2613 O O . GLU A 1 329 ? -19.288 -20.253 0.024 1.00 96.38 329 GLU A O 1
ATOM 2618 N N . CYS A 1 330 ? -17.481 -21.473 -0.464 1.00 97.06 330 CYS A N 1
ATOM 2619 C CA . CYS A 1 330 ? -18.202 -22.730 -0.353 1.00 97.06 330 CYS A CA 1
ATOM 2620 C C . CYS A 1 330 ? -18.280 -23.121 1.129 1.00 97.06 330 CYS A C 1
ATOM 2622 O O . CYS A 1 330 ? -17.228 -23.306 1.735 1.00 97.06 330 CYS A O 1
ATOM 2624 N N . PRO A 1 331 ? -19.471 -23.340 1.712 1.00 95.19 331 PRO A N 1
ATOM 2625 C CA . PRO A 1 331 ? -19.578 -23.681 3.133 1.00 95.19 331 PRO A CA 1
ATOM 2626 C C . PRO A 1 331 ? -18.970 -25.051 3.479 1.00 95.19 331 PRO A C 1
ATOM 2628 O O . PRO A 1 331 ? -18.653 -25.302 4.632 1.00 95.19 331 PRO A O 1
ATOM 2631 N N . GLN A 1 332 ? -18.797 -25.944 2.496 1.00 96.31 332 GLN A N 1
ATOM 2632 C CA . GLN A 1 332 ? -18.314 -27.307 2.736 1.00 96.31 332 GLN A CA 1
ATOM 2633 C C . GLN A 1 332 ? -16.797 -27.466 2.570 1.00 96.31 332 GLN A C 1
ATOM 2635 O O . GLN A 1 332 ? -16.194 -28.256 3.285 1.00 96.31 332 GLN A O 1
ATOM 2640 N N . CYS A 1 333 ? -16.170 -26.737 1.638 1.00 96.38 333 CYS A N 1
ATOM 2641 C CA . CYS A 1 333 ? -14.715 -26.798 1.426 1.00 96.38 333 CYS A CA 1
ATOM 2642 C C . CYS A 1 333 ? -13.976 -25.488 1.729 1.00 96.38 333 CYS A C 1
ATOM 2644 O O . CYS A 1 333 ? -12.759 -25.443 1.590 1.00 96.38 333 CYS A O 1
ATOM 2646 N N . GLY A 1 334 ? -14.685 -24.410 2.077 1.00 95.31 334 GLY A N 1
ATOM 2647 C CA . GLY A 1 334 ? -14.107 -23.089 2.343 1.00 95.31 334 GLY A CA 1
ATOM 2648 C C . GLY A 1 334 ? -13.520 -22.382 1.117 1.00 95.31 334 GLY A C 1
ATOM 2649 O O . GLY A 1 334 ? -12.964 -21.298 1.243 1.00 95.31 334 GLY A O 1
ATOM 2650 N N . ASN A 1 335 ? -13.613 -22.970 -0.081 1.00 96.56 335 ASN A N 1
ATOM 2651 C CA . ASN A 1 335 ? -12.973 -22.397 -1.260 1.00 96.56 335 ASN A CA 1
ATOM 2652 C C . ASN A 1 335 ? -13.731 -21.132 -1.716 1.00 96.56 335 ASN A C 1
ATOM 2654 O O . ASN A 1 335 ? -14.950 -21.216 -1.931 1.00 96.56 335 ASN A O 1
ATOM 2658 N N . PRO A 1 336 ? -13.063 -19.975 -1.879 1.00 96.31 336 PRO A N 1
ATOM 2659 C CA . PRO A 1 336 ? -13.709 -18.766 -2.367 1.00 96.31 336 PRO A CA 1
ATOM 2660 C C . PRO A 1 336 ? -14.112 -18.912 -3.835 1.00 96.31 336 PRO A C 1
ATOM 2662 O O . PRO A 1 336 ? -13.399 -19.511 -4.642 1.00 96.31 336 PRO A O 1
ATOM 2665 N N . GLN A 1 337 ? -15.258 -18.333 -4.185 1.00 97.19 337 GLN A N 1
ATOM 2666 C CA . GLN A 1 337 ? -15.733 -18.230 -5.557 1.00 97.19 337 GLN A CA 1
ATOM 2667 C C . GLN A 1 337 ? -14.688 -17.479 -6.384 1.00 97.19 337 GLN A C 1
ATOM 2669 O O . GLN A 1 337 ? -14.219 -16.413 -5.991 1.00 97.19 337 GLN A O 1
ATOM 2674 N N . SER A 1 338 ? -14.305 -18.036 -7.531 1.00 96.56 338 SER A N 1
ATOM 2675 C CA . SER A 1 338 ? -13.316 -17.398 -8.406 1.00 96.56 338 SER A CA 1
ATOM 2676 C C . SER A 1 338 ? -13.960 -16.368 -9.342 1.00 96.56 338 SER A C 1
ATOM 2678 O O . SER A 1 338 ? -15.143 -16.455 -9.682 1.00 96.56 338 SER A O 1
ATOM 2680 N N . TYR A 1 339 ? -13.172 -15.409 -9.842 1.00 96.88 339 TYR A N 1
ATOM 2681 C CA . TYR A 1 339 ? -13.659 -14.405 -10.801 1.00 96.88 339 TYR A CA 1
ATOM 2682 C C . TYR A 1 339 ? -14.235 -15.042 -12.083 1.00 96.88 339 TYR A C 1
ATOM 2684 O O . TYR A 1 339 ? -15.240 -14.583 -12.631 1.00 96.88 339 TYR A O 1
ATOM 2692 N N . ALA A 1 340 ? -13.638 -16.145 -12.549 1.00 95.94 340 ALA A N 1
ATOM 2693 C CA . ALA A 1 340 ? -14.142 -16.905 -13.694 1.00 95.94 340 ALA A CA 1
ATOM 2694 C C . ALA A 1 340 ? -15.530 -17.519 -13.420 1.00 95.94 340 ALA A C 1
ATOM 2696 O O . ALA A 1 340 ? -16.396 -17.513 -14.291 1.00 95.94 340 ALA A O 1
ATOM 2697 N N . GLU A 1 341 ? -15.774 -18.007 -12.204 1.00 96.25 341 GLU A N 1
ATOM 2698 C CA . GLU A 1 341 ? -17.083 -18.535 -11.806 1.00 96.25 341 GLU A CA 1
ATOM 2699 C C . GLU A 1 341 ? -18.128 -17.428 -11.667 1.00 96.25 341 GLU A C 1
ATOM 2701 O O . GLU A 1 341 ? -19.267 -17.609 -12.106 1.00 96.25 341 GLU A O 1
ATOM 2706 N N . LEU A 1 342 ? -17.740 -16.272 -11.112 1.00 96.06 342 LEU A N 1
ATOM 2707 C CA . LEU A 1 342 ? -18.616 -15.108 -10.998 1.00 96.06 342 LEU A CA 1
ATOM 2708 C C . LEU A 1 342 ? -19.050 -14.597 -12.380 1.00 96.06 342 LEU A C 1
ATOM 2710 O O . LEU A 1 342 ? -20.242 -14.404 -12.618 1.00 96.06 342 LEU A O 1
ATOM 2714 N N . THR A 1 343 ? -18.099 -14.411 -13.301 1.00 95.62 343 THR A N 1
ATOM 2715 C CA . THR A 1 343 ? -18.370 -13.929 -14.671 1.00 95.62 343 THR A CA 1
ATOM 2716 C C . THR A 1 343 ? -19.240 -14.902 -15.467 1.00 95.62 343 THR A C 1
ATOM 2718 O O . THR A 1 343 ? -20.124 -14.471 -16.205 1.00 95.62 343 THR A O 1
ATOM 2721 N N . GLN A 1 344 ? -19.076 -16.210 -15.253 1.00 96.50 344 GLN A N 1
ATOM 2722 C CA . GLN A 1 344 ? -19.943 -17.249 -15.821 1.00 96.50 344 GLN A CA 1
ATOM 2723 C C . GLN A 1 344 ? -21.279 -17.420 -15.073 1.00 96.50 344 GLN A C 1
ATOM 2725 O O . GLN A 1 344 ? -22.061 -18.306 -15.417 1.00 96.50 344 GLN A O 1
ATOM 2730 N N . LYS A 1 345 ? -21.554 -16.605 -14.042 1.00 97.00 345 LYS A N 1
ATOM 2731 C CA . LYS A 1 345 ? -22.749 -16.681 -13.181 1.00 97.00 345 LYS A CA 1
ATOM 2732 C C . LYS A 1 345 ? -22.961 -18.066 -12.546 1.00 97.00 345 LYS A C 1
ATOM 2734 O O . LYS A 1 345 ? -24.091 -18.453 -12.239 1.00 97.00 345 LYS A O 1
ATOM 2739 N N . ARG A 1 346 ? -21.882 -18.822 -12.313 1.00 97.12 346 ARG A N 1
ATOM 2740 C CA . ARG A 1 346 ? -21.942 -20.135 -11.659 1.00 97.12 346 ARG A CA 1
ATOM 2741 C C . ARG A 1 346 ? -22.189 -19.953 -10.165 1.00 97.12 346 ARG A C 1
ATOM 2743 O O . ARG A 1 346 ? -21.380 -19.361 -9.459 1.00 97.12 346 ARG A O 1
ATOM 2750 N N . LYS A 1 347 ? -23.315 -20.479 -9.676 1.00 97.38 347 LYS A N 1
ATOM 2751 C CA . LYS A 1 347 ? -23.703 -20.389 -8.256 1.00 97.38 347 LYS A CA 1
ATOM 2752 C C . LYS A 1 347 ? -23.203 -21.557 -7.404 1.00 97.38 347 LYS A C 1
ATOM 2754 O O . LYS A 1 347 ? -23.228 -21.436 -6.186 1.00 97.38 347 LYS A O 1
ATOM 2759 N N . LYS A 1 348 ? -22.795 -22.671 -8.019 1.00 97.94 348 LYS A N 1
ATOM 2760 C CA . LYS A 1 348 ? -22.400 -23.918 -7.346 1.00 97.94 348 LYS A CA 1
ATOM 2761 C C . LYS A 1 348 ? -20.886 -24.125 -7.426 1.00 97.94 348 LYS A C 1
ATOM 2763 O O . LYS A 1 348 ? -20.300 -23.868 -8.477 1.00 97.94 348 LYS A O 1
ATOM 2768 N N . CYS A 1 349 ? -20.287 -24.601 -6.339 1.00 97.62 349 CYS A N 1
ATOM 2769 C CA . CYS A 1 349 ? -18.873 -24.961 -6.271 1.00 97.62 349 CYS A CA 1
ATOM 2770 C C . CYS A 1 349 ? -18.577 -26.168 -7.181 1.00 97.62 349 CYS A C 1
ATOM 2772 O O . CYS A 1 349 ? -19.332 -27.140 -7.127 1.00 97.62 349 CYS A O 1
ATOM 2774 N N . PRO A 1 350 ? -17.500 -26.159 -7.989 1.00 96.69 350 PRO A N 1
ATOM 2775 C CA . PRO A 1 350 ? -17.165 -27.278 -8.870 1.00 96.69 350 PRO A CA 1
ATOM 2776 C C . PRO A 1 350 ? -16.726 -28.537 -8.109 1.00 96.69 350 PRO A C 1
ATOM 2778 O O . PRO A 1 350 ? -16.944 -29.635 -8.606 1.00 96.69 350 PRO A O 1
ATOM 2781 N N . ASN A 1 351 ? -16.155 -28.389 -6.907 1.00 96.50 351 ASN A N 1
ATOM 2782 C CA . ASN A 1 351 ? -15.687 -29.522 -6.102 1.00 96.50 351 ASN A CA 1
ATOM 2783 C C . ASN A 1 351 ? -16.817 -30.163 -5.282 1.00 96.50 351 ASN A C 1
ATOM 2785 O O . ASN A 1 351 ? -16.869 -31.381 -5.164 1.00 96.50 351 ASN A O 1
ATOM 2789 N N . CYS A 1 352 ? -17.722 -29.356 -4.712 1.00 97.25 352 CYS A N 1
ATOM 2790 C CA . CYS A 1 352 ? -18.750 -29.844 -3.778 1.00 97.25 352 CYS A CA 1
ATOM 2791 C C . CYS A 1 352 ? -20.178 -29.827 -4.343 1.00 97.25 352 CYS A C 1
ATOM 2793 O O . CYS A 1 352 ? -21.075 -30.409 -3.747 1.00 97.25 352 CYS A O 1
ATOM 2795 N N . GLY A 1 353 ? -20.449 -29.087 -5.423 1.00 96.88 353 GLY A N 1
ATOM 2796 C CA . GLY A 1 353 ? -21.805 -28.888 -5.959 1.00 96.88 353 GLY A CA 1
ATOM 2797 C C . GLY A 1 353 ? -22.724 -27.993 -5.110 1.00 96.88 353 GLY A C 1
ATOM 2798 O O . GLY A 1 353 ? -23.808 -27.620 -5.567 1.00 96.88 353 GLY A O 1
ATOM 2799 N N . VAL A 1 354 ? -22.300 -27.601 -3.904 1.00 97.38 354 VAL A N 1
ATOM 2800 C CA . VAL A 1 354 ? -23.048 -26.715 -2.997 1.00 97.38 354 VAL A CA 1
ATOM 2801 C C . VAL A 1 354 ? -23.001 -25.269 -3.488 1.00 97.38 354 VAL A C 1
ATOM 2803 O O . VAL A 1 354 ? -22.027 -24.834 -4.105 1.00 97.38 354 VAL A O 1
ATOM 2806 N N . THR A 1 355 ? -24.060 -24.505 -3.226 1.00 97.25 355 THR A N 1
ATOM 2807 C CA . THR A 1 355 ? -24.126 -23.087 -3.591 1.00 97.25 355 THR A CA 1
ATOM 2808 C C . THR A 1 355 ? -23.157 -22.244 -2.770 1.00 97.25 355 THR A C 1
ATOM 2810 O O . THR A 1 355 ? -23.140 -22.362 -1.547 1.00 97.25 355 THR A O 1
ATOM 2813 N N . TYR A 1 356 ? -22.418 -21.352 -3.427 1.00 97.56 356 TYR A N 1
ATOM 2814 C CA . TYR A 1 356 ? -21.580 -20.358 -2.759 1.00 97.56 356 TYR A CA 1
ATOM 2815 C C . TYR A 1 356 ? -22.427 -19.427 -1.877 1.00 97.56 356 TYR A C 1
ATOM 2817 O O . TYR A 1 356 ? -23.452 -18.904 -2.331 1.00 97.56 356 TYR A O 1
ATOM 2825 N N . ARG A 1 357 ? -21.989 -19.202 -0.634 1.00 95.25 357 ARG A N 1
ATOM 2826 C CA . ARG A 1 357 ? -22.632 -18.323 0.360 1.00 95.25 357 ARG A CA 1
ATOM 2827 C C . ARG A 1 357 ? -21.615 -17.312 0.891 1.00 95.25 357 ARG A C 1
ATOM 2829 O O . ARG A 1 357 ? -20.421 -17.520 0.734 1.00 95.25 357 ARG A O 1
ATOM 2836 N N . SER A 1 358 ? -22.052 -16.186 1.449 1.00 93.69 358 SER A N 1
ATOM 2837 C CA . SER A 1 358 ? -21.131 -15.297 2.174 1.00 93.69 358 SER A CA 1
ATOM 2838 C C . SER A 1 358 ? -20.525 -16.067 3.347 1.00 93.69 358 SER A C 1
ATOM 2840 O O . SER A 1 358 ? -21.256 -16.800 4.007 1.00 93.69 358 SER A O 1
ATOM 2842 N N . ARG A 1 359 ? -19.218 -15.909 3.597 1.00 89.12 359 ARG A N 1
ATOM 2843 C CA . ARG A 1 359 ? -18.512 -16.600 4.693 1.00 89.12 359 ARG A CA 1
ATOM 2844 C C . ARG A 1 359 ? -19.212 -16.425 6.038 1.00 89.12 359 ARG A C 1
ATOM 2846 O O . ARG A 1 359 ? -19.240 -17.341 6.845 1.00 89.12 359 ARG A O 1
ATOM 2853 N N . LEU A 1 360 ? -19.754 -15.232 6.244 1.00 87.12 360 LEU A N 1
ATOM 2854 C CA . LEU A 1 360 ? -20.505 -14.846 7.418 1.00 87.12 360 LEU A CA 1
ATOM 2855 C C . LEU A 1 360 ? -21.822 -14.253 6.929 1.00 87.12 360 LEU A C 1
ATOM 2857 O O . LEU A 1 360 ? -21.846 -13.169 6.343 1.00 87.12 360 LEU A O 1
ATOM 2861 N N . ALA A 1 361 ? -22.919 -14.990 7.075 1.00 87.12 361 ALA A N 1
ATOM 2862 C CA . ALA A 1 361 ? -24.235 -14.404 6.875 1.00 87.12 361 ALA A CA 1
ATOM 2863 C C . ALA A 1 361 ? -24.590 -13.594 8.125 1.00 87.12 361 ALA A C 1
ATOM 2865 O O . ALA A 1 361 ? -24.443 -14.088 9.240 1.00 87.12 361 ALA A O 1
ATOM 2866 N N . TRP A 1 362 ? -25.094 -12.367 7.956 1.00 85.25 362 TRP A N 1
ATOM 2867 C CA . TRP A 1 362 ? -25.527 -11.553 9.097 1.00 85.25 362 TRP A CA 1
ATOM 2868 C C . TRP A 1 362 ? -26.511 -12.313 9.990 1.00 85.25 362 TRP A C 1
ATOM 2870 O O . TRP A 1 362 ? -26.392 -12.245 11.200 1.00 85.25 362 TRP A O 1
ATOM 2880 N N . CYS A 1 363 ? -27.406 -13.115 9.408 1.00 87.12 363 CYS A N 1
ATOM 2881 C CA . CYS A 1 363 ? -28.355 -13.947 10.148 1.00 87.12 363 CYS A CA 1
ATOM 2882 C C . CYS A 1 363 ? -27.695 -14.950 11.109 1.00 87.12 363 CYS A C 1
ATOM 2884 O O . CYS A 1 363 ? -28.296 -15.276 12.118 1.00 87.12 363 CYS A O 1
ATOM 2886 N N . GLU A 1 364 ? -26.488 -15.439 10.809 1.00 87.56 364 GLU A N 1
ATOM 2887 C CA . GLU A 1 364 ? -25.780 -16.405 11.664 1.00 87.56 364 GLU A CA 1
ATOM 2888 C C . GLU A 1 364 ? -25.065 -15.714 12.835 1.00 87.56 364 GLU A C 1
ATOM 2890 O O . GLU A 1 364 ? -24.935 -16.299 13.903 1.00 87.56 364 GLU A O 1
ATOM 2895 N N . ILE A 1 365 ? -24.616 -14.466 12.650 1.00 90.25 365 ILE A N 1
ATOM 2896 C CA . ILE A 1 365 ? -23.916 -13.693 13.693 1.00 90.25 365 ILE A CA 1
ATOM 2897 C C . ILE A 1 365 ? -24.876 -12.808 14.492 1.00 90.25 365 ILE A C 1
ATOM 2899 O O . ILE A 1 365 ? -24.558 -12.417 15.613 1.00 90.25 365 ILE A O 1
ATOM 2903 N N . ALA A 1 366 ? -26.028 -12.452 13.921 1.00 93.94 366 ALA A N 1
ATOM 2904 C CA . ALA A 1 366 ? -26.937 -11.463 14.485 1.00 93.94 366 ALA A CA 1
ATOM 2905 C C . ALA A 1 366 ? -27.335 -11.821 15.916 1.00 93.94 366 ALA A C 1
ATOM 2907 O O . ALA A 1 366 ? -27.226 -10.967 16.790 1.00 93.94 366 ALA A O 1
ATOM 2908 N N . ASP A 1 367 ? -27.718 -13.072 16.165 1.00 94.38 367 ASP A N 1
ATOM 2909 C CA . ASP A 1 367 ? -28.179 -13.502 17.486 1.00 94.38 367 ASP A CA 1
ATOM 2910 C C . ASP A 1 367 ? -27.059 -13.395 18.530 1.00 94.38 367 ASP A C 1
ATOM 2912 O O . ASP A 1 367 ? -27.240 -12.757 19.567 1.00 94.38 367 ASP A O 1
ATOM 2916 N N . GLU A 1 368 ? -25.862 -13.901 18.218 1.00 94.00 368 GLU A N 1
ATOM 2917 C CA . GLU A 1 368 ? -24.707 -13.828 19.120 1.00 94.00 368 GLU A CA 1
ATOM 2918 C C . GLU A 1 368 ? -24.271 -12.373 19.372 1.00 94.00 368 GLU A C 1
ATOM 2920 O O . GLU A 1 368 ? -23.947 -11.981 20.495 1.00 94.00 368 GLU A O 1
ATOM 2925 N N . PHE A 1 369 ? -24.283 -11.533 18.333 1.00 94.94 369 PHE A N 1
ATOM 2926 C CA . PHE A 1 369 ? -23.973 -10.111 18.456 1.00 94.94 369 PHE A CA 1
ATOM 2927 C C . PHE A 1 369 ? -24.990 -9.385 19.346 1.00 94.94 369 PHE A C 1
ATOM 2929 O O . PHE A 1 369 ? -24.599 -8.616 20.229 1.00 94.94 369 PHE A O 1
ATOM 2936 N N . LEU A 1 370 ? -26.286 -9.631 19.136 1.00 96.69 370 LEU A N 1
ATOM 2937 C CA . LEU A 1 370 ? -27.361 -9.035 19.927 1.00 96.69 370 LEU A CA 1
ATOM 2938 C C . LEU A 1 370 ? -27.305 -9.506 21.386 1.00 96.69 370 LEU A C 1
ATOM 2940 O O . LEU A 1 370 ? -27.468 -8.680 22.284 1.00 96.69 370 LEU A O 1
ATOM 2944 N N . GLU A 1 371 ? -26.992 -10.778 21.642 1.00 96.94 371 GLU A N 1
ATOM 2945 C CA . GLU A 1 371 ? -26.765 -11.295 22.996 1.00 96.94 371 GLU A CA 1
ATOM 2946 C C . GLU A 1 371 ? -25.567 -10.633 23.678 1.00 96.94 371 GLU A C 1
ATOM 2948 O O . GLU A 1 371 ? -25.687 -10.180 24.821 1.00 96.94 371 GLU A O 1
ATOM 2953 N N . ARG A 1 372 ? -24.425 -10.505 22.986 1.00 96.25 372 ARG A N 1
ATOM 2954 C CA . ARG A 1 372 ? -23.247 -9.797 23.519 1.00 96.25 372 ARG A CA 1
ATOM 2955 C C . ARG A 1 372 ? -23.569 -8.336 23.828 1.00 96.25 372 ARG A C 1
ATOM 2957 O O . ARG A 1 372 ? -23.164 -7.824 24.872 1.00 96.25 372 ARG A O 1
ATOM 2964 N N . MET A 1 373 ? -24.324 -7.666 22.960 1.00 96.44 373 MET A N 1
ATOM 2965 C CA . MET A 1 373 ? -24.750 -6.285 23.178 1.00 96.44 373 MET A CA 1
ATOM 2966 C C . MET A 1 373 ? -25.714 -6.173 24.368 1.00 96.44 373 MET A C 1
ATOM 2968 O O . MET A 1 373 ? -25.551 -5.291 25.210 1.00 96.44 373 MET A O 1
ATOM 2972 N N . ALA A 1 374 ? -26.663 -7.101 24.506 1.00 97.25 374 ALA A N 1
ATOM 2973 C CA . ALA A 1 374 ? -27.568 -7.164 25.651 1.00 97.25 374 ALA A CA 1
ATOM 2974 C C . ALA A 1 374 ? -26.821 -7.452 26.966 1.00 97.25 374 ALA A C 1
ATOM 2976 O O . ALA A 1 374 ? -27.120 -6.847 27.996 1.00 97.25 374 ALA A O 1
ATOM 2977 N N . ALA A 1 375 ? -25.823 -8.340 26.952 1.00 96.69 375 ALA A N 1
ATOM 2978 C CA . ALA A 1 375 ? -24.945 -8.588 28.093 1.00 96.69 375 ALA A CA 1
ATOM 2979 C C . ALA A 1 375 ? -24.160 -7.328 28.483 1.00 96.69 375 ALA A C 1
ATOM 2981 O O . ALA A 1 375 ? -24.189 -6.934 29.645 1.00 96.69 375 ALA A O 1
ATOM 2982 N N . HIS A 1 376 ? -23.557 -6.633 27.514 1.00 95.81 376 HIS A N 1
ATOM 2983 C CA . HIS A 1 376 ? -22.856 -5.375 27.770 1.00 95.81 376 HIS A CA 1
ATOM 2984 C C . HIS A 1 376 ? -23.788 -4.322 28.391 1.00 95.81 376 HIS A C 1
ATOM 2986 O O . HIS A 1 376 ? -23.399 -3.623 29.332 1.00 95.81 376 HIS A O 1
ATOM 2992 N N . LEU A 1 377 ? -25.014 -4.178 27.883 1.00 96.31 377 LEU A N 1
ATOM 2993 C CA . LEU A 1 377 ? -25.979 -3.232 28.443 1.00 96.31 377 LEU A CA 1
ATOM 2994 C C . LEU A 1 377 ? -26.347 -3.588 29.887 1.00 96.31 377 LEU A C 1
ATOM 2996 O O . LEU A 1 377 ? -26.378 -2.690 30.726 1.00 96.31 377 LEU A O 1
ATOM 3000 N N . ARG A 1 378 ? -26.538 -4.877 30.200 1.00 96.44 378 ARG A N 1
ATOM 3001 C CA . ARG A 1 378 ? -26.758 -5.347 31.578 1.00 96.44 378 ARG A CA 1
ATOM 3002 C C . ARG A 1 378 ? -25.591 -4.988 32.492 1.00 96.44 378 ARG A C 1
ATOM 3004 O O . ARG A 1 378 ? -25.808 -4.317 33.492 1.00 96.44 378 ARG A O 1
ATOM 3011 N N . THR A 1 379 ? -24.358 -5.310 32.103 1.00 95.31 379 THR A N 1
ATOM 3012 C CA . THR A 1 379 ? -23.161 -4.964 32.888 1.00 95.31 379 THR A CA 1
ATOM 3013 C C . THR A 1 379 ? -23.039 -3.456 33.115 1.00 95.31 379 THR A C 1
ATOM 3015 O O . THR A 1 379 ? -22.682 -3.011 34.203 1.00 95.31 379 THR A O 1
ATOM 3018 N N . ARG A 1 380 ? -23.370 -2.639 32.107 1.00 95.12 380 ARG A N 1
ATOM 3019 C CA . ARG A 1 380 ? -23.348 -1.175 32.231 1.00 95.12 380 ARG A CA 1
ATOM 3020 C C . ARG A 1 380 ? -24.415 -0.663 33.205 1.00 95.12 380 ARG A C 1
ATOM 3022 O O . ARG A 1 380 ? -24.135 0.268 33.958 1.00 95.12 380 ARG A O 1
ATOM 3029 N N . LEU A 1 381 ? -25.611 -1.248 33.189 1.00 95.94 381 LEU A N 1
ATOM 3030 C CA . LEU A 1 381 ? -26.687 -0.912 34.124 1.00 95.94 381 LEU A CA 1
ATOM 3031 C C . LEU A 1 381 ? -26.340 -1.332 35.555 1.00 95.94 381 LEU A C 1
ATOM 3033 O O . LEU A 1 381 ? -26.484 -0.521 36.464 1.00 95.94 381 LEU A O 1
ATOM 3037 N N . GLU A 1 382 ? -25.816 -2.543 35.749 1.00 94.69 382 GLU A N 1
ATOM 3038 C CA . GLU A 1 382 ? -25.332 -3.027 37.049 1.00 94.69 382 GLU A CA 1
ATOM 3039 C C . GLU A 1 382 ? -24.225 -2.127 37.603 1.00 94.69 382 GLU A C 1
ATOM 3041 O O . GLU A 1 382 ? -24.245 -1.760 38.774 1.00 94.69 382 GLU A O 1
ATOM 3046 N N . TRP A 1 383 ? -23.281 -1.708 36.755 1.00 92.75 383 TRP A N 1
ATOM 3047 C CA . TRP A 1 383 ? -22.233 -0.771 37.150 1.00 92.75 383 TRP A CA 1
ATOM 3048 C C . TRP A 1 383 ? -22.809 0.579 37.598 1.00 92.75 383 TRP A C 1
ATOM 3050 O O . TRP A 1 383 ? -22.399 1.109 38.627 1.00 92.75 383 TRP A O 1
ATOM 3060 N N . GLN A 1 384 ? -23.795 1.122 36.875 1.00 92.00 384 GLN A N 1
ATOM 3061 C CA . GLN A 1 384 ? -24.474 2.359 37.280 1.00 92.00 384 GLN A CA 1
ATOM 3062 C C . GLN A 1 384 ? -25.272 2.203 38.577 1.00 92.00 384 GLN A C 1
ATOM 3064 O O . GLN A 1 384 ? -25.306 3.136 39.375 1.00 92.00 384 GLN A O 1
ATOM 3069 N N . GLN A 1 385 ? -25.922 1.057 38.787 1.00 90.88 385 GLN A N 1
ATOM 3070 C CA . GLN A 1 385 ? -26.642 0.770 40.027 1.00 90.88 385 GLN A CA 1
ATOM 3071 C C . GLN A 1 385 ? -25.683 0.691 41.209 1.00 90.88 385 GLN A C 1
ATOM 3073 O O . GLN A 1 385 ? -25.908 1.391 42.186 1.00 90.88 385 GLN A O 1
ATOM 3078 N N . ARG A 1 386 ? -24.563 -0.031 41.079 1.00 86.62 386 ARG A N 1
ATOM 3079 C CA . ARG A 1 386 ? -23.521 -0.074 42.116 1.00 86.62 386 ARG A CA 1
ATOM 3080 C C . ARG A 1 386 ? -22.986 1.311 42.452 1.00 86.62 386 ARG A C 1
ATOM 3082 O O . ARG A 1 386 ? -22.873 1.644 43.616 1.00 86.62 386 ARG A O 1
ATOM 3089 N N . GLN A 1 387 ? -22.745 2.159 41.452 1.00 85.06 387 GLN A N 1
ATOM 3090 C CA . GLN A 1 387 ? -22.329 3.547 41.692 1.00 85.06 387 GLN A CA 1
ATOM 3091 C C . GLN A 1 387 ? -23.371 4.355 42.482 1.00 85.06 387 GLN A C 1
ATOM 3093 O O . GLN A 1 387 ? -23.003 5.184 43.310 1.00 85.06 387 GLN A O 1
ATOM 3098 N N . LYS A 1 388 ? -24.669 4.125 42.243 1.00 85.12 388 LYS A N 1
ATOM 3099 C CA . LYS A 1 388 ? -25.744 4.758 43.021 1.00 85.12 388 LYS A CA 1
ATOM 3100 C C . LYS A 1 388 ? -25.836 4.187 44.432 1.00 85.12 388 LYS A C 1
ATOM 3102 O O . LYS A 1 388 ? -25.932 4.962 45.370 1.00 85.12 388 LYS A O 1
ATOM 3107 N N . GLU A 1 389 ? -25.757 2.870 44.588 1.00 83.44 389 GLU A N 1
ATOM 3108 C CA . GLU A 1 389 ? -25.754 2.200 45.893 1.00 83.44 389 GLU A CA 1
ATOM 3109 C C . GLU A 1 389 ? -24.528 2.586 46.729 1.00 83.44 389 GLU A C 1
ATOM 3111 O O . GLU A 1 389 ? -24.662 2.810 47.925 1.00 83.44 389 GLU A O 1
ATOM 3116 N N . ASP A 1 390 ? -23.356 2.754 46.117 1.00 77.19 390 ASP A N 1
ATOM 3117 C CA . ASP A 1 390 ? -22.149 3.258 46.778 1.00 77.19 390 ASP A CA 1
ATOM 3118 C C . ASP A 1 390 ? -22.304 4.740 47.167 1.00 77.19 390 ASP A C 1
ATOM 3120 O O . ASP A 1 390 ? -21.867 5.151 48.244 1.00 77.19 390 ASP A O 1
ATOM 3124 N N . ALA A 1 391 ? -22.966 5.553 46.335 1.00 73.56 391 ALA A N 1
ATOM 3125 C CA . ALA A 1 391 ? -23.274 6.949 46.655 1.00 73.56 391 ALA A CA 1
ATOM 3126 C C . ALA A 1 391 ? -24.328 7.086 47.773 1.00 73.56 391 ALA A C 1
ATOM 3128 O O . ALA A 1 391 ? -24.210 7.966 48.627 1.00 73.56 391 ALA A O 1
ATOM 3129 N N . GLU A 1 392 ? -25.341 6.217 47.798 1.00 69.06 392 GLU A N 1
ATOM 3130 C CA . GLU A 1 392 ? -26.421 6.211 48.794 1.00 69.06 392 GLU A CA 1
ATOM 3131 C C . GLU A 1 392 ? -25.999 5.513 50.105 1.00 69.06 392 GLU A C 1
ATOM 3133 O O . GLU A 1 392 ? -26.329 5.978 51.199 1.00 69.06 392 GLU A O 1
ATOM 3138 N N . GLY A 1 393 ? -25.214 4.437 50.020 1.00 58.38 393 GLY A N 1
ATOM 3139 C CA . GLY A 1 393 ? -24.659 3.671 51.141 1.00 58.38 393 GLY A CA 1
ATOM 3140 C C . GLY A 1 393 ? -23.419 4.312 51.774 1.00 58.38 393 GLY A C 1
ATOM 3141 O O . GLY A 1 393 ? -23.196 4.180 52.979 1.00 58.38 393 GLY A O 1
ATOM 3142 N N . GLY A 1 394 ? -22.657 5.097 51.007 1.00 51.09 394 GLY A N 1
ATOM 3143 C CA . GLY A 1 394 ? -21.533 5.904 51.491 1.00 51.09 394 GLY A CA 1
ATOM 3144 C C . GLY A 1 394 ? -21.938 7.099 52.362 1.00 51.09 394 GLY A C 1
ATOM 3145 O O . GLY A 1 394 ? -21.083 7.711 53.001 1.00 51.09 394 GLY A O 1
ATOM 3146 N N . ALA A 1 395 ? -23.234 7.412 52.468 1.00 50.31 395 ALA A N 1
ATOM 3147 C CA . ALA A 1 395 ? -23.731 8.535 53.261 1.00 50.31 395 ALA A CA 1
ATOM 3148 C C . ALA A 1 395 ? -23.668 8.323 54.791 1.00 50.31 395 ALA A C 1
ATOM 3150 O O . ALA A 1 395 ? -23.989 9.250 55.535 1.00 50.31 395 ALA A O 1
ATOM 3151 N N . LYS A 1 396 ? -23.287 7.134 55.298 1.00 50.50 396 LYS A N 1
ATOM 3152 C CA . LYS A 1 396 ? -23.389 6.826 56.744 1.00 50.50 396 LYS A CA 1
ATOM 3153 C C . LYS A 1 396 ? -22.126 6.376 57.478 1.00 50.50 396 LYS A C 1
ATOM 3155 O O . LYS A 1 396 ? -22.190 6.254 58.699 1.00 50.50 396 LYS A O 1
ATOM 3160 N N . SER A 1 397 ? -20.964 6.223 56.844 1.00 50.09 397 SER A N 1
ATOM 3161 C CA . SER A 1 397 ? -19.731 6.025 57.625 1.00 50.09 397 SER A CA 1
ATOM 3162 C C . SER A 1 397 ? -18.467 6.467 56.897 1.00 50.09 397 SER A C 1
ATOM 3164 O O . SER A 1 397 ? -17.726 5.658 56.346 1.00 50.09 397 SER A O 1
ATOM 3166 N N . ASN A 1 398 ? -18.168 7.759 56.959 1.00 44.44 398 ASN A N 1
ATOM 3167 C CA . ASN A 1 398 ? -16.846 8.187 57.398 1.00 44.44 398 ASN A CA 1
ATOM 3168 C C . ASN A 1 398 ? -16.846 9.699 57.601 1.00 44.44 398 ASN A C 1
ATOM 3170 O O . ASN A 1 398 ? -17.089 10.462 56.672 1.00 44.44 398 ASN A O 1
ATOM 3174 N N . ASN A 1 399 ? -16.461 10.124 58.802 1.00 47.81 399 ASN A N 1
ATOM 3175 C CA . ASN A 1 399 ? -15.915 11.453 59.082 1.00 47.81 399 ASN A CA 1
ATOM 3176 C C . ASN A 1 399 ? -14.556 11.621 58.363 1.00 47.81 399 ASN A C 1
ATOM 3178 O O . ASN A 1 399 ? -13.547 11.997 58.960 1.00 47.81 399 ASN A O 1
ATOM 3182 N N . GLN A 1 400 ? -14.486 11.304 57.070 1.00 52.66 400 GLN A N 1
ATOM 3183 C CA . GLN A 1 400 ? -13.396 11.757 56.233 1.00 52.66 400 GLN A CA 1
ATOM 3184 C C . GLN A 1 400 ? -13.637 13.243 56.045 1.00 52.66 400 GLN A C 1
ATOM 3186 O O . GLN A 1 400 ? -14.509 13.660 55.285 1.00 52.66 400 GLN A O 1
ATOM 3191 N N . LYS A 1 401 ? -12.890 14.028 56.832 1.00 55.66 401 LYS A N 1
ATOM 3192 C CA . LYS A 1 401 ? -12.595 15.436 56.571 1.00 55.66 401 LYS A CA 1
ATOM 3193 C C . LYS A 1 401 ? -12.656 15.647 55.064 1.00 55.66 401 LYS A C 1
ATOM 3195 O O . LYS A 1 401 ? -11.835 15.063 54.357 1.00 55.66 401 LYS A O 1
ATOM 3200 N N . GLN A 1 402 ? -13.635 16.434 54.612 1.00 49.69 402 GLN A N 1
ATOM 3201 C CA . GLN A 1 402 ? -13.667 16.978 53.259 1.00 49.69 402 GLN A CA 1
ATOM 3202 C C . GLN A 1 402 ? -12.219 17.331 52.901 1.00 49.69 402 GLN A C 1
ATOM 3204 O O . GLN A 1 402 ? -11.615 18.117 53.645 1.00 49.69 402 GLN A O 1
ATOM 3209 N N . PRO A 1 403 ? -11.607 16.669 51.900 1.00 61.50 403 PRO A N 1
ATOM 3210 C CA . PRO A 1 403 ? -10.227 16.949 51.558 1.00 61.50 403 PRO A CA 1
ATOM 3211 C C . PRO A 1 403 ? -10.172 18.443 51.281 1.00 61.50 403 PRO A C 1
ATOM 3213 O O . PRO A 1 403 ? -10.961 18.952 50.483 1.00 61.50 403 PRO A O 1
ATOM 3216 N N . ALA A 1 404 ? -9.321 19.149 52.032 1.00 71.12 404 ALA A N 1
ATOM 3217 C CA . ALA A 1 404 ? -9.166 20.587 51.887 1.00 71.12 404 ALA A CA 1
ATOM 3218 C C . ALA A 1 404 ? -9.053 20.911 50.389 1.00 71.12 404 ALA A C 1
ATOM 3220 O O . ALA A 1 404 ? -8.407 20.134 49.675 1.00 71.12 404 ALA A O 1
ATOM 3221 N N . PRO A 1 405 ? -9.709 21.982 49.902 1.00 77.94 405 PRO A N 1
ATOM 3222 C CA . PRO A 1 405 ? -9.758 22.293 48.480 1.00 77.94 405 PRO A CA 1
ATOM 3223 C C . PRO A 1 405 ? -8.344 22.204 47.913 1.00 77.94 405 PRO A C 1
ATOM 3225 O O . PRO A 1 405 ? -7.452 22.935 48.350 1.00 77.94 405 PRO A O 1
ATOM 3228 N N . LYS A 1 406 ? -8.130 21.228 47.019 1.00 82.56 406 LYS A N 1
ATOM 3229 C CA . LYS A 1 406 ? -6.814 20.959 46.441 1.00 82.56 406 LYS A CA 1
ATOM 3230 C C . LYS A 1 406 ? -6.326 22.264 45.828 1.00 82.56 406 LYS A C 1
ATOM 3232 O O . LYS A 1 406 ? -6.977 22.823 44.946 1.00 82.56 406 LYS A O 1
ATOM 3237 N N . THR A 1 407 ? -5.203 22.769 46.322 1.00 89.88 407 THR A N 1
ATOM 3238 C CA . THR A 1 407 ? -4.553 23.916 45.699 1.00 89.88 407 THR A CA 1
ATOM 3239 C C . THR A 1 407 ? -4.179 23.530 44.272 1.00 89.88 407 THR A C 1
ATOM 3241 O O . THR A 1 407 ? -3.887 22.363 43.994 1.00 89.88 407 THR A O 1
ATOM 3244 N N . TRP A 1 408 ? -4.180 24.498 43.354 1.00 91.81 408 TRP A N 1
ATOM 3245 C CA . TRP A 1 408 ? -3.802 24.250 41.957 1.00 91.81 408 TRP A CA 1
ATOM 3246 C C . TRP A 1 408 ? -2.445 23.533 41.877 1.00 91.81 408 TRP A C 1
ATOM 3248 O O . TRP A 1 408 ? -2.276 22.597 41.108 1.00 91.81 408 TRP A O 1
ATOM 3258 N N . GLN A 1 409 ? -1.521 23.880 42.771 1.00 89.81 409 GLN A N 1
ATOM 3259 C CA . GLN A 1 409 ? -0.217 23.238 42.893 1.00 89.81 409 GLN A CA 1
ATOM 3260 C C . GLN A 1 409 ? -0.306 21.719 43.114 1.00 89.81 409 GLN A C 1
ATOM 3262 O O . GLN A 1 409 ? 0.360 20.964 42.419 1.00 89.81 409 GLN A O 1
ATOM 3267 N N . HIS A 1 410 ? -1.205 21.246 43.980 1.00 90.06 410 HIS A N 1
ATOM 3268 C CA . HIS A 1 410 ? -1.401 19.811 44.190 1.00 90.06 410 HIS A CA 1
ATOM 3269 C C . HIS A 1 410 ? -2.002 19.112 42.960 1.00 90.06 410 HIS A C 1
ATOM 3271 O O . HIS A 1 410 ? -1.643 17.979 42.654 1.00 90.06 410 HIS A O 1
ATOM 3277 N N . VAL A 1 411 ? -2.892 19.790 42.225 1.00 92.81 411 VAL A N 1
ATOM 3278 C CA . VAL A 1 411 ? -3.446 19.277 40.958 1.00 92.81 411 VAL A CA 1
ATOM 3279 C C . VAL A 1 411 ? -2.361 19.190 39.882 1.00 92.81 411 VAL A C 1
ATOM 3281 O O . VAL A 1 411 ? -2.303 18.208 39.143 1.00 92.81 411 VAL A O 1
ATOM 3284 N N . GLN A 1 412 ? -1.483 20.193 39.811 1.00 93.38 412 GLN A N 1
ATOM 3285 C CA . GLN A 1 412 ? -0.341 20.214 38.902 1.00 93.38 412 GLN A CA 1
ATOM 3286 C C . GLN A 1 412 ? 0.645 19.084 39.217 1.00 93.38 412 GLN A C 1
ATOM 3288 O O . GLN A 1 412 ? 1.050 18.371 38.301 1.00 93.38 412 GLN A O 1
ATOM 3293 N N . ASP A 1 413 ? 0.984 18.883 40.490 1.00 94.44 413 ASP A N 1
ATOM 3294 C CA . ASP A 1 413 ? 1.892 17.819 40.925 1.00 94.44 413 ASP A CA 1
ATOM 3295 C C . ASP A 1 413 ? 1.299 16.428 40.655 1.00 94.44 413 ASP A C 1
ATOM 3297 O O . ASP A 1 413 ? 1.983 15.545 40.139 1.00 94.44 413 ASP A O 1
ATOM 3301 N N . GLU A 1 414 ? 0.003 16.233 40.924 1.00 95.06 414 GLU A N 1
ATOM 3302 C CA . GLU A 1 414 ? -0.703 14.981 40.632 1.00 95.06 414 GLU A CA 1
ATOM 3303 C C . GLU A 1 414 ? -0.738 14.692 39.122 1.00 95.06 414 GLU A C 1
ATOM 3305 O O . GLU A 1 414 ? -0.518 13.557 38.693 1.00 95.06 414 GLU A O 1
ATOM 3310 N N . PHE A 1 415 ? -0.970 15.718 38.300 1.00 96.25 415 PHE A N 1
ATOM 3311 C CA . PHE A 1 415 ? -0.938 15.594 36.846 1.00 96.25 415 PHE A CA 1
ATOM 3312 C C . PHE A 1 415 ? 0.463 15.243 36.334 1.00 96.25 415 PHE A C 1
ATOM 3314 O O . PHE A 1 415 ? 0.613 14.275 35.587 1.00 96.25 415 PHE A O 1
ATOM 3321 N N . LEU A 1 416 ? 1.494 15.983 36.751 1.00 96.50 416 LEU A N 1
ATOM 3322 C CA . LEU A 1 416 ? 2.877 15.727 36.340 1.00 96.50 416 LEU A CA 1
ATOM 3323 C C . LEU A 1 416 ? 3.356 14.347 36.803 1.00 96.50 416 LEU A C 1
ATOM 3325 O O . LEU A 1 416 ? 4.004 13.643 36.030 1.00 96.50 416 LEU A O 1
ATOM 3329 N N . GLY A 1 417 ? 2.967 13.919 38.006 1.00 96.38 417 GLY A N 1
ATOM 3330 C CA . GLY A 1 417 ? 3.242 12.574 38.506 1.00 96.38 417 GLY A CA 1
ATOM 3331 C C . GLY A 1 417 ? 2.596 11.484 37.647 1.00 96.38 417 GLY A C 1
ATOM 3332 O O . GLY A 1 417 ? 3.258 10.513 37.284 1.00 96.38 417 GLY A O 1
ATOM 3333 N N . ARG A 1 418 ? 1.330 11.658 37.239 1.00 94.44 418 ARG A N 1
ATOM 3334 C CA . ARG A 1 418 ? 0.656 10.725 36.315 1.00 94.44 418 ARG A CA 1
ATOM 3335 C C . ARG A 1 418 ? 1.325 10.686 34.941 1.00 94.44 418 ARG A C 1
ATOM 3337 O O . ARG A 1 418 ? 1.461 9.606 34.379 1.00 94.44 418 ARG A O 1
ATOM 3344 N N . VAL A 1 419 ? 1.761 11.831 34.414 1.00 96.44 419 VAL A N 1
ATOM 3345 C CA . VAL A 1 419 ? 2.476 11.902 33.126 1.00 96.44 419 VAL A CA 1
ATOM 3346 C C . VAL A 1 419 ? 3.827 11.186 33.201 1.00 96.44 419 VAL A C 1
ATOM 3348 O O . VAL A 1 419 ? 4.172 10.446 32.283 1.00 96.44 419 VAL A O 1
ATOM 3351 N N . GLN A 1 420 ? 4.576 11.358 34.291 1.00 95.62 420 GLN A N 1
ATOM 3352 C CA . GLN A 1 420 ? 5.846 10.655 34.501 1.00 95.62 420 GLN A CA 1
ATOM 3353 C C . GLN A 1 420 ? 5.651 9.141 34.643 1.00 95.62 420 GLN A C 1
ATOM 3355 O O . GLN A 1 420 ? 6.388 8.373 34.025 1.00 95.62 420 GLN A O 1
ATOM 3360 N N . LEU A 1 421 ? 4.634 8.709 35.395 1.00 96.12 421 LEU A N 1
ATOM 3361 C CA . LEU A 1 421 ? 4.274 7.293 35.507 1.00 96.12 421 LEU A CA 1
ATOM 3362 C C . LEU A 1 421 ? 3.863 6.696 34.155 1.00 96.12 421 LEU A C 1
ATOM 3364 O O . LEU A 1 421 ? 4.319 5.607 33.822 1.00 96.12 421 LEU A O 1
ATOM 3368 N N . ASP A 1 422 ? 3.065 7.410 33.354 1.00 96.69 422 ASP A N 1
ATOM 3369 C CA . ASP A 1 422 ? 2.683 6.970 32.004 1.00 96.69 422 ASP A CA 1
ATOM 3370 C C . ASP A 1 422 ? 3.906 6.869 31.076 1.00 96.69 422 ASP A C 1
ATOM 3372 O O . ASP A 1 422 ? 4.047 5.894 30.341 1.00 96.69 422 ASP A O 1
ATOM 3376 N N . MET A 1 423 ? 4.843 7.822 31.150 1.00 92.19 423 MET A N 1
ATOM 3377 C CA . MET A 1 423 ? 6.120 7.735 30.431 1.00 92.19 423 MET A CA 1
ATOM 3378 C C . MET A 1 423 ? 6.907 6.477 30.815 1.00 92.19 423 MET A C 1
ATOM 3380 O O . MET A 1 423 ? 7.276 5.704 29.931 1.00 92.19 423 MET A O 1
ATOM 3384 N N . MET A 1 424 ? 7.103 6.228 32.113 1.00 93.31 424 MET A N 1
ATOM 3385 C CA . MET A 1 424 ? 7.802 5.031 32.592 1.00 93.31 424 MET A CA 1
ATOM 3386 C C . MET A 1 424 ? 7.086 3.739 32.186 1.00 93.31 424 MET A C 1
ATOM 3388 O O . MET A 1 424 ? 7.726 2.761 31.804 1.00 93.31 424 MET A O 1
ATOM 3392 N N . GLN A 1 425 ? 5.753 3.717 32.234 1.00 92.88 425 GLN A N 1
ATOM 3393 C CA . GLN A 1 425 ? 4.966 2.549 31.849 1.00 92.88 425 GLN A CA 1
ATOM 3394 C C . GLN A 1 425 ? 5.056 2.274 30.341 1.00 92.88 425 GLN A C 1
ATOM 3396 O O . GLN A 1 425 ? 5.114 1.114 29.922 1.00 92.88 425 GLN A O 1
ATOM 3401 N N . ARG A 1 426 ? 5.122 3.318 29.506 1.00 93.00 426 ARG A N 1
ATOM 3402 C CA . ARG A 1 426 ? 5.377 3.187 28.063 1.00 93.00 426 ARG A CA 1
ATOM 3403 C C . ARG A 1 426 ? 6.780 2.668 27.766 1.00 93.00 426 ARG A C 1
ATOM 3405 O O . ARG A 1 426 ? 6.933 1.870 26.849 1.00 93.00 426 ARG A O 1
ATOM 3412 N N . GLU A 1 427 ? 7.785 3.087 28.527 1.00 91.69 427 GLU A N 1
ATOM 3413 C CA . GLU A 1 427 ? 9.154 2.571 28.394 1.00 91.69 427 GLU A CA 1
ATOM 3414 C C . GLU A 1 427 ? 9.228 1.090 28.785 1.00 91.69 427 GLU A C 1
ATOM 3416 O O . GLU A 1 427 ? 9.647 0.267 27.974 1.00 91.69 427 GLU A O 1
ATOM 3421 N N . LEU A 1 428 ? 8.697 0.724 29.955 1.00 91.19 428 LEU A N 1
ATOM 3422 C CA . LEU A 1 428 ? 8.637 -0.668 30.414 1.00 91.19 428 LEU A CA 1
ATOM 3423 C C . LEU A 1 428 ? 7.855 -1.573 29.454 1.00 91.19 428 LEU A C 1
ATOM 3425 O O . LEU A 1 428 ? 8.302 -2.672 29.134 1.00 91.19 428 LEU A O 1
ATOM 3429 N N . SER A 1 429 ? 6.691 -1.124 28.974 1.00 92.38 429 SER A N 1
ATOM 3430 C CA . SER A 1 429 ? 5.892 -1.900 28.014 1.00 92.38 429 SER A CA 1
ATOM 3431 C C . SER A 1 429 ? 6.589 -2.038 26.665 1.00 92.38 429 SER A C 1
ATOM 3433 O O . SER A 1 429 ? 6.536 -3.108 26.068 1.00 92.38 429 SER A O 1
ATOM 3435 N N . LYS A 1 430 ? 7.289 -1.002 26.193 1.00 93.62 430 LYS A N 1
ATOM 3436 C CA . LYS A 1 430 ? 8.097 -1.079 24.973 1.00 93.62 430 LYS A CA 1
ATOM 3437 C C . LYS A 1 430 ? 9.207 -2.121 25.106 1.00 93.62 430 LYS A C 1
ATOM 3439 O O . LYS A 1 430 ? 9.404 -2.890 24.169 1.00 93.62 430 LYS A O 1
ATOM 3444 N N . ASP A 1 431 ? 9.893 -2.168 26.242 1.00 87.94 431 ASP A N 1
ATOM 3445 C CA . ASP A 1 431 ? 10.967 -3.136 26.478 1.00 87.94 431 ASP A CA 1
ATOM 3446 C C . ASP A 1 431 ? 10.432 -4.569 26.589 1.00 87.94 431 ASP A C 1
ATOM 3448 O O . ASP A 1 431 ? 10.990 -5.473 25.967 1.00 87.94 431 ASP A O 1
ATOM 3452 N N . LEU A 1 432 ? 9.304 -4.769 27.279 1.00 92.00 432 LEU A N 1
ATOM 3453 C CA . LEU A 1 432 ? 8.592 -6.053 27.321 1.00 92.00 432 LEU A CA 1
ATOM 3454 C C . LEU A 1 432 ? 8.174 -6.519 25.922 1.00 92.00 432 LEU A C 1
ATOM 3456 O O . LEU A 1 432 ? 8.475 -7.647 25.540 1.00 92.00 432 LEU A O 1
ATOM 3460 N N . ILE A 1 433 ? 7.559 -5.637 25.127 1.00 89.38 433 ILE A N 1
ATOM 3461 C CA . ILE A 1 433 ? 7.157 -5.942 23.747 1.00 89.38 433 ILE A CA 1
ATOM 3462 C C . ILE A 1 433 ? 8.379 -6.295 22.898 1.00 89.38 433 ILE A C 1
ATOM 3464 O O . ILE A 1 433 ? 8.328 -7.241 22.119 1.00 89.38 433 ILE A O 1
ATOM 3468 N N . LEU A 1 434 ? 9.491 -5.562 23.028 1.00 88.50 434 LEU A N 1
ATOM 3469 C CA . LEU A 1 434 ? 10.734 -5.879 22.320 1.00 88.50 434 LEU A CA 1
ATOM 3470 C C . LEU A 1 434 ? 11.302 -7.235 22.755 1.00 88.50 434 LEU A C 1
ATOM 3472 O O . LEU A 1 434 ? 11.810 -7.987 21.920 1.00 88.50 434 LEU A O 1
ATOM 3476 N N . GLN A 1 435 ? 11.202 -7.575 24.037 1.00 90.12 435 GLN A N 1
ATOM 3477 C CA . GLN A 1 435 ? 11.649 -8.860 24.556 1.00 90.12 435 GLN A CA 1
ATOM 3478 C C . GLN A 1 435 ? 10.783 -10.013 24.028 1.00 90.12 435 GLN A C 1
ATOM 3480 O O . GLN A 1 435 ? 11.328 -11.008 23.556 1.00 90.12 435 GLN A O 1
ATOM 3485 N N . GLU A 1 436 ? 9.459 -9.869 24.018 1.00 90.62 436 GLU A N 1
ATOM 3486 C CA . GLU A 1 436 ? 8.547 -10.842 23.401 1.00 90.62 436 GLU A CA 1
ATOM 3487 C C . GLU A 1 436 ? 8.824 -10.986 21.901 1.00 90.62 436 GLU A C 1
ATOM 3489 O O . GLU A 1 436 ? 9.031 -12.097 21.415 1.00 90.62 436 GLU A O 1
ATOM 3494 N N . LEU A 1 437 ? 8.969 -9.872 21.174 1.00 86.12 437 LEU A N 1
ATOM 3495 C CA . LEU A 1 437 ? 9.307 -9.898 19.748 1.00 86.12 437 LEU A CA 1
ATOM 3496 C C . LEU A 1 437 ? 10.629 -10.621 19.485 1.00 86.12 437 LEU A C 1
ATOM 3498 O O . LEU A 1 437 ? 10.742 -11.345 18.500 1.00 86.12 437 LEU A O 1
ATOM 3502 N N . THR A 1 438 ? 11.639 -10.437 20.337 1.00 85.19 438 THR A N 1
ATOM 3503 C CA . THR A 1 438 ? 12.937 -11.110 20.169 1.00 85.19 438 THR A CA 1
ATOM 3504 C C . THR A 1 438 ? 12.884 -12.598 20.504 1.00 85.19 438 THR A C 1
ATOM 3506 O O . THR A 1 438 ? 13.630 -13.362 19.891 1.00 85.19 438 THR A O 1
ATOM 3509 N N . GLN A 1 439 ? 11.996 -13.020 21.410 1.00 86.06 439 GLN A N 1
ATOM 3510 C CA . GLN A 1 439 ? 11.723 -14.434 21.686 1.00 86.06 439 GLN A CA 1
ATOM 3511 C C . GLN A 1 439 ? 10.937 -15.098 20.545 1.00 86.06 439 GLN A C 1
ATOM 3513 O O . GLN A 1 439 ? 11.259 -16.218 20.152 1.00 86.06 439 GLN A O 1
ATOM 3518 N N . GLU A 1 440 ? 9.943 -14.409 19.976 1.00 85.00 440 GLU A N 1
ATOM 3519 C CA . GLU A 1 440 ? 9.119 -14.930 18.876 1.00 85.00 440 GLU A CA 1
ATOM 3520 C C . GLU A 1 440 ? 9.834 -14.883 17.516 1.00 85.00 440 GLU A C 1
ATOM 3522 O O . GLU A 1 440 ? 9.597 -15.720 16.636 1.00 85.00 440 GLU A O 1
ATOM 3527 N N . CYS A 1 441 ? 10.757 -13.937 17.325 1.00 77.31 441 CYS A N 1
ATOM 3528 C CA . CYS A 1 441 ? 11.578 -13.861 16.123 1.00 77.31 441 CYS A CA 1
ATOM 3529 C C . CYS A 1 441 ? 12.667 -14.940 16.130 1.00 77.31 441 CYS A C 1
ATOM 3531 O O . CYS A 1 441 ? 13.831 -14.693 16.438 1.00 77.31 441 CYS A O 1
ATOM 3533 N N . THR A 1 442 ? 12.305 -16.133 15.656 1.00 74.38 442 THR A N 1
ATOM 3534 C CA . THR A 1 442 ? 13.255 -17.216 15.321 1.00 74.38 442 THR A CA 1
ATOM 3535 C C . THR A 1 442 ? 14.283 -16.804 14.261 1.00 74.38 442 THR A C 1
ATOM 3537 O O . THR A 1 442 ? 15.351 -17.405 14.141 1.00 74.38 442 THR A O 1
ATOM 3540 N N . PHE A 1 443 ? 13.981 -15.759 13.487 1.00 73.81 443 PHE A N 1
ATOM 3541 C CA . PHE A 1 443 ? 14.887 -15.186 12.508 1.00 73.81 443 PHE A CA 1
ATOM 3542 C C . PHE A 1 443 ? 15.668 -14.020 13.116 1.00 73.81 443 PHE A C 1
ATOM 3544 O O . PHE A 1 443 ? 15.239 -12.869 13.072 1.00 73.81 443 PHE A O 1
ATOM 3551 N N . GLN A 1 444 ? 16.853 -14.322 13.642 1.00 70.94 444 GLN A N 1
ATOM 3552 C CA . GLN A 1 444 ? 17.853 -13.317 13.985 1.00 70.94 444 GLN A CA 1
ATOM 3553 C C . GLN A 1 444 ? 18.815 -13.176 12.801 1.00 70.94 444 GLN A C 1
ATOM 3555 O O . GLN A 1 444 ? 19.713 -14.009 12.641 1.00 70.94 444 GLN A O 1
ATOM 3560 N N . PRO A 1 445 ? 18.643 -12.176 11.914 1.00 76.38 445 PRO A N 1
ATOM 3561 C CA . PRO A 1 445 ? 19.565 -11.994 10.808 1.00 76.38 445 PRO A CA 1
ATOM 3562 C C . PRO A 1 445 ? 20.949 -11.674 11.370 1.00 76.38 445 PRO A C 1
ATOM 3564 O O . PRO A 1 445 ? 21.203 -10.573 11.858 1.00 76.38 445 PRO A O 1
ATOM 3567 N N . VAL A 1 446 ? 21.867 -12.636 11.277 1.00 75.62 446 VAL A N 1
ATOM 3568 C CA . VAL A 1 446 ? 23.269 -12.402 11.606 1.00 75.62 446 VAL A CA 1
ATOM 3569 C C . VAL A 1 446 ? 23.821 -11.461 10.546 1.00 75.62 446 VAL A C 1
ATOM 3571 O O . VAL A 1 446 ? 24.115 -11.847 9.411 1.00 75.62 446 VAL A O 1
ATOM 3574 N N . ILE A 1 447 ? 23.932 -10.185 10.907 1.00 71.12 447 ILE A N 1
ATOM 3575 C CA . ILE A 1 447 ? 24.619 -9.195 10.091 1.00 71.12 447 ILE A CA 1
ATOM 3576 C C . ILE A 1 447 ? 26.064 -9.674 9.978 1.00 71.12 447 ILE A C 1
ATOM 3578 O O . ILE A 1 447 ? 26.804 -9.666 10.961 1.00 71.12 447 ILE A O 1
ATOM 3582 N N . SER A 1 448 ? 26.451 -10.124 8.782 1.00 79.44 448 SER A N 1
ATOM 3583 C CA . SER A 1 448 ? 27.826 -10.555 8.514 1.00 79.44 448 SER A CA 1
ATOM 3584 C C . SER A 1 448 ? 28.816 -9.493 8.998 1.00 79.44 448 SER A C 1
ATOM 3586 O O . SER A 1 448 ? 28.562 -8.298 8.829 1.00 79.44 448 SER A O 1
ATOM 3588 N N . ASP A 1 449 ? 29.971 -9.890 9.530 1.00 75.75 449 ASP A N 1
ATOM 3589 C CA . ASP A 1 449 ? 30.965 -8.926 10.027 1.00 75.75 449 ASP A CA 1
ATOM 3590 C C . ASP A 1 449 ? 31.418 -7.937 8.946 1.00 75.75 449 ASP A C 1
ATOM 3592 O O . ASP A 1 449 ? 31.783 -6.801 9.236 1.00 75.75 449 ASP A O 1
ATOM 3596 N N . ARG A 1 450 ? 31.305 -8.316 7.669 1.00 76.12 450 ARG A N 1
ATOM 3597 C CA . ARG A 1 450 ? 31.515 -7.409 6.537 1.00 76.12 450 ARG A CA 1
ATOM 3598 C C . ARG A 1 450 ? 30.507 -6.256 6.499 1.00 76.12 450 ARG A C 1
ATOM 3600 O O . ARG A 1 450 ? 30.887 -5.142 6.157 1.00 76.12 450 ARG A O 1
ATOM 3607 N N . ALA A 1 451 ? 29.244 -6.519 6.818 1.00 72.38 451 ALA A N 1
ATOM 3608 C CA . ALA A 1 451 ? 28.205 -5.500 6.912 1.00 72.38 451 ALA A CA 1
ATOM 3609 C C . ALA A 1 451 ? 28.348 -4.651 8.185 1.00 72.38 451 ALA A C 1
ATOM 3611 O O . ALA A 1 451 ? 28.072 -3.462 8.120 1.00 72.38 451 ALA A O 1
ATOM 3612 N N . LYS A 1 452 ? 28.877 -5.207 9.287 1.00 73.56 452 LYS A N 1
ATOM 3613 C CA . LYS A 1 452 ? 29.253 -4.418 10.477 1.00 73.56 452 LYS A CA 1
ATOM 3614 C C . LYS A 1 452 ? 30.430 -3.469 10.206 1.00 73.56 452 LYS A C 1
ATOM 3616 O O . LYS A 1 452 ? 30.442 -2.348 10.692 1.00 73.56 452 LYS A O 1
ATOM 3621 N N . ARG A 1 453 ? 31.408 -3.900 9.397 1.00 76.19 453 ARG A N 1
ATOM 3622 C CA . ARG A 1 453 ? 32.564 -3.076 8.979 1.00 76.19 453 ARG A CA 1
ATOM 3623 C C . ARG A 1 453 ? 32.225 -2.036 7.915 1.00 76.19 453 ARG A C 1
ATOM 3625 O O . ARG A 1 453 ? 32.974 -1.080 7.734 1.00 76.19 453 ARG A O 1
ATOM 3632 N N . LEU A 1 454 ? 31.122 -2.215 7.189 1.00 73.88 454 LEU A N 1
ATOM 3633 C CA . LEU A 1 454 ? 30.557 -1.152 6.372 1.00 73.88 454 LEU A CA 1
ATOM 3634 C C . LEU A 1 454 ? 29.960 -0.131 7.339 1.00 73.88 454 LEU A C 1
ATOM 3636 O O . LEU A 1 454 ? 28.793 -0.235 7.702 1.00 73.88 454 LEU A O 1
ATOM 3640 N N . GLN A 1 455 ? 30.769 0.855 7.736 1.00 66.94 455 GLN A N 1
ATOM 3641 C CA . GLN A 1 455 ? 30.291 2.096 8.339 1.00 66.94 455 GLN A CA 1
ATOM 3642 C C . GLN A 1 455 ? 29.433 2.819 7.299 1.00 66.94 455 GLN A C 1
ATOM 3644 O O . GLN A 1 455 ? 29.840 3.745 6.597 1.00 66.94 455 GLN A O 1
ATOM 3649 N N . LEU A 1 456 ? 28.217 2.320 7.130 1.00 63.81 456 LEU A N 1
ATOM 3650 C CA . LEU A 1 456 ? 27.136 3.059 6.540 1.00 63.81 456 LEU A CA 1
ATOM 3651 C C . LEU A 1 456 ? 26.886 4.157 7.573 1.00 63.81 456 LEU A C 1
ATOM 3653 O O . LEU A 1 456 ? 26.180 3.902 8.543 1.00 63.81 456 LEU A O 1
ATOM 3657 N N . GLY A 1 457 ? 27.523 5.322 7.402 1.00 75.06 457 GLY A N 1
ATOM 3658 C CA . GLY A 1 457 ? 27.330 6.488 8.272 1.00 75.06 457 GLY A CA 1
ATOM 3659 C C . GLY A 1 457 ? 25.848 6.797 8.481 1.00 75.06 457 GLY A C 1
ATOM 3660 O O . GLY A 1 457 ? 24.991 6.187 7.826 1.00 75.06 457 GLY A O 1
ATOM 3661 N N . ASP A 1 458 ? 25.535 7.713 9.390 1.00 85.25 458 ASP A N 1
ATOM 3662 C CA . ASP A 1 458 ? 24.163 7.957 9.835 1.00 85.25 458 ASP A CA 1
ATOM 3663 C C . ASP A 1 458 ? 23.166 8.047 8.681 1.00 85.25 458 ASP A C 1
ATOM 3665 O O . ASP A 1 458 ? 23.477 8.493 7.569 1.00 85.25 458 ASP A O 1
ATOM 3669 N N . PHE A 1 459 ? 21.934 7.600 8.937 1.00 82.06 459 PHE A N 1
ATOM 3670 C CA . PHE A 1 459 ? 20.870 7.609 7.933 1.00 82.06 459 PHE A CA 1
ATOM 3671 C C . PHE A 1 459 ? 20.762 8.970 7.229 1.00 82.06 459 PHE A C 1
ATOM 3673 O O . PHE A 1 459 ? 20.661 9.028 6.002 1.00 82.06 459 PHE A O 1
ATOM 3680 N N . ASP A 1 460 ? 20.896 10.049 7.995 1.00 83.56 460 ASP A N 1
ATOM 3681 C CA . ASP A 1 460 ? 20.906 11.423 7.507 1.00 83.56 460 ASP A CA 1
ATOM 3682 C C . ASP A 1 460 ? 22.046 11.720 6.528 1.00 83.56 460 ASP A C 1
ATOM 3684 O O . ASP A 1 460 ? 21.857 12.439 5.546 1.00 83.56 460 ASP A O 1
ATOM 3688 N N . GLU A 1 461 ? 23.236 11.178 6.762 1.00 83.19 461 GLU A N 1
ATOM 3689 C CA . GLU A 1 461 ? 24.387 11.371 5.888 1.00 83.19 461 GLU A CA 1
ATOM 3690 C C . GLU A 1 461 ? 24.222 10.595 4.577 1.00 83.19 461 GLU A C 1
ATOM 3692 O O . GLU A 1 461 ? 24.496 11.116 3.489 1.00 83.19 461 GLU A O 1
ATOM 3697 N N . ARG A 1 462 ? 23.668 9.378 4.657 1.00 84.38 462 ARG A N 1
ATOM 3698 C CA . ARG A 1 462 ? 23.283 8.595 3.473 1.00 84.38 462 ARG A CA 1
ATOM 3699 C C . ARG A 1 462 ? 22.211 9.309 2.659 1.00 84.38 462 ARG A C 1
ATOM 3701 O O . ARG A 1 462 ? 22.323 9.366 1.434 1.00 84.38 462 ARG A O 1
ATOM 3708 N N . LEU A 1 463 ? 21.216 9.895 3.323 1.00 91.56 463 LEU A N 1
ATOM 3709 C CA . LEU A 1 463 ? 20.158 10.667 2.679 1.00 91.56 463 LEU A CA 1
ATOM 3710 C C . LEU A 1 463 ? 20.719 11.916 1.988 1.00 91.56 463 LEU A C 1
ATOM 3712 O O . LEU A 1 463 ? 20.394 12.162 0.828 1.00 91.56 463 LEU A O 1
ATOM 3716 N N . ARG A 1 464 ? 21.614 12.668 2.644 1.00 90.75 464 ARG A N 1
ATOM 3717 C CA . ARG A 1 464 ? 22.299 13.817 2.022 1.00 90.75 464 ARG A CA 1
ATOM 3718 C C . ARG A 1 464 ? 23.089 13.399 0.786 1.00 90.75 464 ARG A C 1
ATOM 3720 O O . ARG A 1 464 ? 22.977 14.049 -0.250 1.00 90.75 464 ARG A O 1
ATOM 3727 N N . ARG A 1 465 ? 23.839 12.297 0.867 1.00 89.56 465 ARG A N 1
ATOM 3728 C CA . ARG A 1 465 ? 24.613 11.770 -0.265 1.00 89.56 465 ARG A CA 1
ATOM 3729 C C . ARG A 1 465 ? 23.705 11.340 -1.423 1.00 89.56 465 ARG A C 1
ATOM 3731 O O . ARG A 1 465 ? 24.036 11.600 -2.577 1.00 89.56 465 ARG A O 1
ATOM 3738 N N . ASP A 1 466 ? 22.549 10.733 -1.145 1.00 93.38 466 ASP A N 1
ATOM 3739 C CA . ASP A 1 466 ? 21.576 10.381 -2.190 1.00 93.38 466 ASP A CA 1
ATOM 3740 C C . ASP A 1 466 ? 20.950 11.622 -2.845 1.00 93.38 466 ASP A C 1
ATOM 3742 O O . ASP A 1 466 ? 20.852 11.687 -4.072 1.00 93.38 466 ASP A O 1
ATOM 3746 N N . LEU A 1 467 ? 20.580 12.634 -2.054 1.00 94.19 467 LEU A N 1
ATOM 3747 C CA . LEU A 1 467 ? 20.049 13.897 -2.572 1.00 94.19 467 LEU A CA 1
ATOM 3748 C C . LEU A 1 467 ? 21.072 14.627 -3.451 1.00 94.19 467 LEU A C 1
ATOM 3750 O O . LEU A 1 467 ? 20.724 15.063 -4.5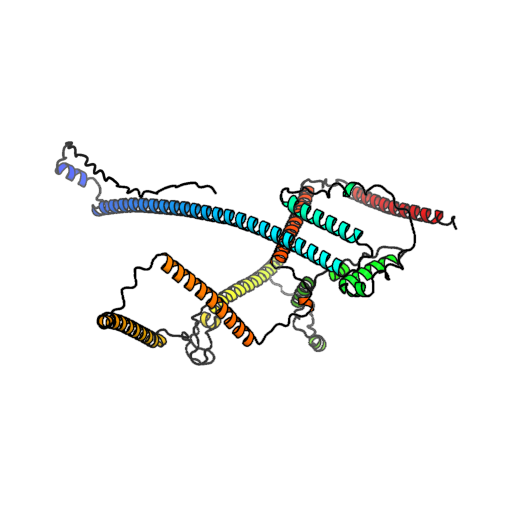50 1.00 94.19 467 LEU A O 1
ATOM 3754 N N . GLU A 1 468 ? 22.337 14.683 -3.033 1.00 96.25 468 GLU A N 1
ATOM 3755 C CA . GLU A 1 468 ? 23.417 15.269 -3.832 1.00 96.25 468 GLU A CA 1
ATOM 3756 C C . GLU A 1 468 ? 23.623 14.491 -5.142 1.00 96.25 468 GLU A C 1
ATOM 3758 O O . GLU A 1 468 ? 23.667 15.070 -6.226 1.00 96.25 468 GLU A O 1
ATOM 3763 N N . ASN A 1 469 ? 23.604 13.157 -5.093 1.00 93.44 469 ASN A N 1
ATOM 3764 C CA . ASN A 1 469 ? 23.676 12.323 -6.295 1.00 93.44 469 ASN A CA 1
ATOM 3765 C C . ASN A 1 469 ? 22.477 12.522 -7.240 1.00 93.44 469 ASN A C 1
ATOM 3767 O O . ASN A 1 469 ? 22.612 12.416 -8.464 1.00 93.44 469 ASN A O 1
ATOM 3771 N N . ARG A 1 470 ? 21.272 12.779 -6.713 1.00 94.31 470 ARG A N 1
ATOM 3772 C CA . ARG A 1 470 ? 20.105 13.145 -7.537 1.00 94.31 470 ARG A CA 1
ATOM 3773 C C . ARG A 1 470 ? 20.306 14.511 -8.189 1.00 94.31 470 ARG A C 1
ATOM 3775 O O . ARG A 1 470 ? 20.023 14.636 -9.381 1.00 94.31 470 ARG A O 1
ATOM 3782 N N . ARG A 1 471 ? 20.847 15.487 -7.457 1.00 94.94 471 ARG A N 1
ATOM 3783 C CA . ARG A 1 471 ? 21.169 16.823 -7.972 1.00 94.94 471 ARG A CA 1
ATOM 3784 C C . ARG A 1 471 ? 22.206 16.764 -9.097 1.00 94.94 471 ARG A C 1
ATOM 3786 O O . ARG A 1 471 ? 21.942 17.275 -10.183 1.00 94.94 471 ARG A O 1
ATOM 3793 N N . ILE A 1 472 ? 23.309 16.042 -8.895 1.00 93.75 472 ILE A N 1
ATOM 3794 C CA . ILE A 1 472 ? 24.356 15.841 -9.911 1.00 93.75 472 ILE A CA 1
ATOM 3795 C C . ILE A 1 472 ? 23.775 15.197 -11.177 1.00 93.75 472 ILE A C 1
ATOM 3797 O O . ILE A 1 472 ? 24.045 15.654 -12.287 1.00 93.75 472 ILE A O 1
ATOM 3801 N N . ARG A 1 473 ? 22.923 14.170 -11.041 1.00 94.81 473 ARG A N 1
ATOM 3802 C CA . ARG A 1 473 ? 22.257 13.545 -12.199 1.00 94.81 473 ARG A CA 1
ATOM 3803 C C . ARG A 1 473 ? 21.360 14.529 -12.948 1.00 94.81 473 ARG A C 1
ATOM 3805 O O . ARG A 1 473 ? 21.379 14.549 -14.175 1.00 94.81 473 ARG A O 1
ATOM 3812 N N . GLN A 1 474 ? 20.594 15.358 -12.241 1.00 94.62 474 GLN A N 1
ATOM 3813 C CA . GLN A 1 474 ? 19.772 16.391 -12.876 1.00 94.62 474 GLN A CA 1
ATOM 3814 C C . GLN A 1 474 ? 20.621 17.425 -13.625 1.00 94.62 474 GLN A C 1
ATOM 3816 O O . GLN A 1 474 ? 20.256 17.827 -14.730 1.00 94.62 474 GLN A O 1
ATOM 3821 N N . GLU A 1 475 ? 21.765 17.831 -13.072 1.00 94.38 475 GLU A N 1
ATOM 3822 C CA . GLU A 1 475 ? 22.704 18.725 -13.756 1.00 94.38 475 GLU A CA 1
ATOM 3823 C C . GLU A 1 475 ? 23.299 18.078 -15.010 1.00 94.38 475 GLU A C 1
ATOM 3825 O O . GLU A 1 475 ? 23.305 18.702 -16.072 1.00 94.38 475 GLU A O 1
ATOM 3830 N N . GLN A 1 476 ? 23.701 16.807 -14.932 1.00 93.75 476 GLN A N 1
ATOM 3831 C CA . GLN A 1 476 ? 24.169 16.041 -16.090 1.00 93.75 476 GLN A CA 1
ATOM 3832 C C . GLN A 1 476 ? 23.101 15.965 -17.188 1.00 93.75 476 GLN A C 1
ATOM 3834 O O . GLN A 1 476 ? 23.403 16.231 -18.353 1.00 93.75 476 GLN A O 1
ATOM 3839 N N . TYR A 1 477 ? 21.843 15.685 -16.831 1.00 94.25 477 TYR A N 1
ATOM 3840 C CA . TYR A 1 477 ? 20.738 15.692 -17.791 1.00 94.25 477 TYR A CA 1
ATOM 3841 C C . TYR A 1 477 ? 20.515 17.076 -18.397 1.00 94.25 477 TYR A C 1
ATOM 3843 O O . TYR A 1 477 ? 20.363 17.184 -19.607 1.00 94.25 477 TYR A O 1
ATOM 3851 N N . ARG A 1 478 ? 20.570 18.153 -17.604 1.00 94.38 478 ARG A N 1
ATOM 3852 C CA . ARG A 1 478 ? 20.454 19.526 -18.127 1.00 94.38 478 ARG A CA 1
ATOM 3853 C C . ARG A 1 478 ? 21.566 19.864 -19.116 1.00 94.38 478 ARG A C 1
ATOM 3855 O O . ARG A 1 478 ? 21.295 20.493 -20.139 1.00 94.38 478 ARG A O 1
ATOM 3862 N N . VAL A 1 479 ? 22.804 19.459 -18.834 1.00 94.00 479 VAL A N 1
ATOM 3863 C CA . VAL A 1 479 ? 23.939 19.643 -19.751 1.00 94.00 479 VAL A CA 1
ATOM 3864 C C . VAL A 1 479 ? 23.718 18.855 -21.041 1.00 94.00 479 VAL A C 1
ATOM 3866 O O . VAL A 1 479 ? 23.888 19.417 -22.122 1.00 94.00 479 VAL A O 1
ATOM 3869 N N . LEU A 1 480 ? 23.277 17.598 -20.940 1.00 93.56 480 LEU A N 1
ATOM 3870 C CA . LEU A 1 480 ? 22.981 16.751 -22.094 1.00 93.56 480 LEU A CA 1
ATOM 3871 C C . LEU A 1 480 ? 21.862 17.349 -22.959 1.00 93.56 480 LEU A C 1
ATOM 3873 O O . LEU A 1 480 ? 22.039 17.509 -24.164 1.00 93.56 480 LEU A O 1
ATOM 3877 N N . THR A 1 481 ? 20.755 17.775 -22.350 1.00 94.38 481 THR A N 1
ATOM 3878 C CA . THR A 1 481 ? 19.639 18.423 -23.051 1.00 94.38 481 THR A CA 1
ATOM 3879 C C . THR A 1 481 ? 20.081 19.715 -23.733 1.00 94.38 481 THR A C 1
ATOM 3881 O O . THR A 1 481 ? 19.724 19.955 -24.883 1.00 94.38 481 THR A O 1
ATOM 3884 N N . ARG A 1 482 ? 20.917 20.537 -23.080 1.00 94.31 482 ARG A N 1
ATOM 3885 C CA . ARG A 1 482 ? 21.496 21.737 -23.710 1.00 94.31 482 ARG A CA 1
ATOM 3886 C C . ARG A 1 482 ? 22.408 21.391 -24.887 1.00 94.31 482 ARG A C 1
ATOM 3888 O O . ARG A 1 482 ? 22.406 22.121 -25.874 1.00 94.31 482 ARG A O 1
ATOM 3895 N N . ALA A 1 483 ? 23.196 20.323 -24.793 1.00 91.50 483 ALA A N 1
ATOM 3896 C CA . ALA A 1 483 ? 24.059 19.875 -25.883 1.00 91.50 483 ALA A CA 1
ATOM 3897 C C . ALA A 1 483 ? 23.237 19.387 -27.086 1.00 91.50 483 ALA A C 1
ATOM 3899 O O . ALA A 1 483 ? 23.539 19.768 -28.215 1.00 91.50 483 ALA A O 1
ATOM 3900 N N . ILE A 1 484 ? 22.164 18.628 -26.838 1.00 91.81 484 ILE A N 1
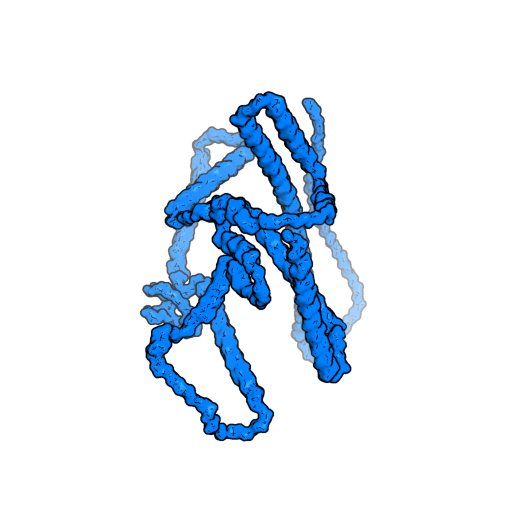ATOM 3901 C CA . ILE A 1 484 ? 21.215 18.185 -27.869 1.00 91.81 484 ILE A CA 1
ATOM 3902 C C . ILE A 1 484 ? 20.547 19.395 -28.526 1.00 91.81 484 ILE A C 1
ATOM 3904 O O . ILE A 1 484 ? 20.631 19.543 -29.739 1.00 91.81 484 ILE A O 1
ATOM 3908 N N . ALA A 1 485 ? 19.996 20.323 -27.739 1.00 92.38 485 ALA A N 1
ATOM 3909 C CA . ALA A 1 485 ? 19.361 21.530 -28.268 1.00 92.38 485 ALA A CA 1
ATOM 3910 C C . ALA A 1 485 ? 20.333 22.393 -29.096 1.00 92.38 485 ALA A C 1
ATOM 3912 O O . ALA A 1 485 ? 19.951 22.954 -30.120 1.00 92.38 485 ALA A O 1
ATOM 3913 N N . LYS A 1 486 ? 21.612 22.481 -28.698 1.00 90.25 486 LYS A N 1
ATOM 3914 C CA . LYS A 1 486 ? 22.653 23.144 -29.502 1.00 90.25 486 LYS A CA 1
ATOM 3915 C C . LYS A 1 486 ? 22.926 22.403 -30.811 1.00 90.25 486 LYS A C 1
ATOM 3917 O O . LYS A 1 486 ? 23.042 23.056 -31.843 1.00 90.25 486 LYS A O 1
ATOM 3922 N N . ALA A 1 487 ? 23.027 21.075 -30.786 1.00 83.75 487 ALA A N 1
ATOM 3923 C CA . ALA A 1 487 ? 23.224 20.270 -31.991 1.00 83.75 487 ALA A CA 1
ATOM 3924 C C . ALA A 1 487 ? 22.044 20.421 -32.967 1.00 83.75 487 ALA A C 1
ATOM 3926 O O . ALA A 1 487 ? 22.254 20.659 -34.155 1.00 83.75 487 ALA A O 1
ATOM 3927 N N . GLU A 1 488 ? 20.813 20.397 -32.456 1.00 86.69 488 GLU A N 1
ATOM 3928 C CA . GLU A 1 488 ? 19.600 20.657 -33.235 1.00 86.69 488 GLU A CA 1
ATOM 3929 C C . GLU A 1 488 ? 19.565 22.088 -33.781 1.00 86.69 488 GLU A C 1
ATOM 3931 O O . GLU A 1 488 ? 19.215 22.299 -34.940 1.00 86.69 488 GLU A O 1
ATOM 3936 N N . ALA A 1 489 ? 19.976 23.087 -32.994 1.00 86.06 489 ALA A N 1
ATOM 3937 C CA . ALA A 1 489 ? 20.074 24.469 -33.458 1.00 86.06 489 ALA A CA 1
ATOM 3938 C C . ALA A 1 489 ? 21.121 24.633 -34.572 1.00 86.06 489 ALA A C 1
ATOM 3940 O O . ALA A 1 489 ? 20.866 25.359 -35.529 1.00 86.06 489 ALA A O 1
ATOM 3941 N N . HIS A 1 490 ? 22.263 23.940 -34.499 1.00 79.25 490 HIS A N 1
ATOM 3942 C CA . HIS A 1 490 ? 23.243 23.894 -35.591 1.00 79.25 490 HIS A CA 1
ATOM 3943 C C . HIS A 1 490 ? 22.678 23.214 -36.844 1.00 79.25 490 HIS A C 1
ATOM 3945 O O . HIS A 1 490 ? 22.922 23.681 -37.954 1.00 79.25 490 HIS A O 1
ATOM 3951 N N . GLN A 1 491 ? 21.873 22.163 -36.677 1.00 77.94 491 GLN A N 1
ATOM 3952 C CA . GLN A 1 491 ? 21.198 21.492 -37.786 1.00 77.94 491 GLN A CA 1
ATOM 3953 C C . GLN A 1 491 ? 20.129 22.390 -38.435 1.00 77.94 491 GLN A C 1
ATOM 3955 O O . GLN A 1 491 ? 20.023 22.431 -39.659 1.00 77.94 491 GLN A O 1
ATOM 3960 N N . ARG A 1 492 ? 19.384 23.162 -37.629 1.00 76.50 492 ARG A N 1
ATOM 3961 C CA . ARG A 1 492 ? 18.371 24.127 -38.094 1.00 76.50 492 ARG A CA 1
ATOM 3962 C C . ARG A 1 492 ? 18.971 25.395 -38.703 1.00 76.50 492 ARG A C 1
ATOM 3964 O O . ARG A 1 492 ? 18.388 25.938 -39.632 1.00 76.50 492 ARG A O 1
ATOM 3971 N N . ARG A 1 493 ? 20.131 25.862 -38.223 1.00 69.88 493 ARG A N 1
ATOM 3972 C CA . ARG A 1 493 ? 20.828 27.052 -38.755 1.00 69.88 493 ARG A CA 1
ATOM 3973 C C . ARG A 1 493 ? 21.493 26.840 -40.117 1.00 69.88 493 ARG A C 1
ATOM 3975 O O . ARG A 1 493 ? 22.073 27.782 -40.639 1.00 69.88 493 ARG A O 1
ATOM 3982 N N . GLY A 1 494 ? 21.359 25.665 -40.732 1.00 56.19 494 GLY A N 1
ATOM 3983 C CA . GLY A 1 494 ? 21.558 25.556 -42.175 1.00 56.19 494 GLY A CA 1
ATOM 3984 C C . GLY A 1 494 ? 22.999 25.751 -42.654 1.00 56.19 494 GLY A C 1
ATOM 3985 O O . GLY A 1 494 ? 23.196 26.205 -43.775 1.00 56.19 494 GLY A O 1
ATOM 3986 N N . ASP A 1 495 ? 24.006 25.320 -41.887 1.00 50.62 495 ASP A N 1
ATOM 3987 C CA . ASP A 1 495 ? 25.353 25.090 -42.449 1.00 50.62 495 ASP A CA 1
ATOM 3988 C C . ASP A 1 495 ? 25.423 23.818 -43.314 1.00 50.62 495 ASP A C 1
ATOM 3990 O O . ASP A 1 495 ? 26.456 23.492 -43.896 1.00 50.62 495 ASP A O 1
ATOM 3994 N N . ASN A 1 496 ? 24.284 23.158 -43.534 1.00 54.84 496 ASN A N 1
ATOM 3995 C CA . ASN A 1 496 ? 24.043 22.464 -44.790 1.00 54.84 496 ASN A CA 1
ATOM 3996 C C . ASN A 1 496 ? 23.805 23.502 -45.897 1.00 54.84 496 ASN A C 1
ATOM 3998 O O . ASN A 1 496 ? 22.743 23.520 -46.516 1.00 54.84 496 ASN A O 1
ATOM 4002 N N . LYS A 1 497 ? 24.811 24.332 -46.215 1.00 57.34 497 LYS A N 1
ATOM 4003 C CA . LYS A 1 497 ? 24.940 24.780 -47.604 1.00 57.34 497 LYS A CA 1
ATOM 4004 C C . LYS A 1 497 ? 25.015 23.481 -48.400 1.00 57.34 497 LYS A C 1
ATOM 4006 O O . LYS A 1 497 ? 25.991 22.748 -48.211 1.00 57.34 497 LYS A O 1
ATOM 4011 N N . PRO A 1 498 ? 24.020 23.127 -49.235 1.00 52.97 498 PRO A N 1
ATOM 4012 C CA . PRO A 1 498 ? 24.198 22.007 -50.135 1.00 52.97 498 PRO A CA 1
ATOM 4013 C C . PRO A 1 498 ? 25.470 22.335 -50.902 1.00 52.97 498 PRO A C 1
ATOM 4015 O O . PRO A 1 498 ? 25.541 23.366 -51.572 1.00 52.97 498 PRO A O 1
ATOM 4018 N N . LEU A 1 499 ? 26.511 21.524 -50.717 1.00 56.16 499 LEU A N 1
ATOM 4019 C CA . LEU A 1 499 ? 27.722 21.594 -51.514 1.00 56.16 499 LEU A CA 1
ATOM 4020 C C . LEU A 1 499 ? 27.269 21.374 -52.962 1.00 56.16 499 LEU A C 1
ATOM 4022 O O . LEU A 1 499 ? 27.220 20.242 -53.441 1.00 56.16 499 LEU A O 1
ATOM 4026 N N . ARG A 1 500 ? 26.901 22.466 -53.650 1.00 50.38 500 ARG A N 1
ATOM 4027 C CA . ARG A 1 500 ? 26.565 22.565 -55.078 1.00 50.38 500 ARG A CA 1
ATOM 4028 C C . ARG A 1 500 ? 27.834 22.375 -55.917 1.00 50.38 500 ARG A C 1
ATOM 4030 O O . ARG A 1 500 ? 28.115 23.102 -56.860 1.00 50.38 500 ARG A O 1
ATOM 4037 N N . GLY A 1 501 ? 28.641 21.386 -55.554 1.00 60.31 501 GLY A N 1
ATOM 4038 C CA . GLY A 1 501 ? 29.591 20.760 -56.445 1.00 60.31 501 GLY A CA 1
ATOM 4039 C C . GLY A 1 501 ? 28.922 19.521 -57.019 1.00 60.31 501 GLY A C 1
ATOM 4040 O O . GLY A 1 501 ? 28.438 18.665 -56.265 1.00 60.31 501 GLY A O 1
ATOM 4041 N N . GLY A 1 502 ? 28.915 19.398 -58.349 1.00 75.00 502 GLY A N 1
ATOM 4042 C CA . GLY A 1 502 ? 28.651 18.116 -59.000 1.00 75.00 502 GLY A CA 1
ATOM 4043 C C . GLY A 1 502 ? 29.490 17.014 -58.343 1.00 75.00 502 GLY A C 1
ATOM 4044 O O . GLY A 1 502 ? 30.554 17.293 -57.784 1.00 75.00 502 GLY A O 1
ATOM 4045 N N . PHE A 1 503 ? 28.997 15.777 -58.356 1.00 76.81 503 PHE A N 1
ATOM 4046 C CA . PHE A 1 503 ? 29.617 14.619 -57.695 1.00 76.81 503 PHE A CA 1
ATOM 4047 C C . PHE A 1 503 ? 31.151 14.561 -57.862 1.00 76.81 503 PHE A C 1
ATOM 4049 O O . PHE A 1 503 ? 31.873 14.315 -56.900 1.00 76.81 503 PHE A O 1
ATOM 4056 N N . GLN A 1 504 ? 31.663 14.931 -59.039 1.00 79.69 504 GLN A N 1
ATOM 4057 C CA . GLN A 1 504 ? 33.097 15.012 -59.333 1.00 79.69 504 GLN A CA 1
ATOM 4058 C C . GLN A 1 504 ? 33.887 15.985 -58.437 1.00 79.69 504 GLN A C 1
ATOM 4060 O O . GLN A 1 504 ? 34.995 15.658 -58.018 1.00 79.69 504 GLN A O 1
ATOM 4065 N N . LYS A 1 505 ? 33.342 17.163 -58.095 1.00 74.88 505 LYS A N 1
ATOM 4066 C CA . LYS A 1 505 ? 33.996 18.100 -57.159 1.00 74.88 505 LYS A CA 1
ATOM 4067 C C . LYS A 1 505 ? 34.039 17.529 -55.740 1.00 74.88 505 LYS A C 1
ATOM 4069 O O . LYS A 1 505 ? 35.041 17.700 -55.053 1.00 74.88 505 LYS A O 1
ATOM 4074 N N . ARG A 1 506 ? 32.987 16.813 -55.324 1.00 76.25 506 ARG A N 1
ATOM 4075 C CA . ARG A 1 506 ? 32.945 16.122 -54.022 1.00 76.25 506 ARG A CA 1
ATOM 4076 C C . ARG A 1 506 ? 33.959 14.984 -53.956 1.00 76.25 506 ARG A C 1
ATOM 4078 O O . ARG A 1 506 ? 34.670 14.871 -52.964 1.00 76.25 506 ARG A O 1
ATOM 4085 N N . LEU A 1 507 ? 34.081 14.208 -55.031 1.00 83.06 507 LEU A N 1
ATOM 4086 C CA . LEU A 1 507 ? 35.065 13.134 -55.120 1.00 83.06 507 LEU A CA 1
ATOM 4087 C C . LEU A 1 507 ? 36.504 13.672 -55.097 1.00 83.06 507 LEU A C 1
ATOM 4089 O O . LEU A 1 507 ? 37.334 13.129 -54.375 1.00 83.06 507 LEU A O 1
ATOM 4093 N N . ARG A 1 508 ? 36.800 14.770 -55.813 1.00 87.12 508 ARG A N 1
ATOM 4094 C CA . ARG A 1 508 ? 38.130 15.409 -55.752 1.00 87.12 508 ARG A CA 1
ATOM 4095 C C . ARG A 1 508 ? 38.471 15.892 -54.347 1.00 87.12 508 ARG A C 1
ATOM 4097 O O . ARG A 1 508 ? 39.550 15.572 -53.865 1.00 87.12 508 ARG A O 1
ATOM 4104 N N . ALA A 1 509 ? 37.544 16.577 -53.678 1.00 84.88 509 ALA A N 1
ATOM 4105 C CA . ALA A 1 509 ? 37.766 17.063 -52.319 1.00 84.88 509 ALA A CA 1
ATOM 4106 C C . ALA A 1 509 ? 37.995 15.917 -51.315 1.00 84.88 509 ALA A C 1
ATOM 4108 O O . ALA A 1 509 ? 38.861 16.024 -50.450 1.00 84.88 509 ALA A O 1
ATOM 4109 N N . ASP A 1 510 ? 37.267 14.798 -51.429 1.00 86.88 510 ASP A N 1
ATOM 4110 C CA . ASP A 1 510 ? 37.479 13.650 -50.535 1.00 86.88 510 ASP A CA 1
ATOM 4111 C C . ASP A 1 510 ? 38.817 12.937 -50.804 1.00 86.88 510 ASP A C 1
ATOM 4113 O O . ASP A 1 510 ? 39.517 12.545 -49.865 1.00 86.88 510 ASP A O 1
ATOM 4117 N N . LEU A 1 511 ? 39.224 12.831 -52.075 1.00 90.62 511 LEU A N 1
ATOM 4118 C CA . LEU A 1 511 ? 40.536 12.296 -52.453 1.00 90.62 511 LEU A CA 1
ATOM 4119 C C . LEU A 1 511 ? 41.684 13.193 -51.977 1.00 90.62 511 LEU A C 1
ATOM 4121 O O . LEU A 1 511 ? 42.679 12.682 -51.462 1.00 90.62 511 LEU A O 1
ATOM 4125 N N . GLU A 1 512 ? 41.542 14.510 -52.081 1.00 91.50 512 GLU A N 1
ATOM 4126 C CA . GLU A 1 512 ? 42.522 15.482 -51.590 1.00 91.50 512 GLU A CA 1
ATOM 4127 C C . GLU A 1 512 ? 42.652 15.409 -50.063 1.00 91.50 512 GLU A C 1
ATOM 4129 O O . GLU A 1 512 ? 43.750 15.248 -49.533 1.00 91.50 512 GLU A O 1
ATOM 4134 N N . LYS A 1 513 ? 41.526 15.308 -49.349 1.00 91.00 513 LYS A N 1
ATOM 4135 C CA . LYS A 1 513 ? 41.503 15.106 -47.892 1.00 91.00 513 LYS A CA 1
ATOM 4136 C C . LYS A 1 513 ? 42.063 13.747 -47.458 1.00 91.00 513 LYS A C 1
ATOM 4138 O O . LYS A 1 513 ? 42.512 13.575 -46.320 1.00 91.00 513 LYS A O 1
ATOM 4143 N N . ARG A 1 514 ? 42.013 12.723 -48.318 1.00 87.31 514 ARG A N 1
ATOM 4144 C CA . ARG A 1 514 ? 42.727 11.451 -48.095 1.00 87.31 514 ARG A CA 1
ATOM 4145 C C . ARG A 1 514 ? 44.230 11.611 -48.315 1.00 87.31 514 ARG A C 1
ATOM 4147 O O . ARG A 1 514 ? 44.989 11.091 -47.500 1.00 87.31 514 ARG A O 1
ATOM 4154 N N . ARG A 1 515 ? 44.657 12.351 -49.343 1.00 89.88 515 ARG A N 1
ATOM 4155 C CA . ARG A 1 515 ? 46.078 12.657 -49.588 1.00 89.88 515 ARG A CA 1
ATOM 4156 C C . ARG A 1 515 ? 46.690 13.446 -48.435 1.00 89.88 515 ARG A C 1
ATOM 4158 O O . ARG A 1 515 ? 47.739 13.048 -47.945 1.00 89.88 515 ARG A O 1
ATOM 4165 N N . GLU A 1 516 ? 46.008 14.467 -47.923 1.00 88.62 516 GLU A N 1
ATOM 4166 C CA . GLU A 1 516 ? 46.464 15.229 -46.752 1.00 88.62 516 GLU A CA 1
ATOM 4167 C C . GLU A 1 516 ? 46.656 14.338 -45.521 1.00 88.62 516 GLU A C 1
ATOM 4169 O O . GLU A 1 516 ? 47.686 14.405 -44.855 1.00 88.62 516 GLU A O 1
ATOM 4174 N N . ARG A 1 517 ? 45.702 13.440 -45.236 1.00 86.12 517 ARG A N 1
ATOM 4175 C CA . ARG A 1 517 ? 45.809 12.505 -44.102 1.00 86.12 517 ARG A CA 1
ATOM 4176 C C . ARG A 1 517 ? 46.998 11.555 -44.235 1.00 86.12 517 ARG A C 1
ATOM 4178 O O . ARG A 1 517 ? 47.651 11.264 -43.232 1.00 86.12 517 ARG A O 1
ATOM 4185 N N . LEU A 1 518 ? 47.281 11.095 -45.453 1.00 84.56 518 LEU A N 1
ATOM 4186 C CA . LEU A 1 518 ? 48.455 10.274 -45.739 1.00 84.56 518 LEU A CA 1
ATOM 4187 C C . LEU A 1 518 ? 49.752 11.081 -45.600 1.00 84.56 518 LEU A C 1
ATOM 4189 O O . LEU A 1 518 ? 50.693 10.584 -44.988 1.00 84.56 518 LEU A O 1
ATOM 4193 N N . ASN A 1 519 ? 49.778 12.335 -46.056 1.00 85.75 519 ASN A N 1
ATOM 4194 C CA . ASN A 1 519 ? 50.942 13.212 -45.916 1.00 85.75 519 ASN A CA 1
ATOM 4195 C C . ASN A 1 519 ? 51.242 13.550 -44.449 1.00 85.75 519 ASN A C 1
ATOM 4197 O O . ASN A 1 519 ? 52.392 13.487 -44.026 1.00 85.75 519 ASN A O 1
ATOM 4201 N N . VAL A 1 520 ? 50.217 13.817 -43.632 1.00 84.19 520 VAL A N 1
ATOM 4202 C CA . VAL A 1 520 ? 50.387 14.037 -42.184 1.00 84.19 520 VAL A CA 1
ATOM 4203 C C . VAL A 1 520 ? 50.936 12.782 -41.497 1.00 84.19 520 VAL A C 1
ATOM 4205 O O . VAL A 1 520 ? 51.808 12.889 -40.636 1.00 84.19 520 VAL A O 1
ATOM 4208 N N . HIS A 1 521 ? 50.482 11.585 -41.891 1.00 78.50 521 HIS A N 1
ATOM 4209 C CA . HIS A 1 521 ? 51.047 10.328 -41.384 1.00 78.50 521 HIS A CA 1
ATOM 4210 C C . HIS A 1 521 ? 52.489 10.087 -41.861 1.00 78.50 521 HIS A C 1
ATOM 4212 O O . HIS A 1 521 ? 53.290 9.555 -41.091 1.00 78.50 521 HIS A O 1
ATOM 4218 N N . SER A 1 522 ? 52.833 10.485 -43.090 1.00 80.81 522 SER A N 1
ATOM 4219 C CA . SER A 1 522 ? 54.202 10.403 -43.616 1.00 80.81 522 SER A CA 1
ATOM 4220 C C . SER A 1 522 ? 55.145 11.338 -42.858 1.00 80.81 522 SER A C 1
ATOM 4222 O O . SER A 1 522 ? 56.149 10.884 -42.313 1.00 80.81 522 SER A O 1
ATOM 4224 N N . ASN A 1 523 ? 54.757 12.604 -42.681 1.00 76.81 523 ASN A N 1
ATOM 4225 C CA . ASN A 1 523 ? 55.539 13.587 -41.928 1.00 76.81 523 ASN A CA 1
ATOM 4226 C C . ASN A 1 523 ? 55.680 13.199 -40.446 1.00 76.81 523 ASN A C 1
ATOM 4228 O O . ASN A 1 523 ? 56.745 13.386 -39.858 1.00 76.81 523 ASN A O 1
ATOM 4232 N N . GLN A 1 524 ? 54.654 12.597 -39.825 1.00 73.81 524 GLN A N 1
ATOM 4233 C CA . GLN A 1 524 ? 54.777 12.049 -38.464 1.00 73.81 524 GLN A CA 1
ATOM 4234 C C . GLN A 1 524 ? 55.749 10.867 -38.385 1.00 73.81 524 GLN A C 1
ATOM 4236 O O . GLN A 1 524 ? 56.439 10.703 -37.377 1.00 73.81 524 GLN A O 1
ATOM 4241 N N . ARG A 1 525 ? 55.833 10.042 -39.434 1.00 75.25 525 ARG A N 1
ATOM 4242 C CA . ARG A 1 525 ? 56.812 8.951 -39.511 1.00 75.25 525 ARG A CA 1
ATOM 4243 C C . ARG A 1 525 ? 58.228 9.471 -39.729 1.00 75.25 525 ARG A C 1
ATOM 4245 O O . ARG A 1 525 ? 59.131 8.978 -39.063 1.00 75.25 525 ARG A O 1
ATOM 4252 N N . GLU A 1 526 ? 58.430 10.460 -40.593 1.00 75.44 526 GLU A N 1
ATOM 4253 C CA . GLU A 1 526 ? 59.749 11.059 -40.840 1.00 75.44 526 GLU A CA 1
ATOM 4254 C C . GLU A 1 526 ? 60.281 11.834 -39.634 1.00 75.44 526 GLU A C 1
ATOM 4256 O O . GLU A 1 526 ? 61.426 11.629 -39.235 1.00 75.44 526 GLU A O 1
ATOM 4261 N N . THR A 1 527 ? 59.439 12.636 -38.976 1.00 74.75 527 THR A N 1
ATOM 4262 C CA . THR A 1 527 ? 59.813 13.312 -37.719 1.00 74.75 527 THR A CA 1
ATOM 4263 C C . THR A 1 527 ? 60.126 12.310 -36.608 1.00 74.75 527 THR A C 1
ATOM 4265 O O . THR A 1 527 ? 61.101 12.485 -35.877 1.00 74.75 527 THR A O 1
ATOM 4268 N N . SER A 1 528 ? 59.377 11.204 -36.530 1.00 71.50 528 SER A N 1
ATOM 4269 C CA . SER A 1 528 ? 59.691 10.110 -35.601 1.00 71.50 528 SER A CA 1
ATOM 4270 C C . SER A 1 528 ? 60.998 9.392 -35.963 1.00 71.50 528 SER A C 1
ATOM 4272 O O . SER A 1 528 ? 61.739 9.011 -35.064 1.00 71.50 528 SER A O 1
ATOM 4274 N N . ARG A 1 529 ? 61.327 9.236 -37.254 1.00 71.12 529 ARG A N 1
ATOM 4275 C CA . ARG A 1 529 ? 62.586 8.618 -37.717 1.00 71.12 529 ARG A CA 1
ATOM 4276 C C . ARG A 1 529 ? 63.806 9.494 -37.420 1.00 71.12 529 ARG A C 1
ATOM 4278 O O . ARG A 1 529 ? 64.814 8.983 -36.942 1.00 71.12 529 ARG A O 1
ATOM 4285 N N . MET A 1 530 ? 63.709 10.805 -37.647 1.00 67.44 530 MET A N 1
ATOM 4286 C CA . MET A 1 530 ? 64.784 11.757 -37.335 1.00 67.44 530 MET A CA 1
ATOM 4287 C C . MET A 1 530 ? 65.057 11.846 -35.827 1.00 67.44 530 MET A C 1
ATOM 4289 O O . MET A 1 530 ? 66.215 11.906 -35.421 1.00 67.44 530 MET A O 1
ATOM 4293 N N . ALA A 1 531 ? 64.015 11.766 -34.990 1.00 64.50 531 ALA A N 1
ATOM 4294 C CA . ALA A 1 531 ? 64.160 11.751 -33.532 1.00 64.50 531 ALA A CA 1
ATOM 4295 C C . ALA A 1 531 ? 64.896 10.504 -32.996 1.00 64.50 531 ALA A C 1
ATOM 4297 O O . ALA A 1 531 ? 65.465 10.551 -31.908 1.00 64.50 531 ALA A O 1
ATOM 4298 N N . TRP A 1 532 ? 64.911 9.397 -33.747 1.00 60.00 532 TRP A N 1
ATOM 4299 C CA . TRP A 1 532 ? 65.651 8.183 -33.380 1.00 60.00 532 TRP A CA 1
ATOM 4300 C C . TRP A 1 532 ? 67.111 8.219 -33.857 1.00 60.00 532 TRP A C 1
ATOM 4302 O O . TRP A 1 532 ? 67.979 7.651 -33.200 1.00 60.00 532 TRP A O 1
ATOM 4312 N N . SER A 1 533 ? 67.414 8.934 -34.946 1.00 57.25 533 SER A N 1
ATOM 4313 C CA . SER A 1 533 ? 68.778 9.039 -35.488 1.00 57.25 533 SER A CA 1
ATOM 4314 C C . SER A 1 533 ? 69.716 9.919 -34.650 1.00 57.25 533 SER A C 1
ATOM 4316 O O . SER A 1 533 ? 70.930 9.742 -34.712 1.00 57.25 533 SER A O 1
ATOM 4318 N N . THR A 1 534 ? 69.195 10.868 -33.869 1.00 58.19 534 THR A N 1
ATOM 4319 C CA . THR A 1 534 ? 70.004 11.775 -33.030 1.00 58.19 534 THR A CA 1
ATOM 4320 C C . THR A 1 534 ? 70.269 11.240 -31.618 1.00 58.19 534 THR A C 1
ATOM 4322 O O . THR A 1 534 ? 71.087 11.805 -30.896 1.00 58.19 534 THR A O 1
ATOM 4325 N N . GLY A 1 535 ? 69.648 10.119 -31.231 1.00 54.56 535 GLY A N 1
ATOM 4326 C CA . GLY A 1 535 ? 69.800 9.499 -29.909 1.00 54.56 535 GLY A CA 1
ATOM 4327 C C . GLY A 1 535 ? 70.959 8.502 -29.759 1.00 54.56 535 GLY A C 1
ATOM 4328 O O . GLY A 1 535 ? 71.098 7.921 -28.689 1.00 54.56 535 GLY A O 1
ATOM 4329 N N . HIS A 1 536 ? 71.776 8.273 -30.795 1.00 54.22 536 HIS A N 1
ATOM 4330 C CA . HIS A 1 536 ? 72.834 7.241 -30.797 1.00 54.22 536 HIS A CA 1
ATOM 4331 C C . HIS A 1 536 ? 74.279 7.778 -30.824 1.00 54.22 536 HIS A C 1
ATOM 4333 O O . HIS A 1 536 ? 75.209 7.012 -31.040 1.00 54.22 536 HIS A O 1
ATOM 4339 N N . LYS A 1 537 ? 74.498 9.080 -30.579 1.00 54.22 537 LYS A N 1
ATOM 4340 C CA . LYS A 1 537 ? 75.850 9.685 -30.483 1.00 54.22 537 LYS A CA 1
ATOM 4341 C C . LYS A 1 537 ? 76.227 10.210 -29.088 1.00 54.22 537 LYS A C 1
ATOM 4343 O O . LYS A 1 537 ? 77.129 11.030 -28.960 1.00 54.22 537 LYS A O 1
ATOM 4348 N N . ARG A 1 538 ? 75.551 9.752 -28.033 1.00 52.94 538 ARG A N 1
ATOM 4349 C CA . ARG A 1 538 ? 75.998 9.949 -26.643 1.00 52.94 538 ARG A CA 1
ATOM 4350 C C . ARG A 1 538 ? 75.858 8.643 -25.868 1.00 52.94 538 ARG A C 1
ATOM 4352 O O . ARG A 1 538 ? 74.868 8.442 -25.171 1.00 52.94 538 ARG A O 1
ATOM 4359 N N . ALA A 1 539 ? 76.842 7.778 -26.053 1.00 44.47 539 ALA A N 1
ATOM 4360 C CA . ALA A 1 539 ? 77.301 6.778 -25.103 1.00 44.47 539 ALA A CA 1
ATOM 4361 C C . ALA A 1 539 ? 78.809 6.655 -25.317 1.00 44.47 539 ALA A C 1
ATOM 4363 O O . ALA A 1 539 ? 79.193 6.572 -26.509 1.00 44.47 539 ALA A O 1
#

Organism: Pythium oligandrum (NCBI:txid41045)

Radius of gyration: 47.44 Å; chains: 1; bounding box: 147×94×121 Å

pLDDT: mean 73.84, std 18.71, range [34.06, 97.94]